Protein AF-A0A318F7C9-F1 (afdb_monomer_lite)

Organism: Klebsiella oxytoca (NCBI:txid571)

Radius of gyration: 24.04 Å; chains: 1; bounding box: 52×82×76 Å

Foldseek 3Di:
DVVLVVVVQVVCCVQPCVPVVKDFDDPPDDPDCLVVVLLVVLQVCLCVLVHDQEEETEIADLFLWWAALLVRNYIYGYQNVLQLQLLLLLLLLVLVCCVVPVPDDADQPCAVPVLCSSVDTHDDPVPPSSVQCVPPVNVVSSSLLSNLLSLLVSLLNSLLNQLVVLVLVVVVCVVPVPDPPDSDTMGRLDDDDDDDDDDDDDDDDDDDDDDDDDDDDDPVVVVVVVVVVVVVLVVLLLSLALSSLSSNLRSLLVSLVVVCCVPPPCVVQPPPDQLLSSLQSLLVSLLSLLSSLVSSCSVPPDDLQASSDSHHRSLLSSLSNLVSLQVLVSRVVDNVSSVSSSVNNVVSNCSSVCSSHVHCVSVVSNVSCVRVNSVVSSVSSVVCSVVRGDPCPPRDPPNVVVVVVVVVVVVVPDPDD

Sequence (417 aa):
MQNHKSSVEEYIQQNIFSRTGENFFDFSFEEDYLYQQLDFIGKNLCLKYVGIYSCFYLIDSFQAQAGAIHKHQCVLVYKGMLELIFRTSAMMLGAERRQNEPNEMFYEPWRDNVHLWVNGGEFEWANDQYWWIHDQTHRKAFDMLVEAMFVFLVLHEIGHIHNLHGDRRNDDAKENPSFIDHIIFIHKAVGDTEAVEAVEAVEAVEAVEAVEAVEAVDEADEADEADEADEADEAKKLDAHAREIIADSYAFQFMLLELQECFFPDSEYEGVDAGTLSSINLGICIYVVASFFWALSFKRPMMNDSQNANYPSHAFRLASIESACLEHKICMRDNTLTRSGLEMGMKSYIKKLTCASNNNEFIEWRLTMNIPANQEHYEKICAITGDWSNLMFGVRDEDLVEKLKLKVHDFGLNKNS

pLDDT: mean 78.67, std 21.95, range [23.66, 98.62]

Structure (mmCIF, N/CA/C/O backbone):
data_AF-A0A318F7C9-F1
#
_entry.id   AF-A0A318F7C9-F1
#
loop_
_atom_site.group_PDB
_atom_site.id
_atom_site.type_symbol
_atom_site.label_atom_id
_atom_site.label_alt_id
_atom_site.label_comp_id
_atom_site.label_asym_id
_atom_site.label_entity_id
_atom_site.label_seq_id
_atom_site.pdbx_PDB_ins_code
_atom_site.Cartn_x
_atom_site.Cartn_y
_atom_site.Cartn_z
_atom_site.occupancy
_atom_site.B_iso_or_equiv
_atom_site.auth_seq_id
_atom_site.auth_comp_id
_atom_site.auth_asym_id
_atom_site.auth_atom_id
_atom_site.pdbx_PDB_model_num
ATOM 1 N N . MET A 1 1 ? -14.209 21.634 14.634 1.00 60.09 1 MET A N 1
ATOM 2 C CA . MET A 1 1 ? -12.978 20.904 14.256 1.00 60.09 1 MET A CA 1
ATOM 3 C C . MET A 1 1 ? -11.981 20.831 15.402 1.00 60.09 1 MET A C 1
ATOM 5 O O . MET A 1 1 ? -11.687 19.715 15.795 1.00 60.09 1 MET A O 1
ATOM 9 N N . GLN A 1 2 ? -11.531 21.953 15.987 1.00 65.56 2 GLN A N 1
ATOM 10 C CA . GLN A 1 2 ? -10.546 21.929 17.086 1.00 65.56 2 GLN A CA 1
ATOM 11 C C . GLN A 1 2 ? -10.961 21.014 18.250 1.00 65.56 2 GLN A C 1
ATOM 13 O O . GLN A 1 2 ? -10.203 20.136 18.633 1.00 65.56 2 GLN A O 1
ATOM 18 N N . ASN A 1 3 ? -12.210 21.126 18.713 1.00 73.88 3 ASN A N 1
ATOM 19 C CA . ASN A 1 3 ? -12.719 20.292 19.809 1.00 73.88 3 ASN A CA 1
ATOM 20 C C . ASN A 1 3 ? -12.749 18.788 19.476 1.00 73.88 3 ASN A C 1
ATOM 22 O O . ASN A 1 3 ? -12.609 17.973 20.377 1.00 73.88 3 ASN A O 1
ATOM 26 N N . HIS A 1 4 ? -12.926 18.415 18.200 1.00 80.62 4 HIS A N 1
ATOM 27 C CA . HIS A 1 4 ? -12.908 17.007 17.791 1.00 80.62 4 HIS A CA 1
ATOM 28 C C . HIS A 1 4 ? -11.475 16.472 17.759 1.00 80.62 4 HIS A C 1
ATOM 30 O O . HIS A 1 4 ? -11.201 15.460 18.391 1.00 80.62 4 HIS A O 1
ATOM 36 N N . LYS A 1 5 ? -10.546 17.195 17.120 1.00 83.81 5 LYS A N 1
ATOM 37 C CA . LYS A 1 5 ? -9.127 16.809 17.085 1.00 83.81 5 LYS A CA 1
ATOM 38 C C . LYS A 1 5 ? -8.543 16.651 18.487 1.00 83.81 5 LYS A C 1
ATOM 40 O O . LYS A 1 5 ? -7.984 15.606 18.784 1.00 83.81 5 LYS A O 1
ATOM 45 N N . SER A 1 6 ? -8.796 17.612 19.378 1.00 87.00 6 SER A N 1
ATOM 46 C CA . SER A 1 6 ? -8.358 17.510 20.774 1.00 87.00 6 SER A CA 1
ATOM 47 C C . SER A 1 6 ? -8.946 16.290 21.490 1.00 87.00 6 SER A C 1
ATOM 49 O O . SER A 1 6 ? -8.234 15.641 22.243 1.00 87.00 6 SER A O 1
ATOM 51 N N . SER A 1 7 ? -10.206 15.924 21.218 1.00 88.81 7 SER A N 1
ATOM 52 C CA . SER A 1 7 ? -10.798 14.705 21.792 1.00 88.81 7 SER A CA 1
ATOM 53 C C . SER A 1 7 ? -10.178 13.411 21.248 1.00 88.81 7 SER A C 1
ATOM 55 O O . SER A 1 7 ? -10.065 12.436 21.983 1.00 88.81 7 SER A O 1
ATOM 57 N N . VAL A 1 8 ? -9.762 13.393 19.975 1.00 90.31 8 VAL A N 1
ATOM 58 C CA . VAL A 1 8 ? -9.078 12.242 19.364 1.00 90.31 8 VAL A CA 1
ATOM 59 C C . VAL A 1 8 ? -7.659 12.113 19.916 1.00 90.31 8 VAL A C 1
ATOM 61 O O . VAL A 1 8 ? -7.236 11.015 20.257 1.00 90.31 8 VAL A O 1
ATOM 64 N N . GLU A 1 9 ? -6.939 13.226 20.056 1.00 93.56 9 GLU A N 1
ATOM 65 C CA . GLU A 1 9 ? -5.591 13.245 20.633 1.00 93.56 9 GLU A CA 1
ATOM 66 C C . GLU A 1 9 ? -5.594 12.793 22.091 1.00 93.56 9 GLU A C 1
ATOM 68 O O . GLU A 1 9 ? -4.790 11.944 22.470 1.00 93.56 9 GLU A O 1
ATOM 73 N N . GLU A 1 10 ? -6.538 13.295 22.889 1.00 92.38 10 GLU A N 1
ATOM 74 C CA . GLU A 1 10 ? -6.728 12.859 24.272 1.00 92.38 10 GLU A CA 1
ATOM 75 C C . GLU A 1 10 ? -7.051 11.360 24.340 1.00 92.38 10 GLU A C 1
ATOM 77 O O . GLU A 1 10 ? -6.472 10.636 25.151 1.00 92.38 10 GLU A O 1
ATOM 82 N N . TYR A 1 11 ? -7.915 10.870 23.445 1.00 89.88 11 TYR A N 1
ATOM 83 C CA . TYR A 1 11 ? -8.227 9.448 23.347 1.00 89.88 11 TYR A CA 1
ATOM 84 C C . TYR A 1 11 ? -6.976 8.604 23.048 1.00 89.88 11 TYR A C 1
ATOM 86 O O . TYR A 1 11 ? -6.728 7.622 23.752 1.00 89.88 11 TYR A O 1
ATOM 94 N N . ILE A 1 12 ? -6.175 8.993 22.050 1.00 90.56 12 ILE A N 1
ATOM 95 C CA . ILE A 1 12 ? -4.924 8.313 21.675 1.00 90.56 12 ILE A CA 1
ATOM 96 C C . ILE A 1 12 ? -3.947 8.312 22.854 1.00 90.56 12 ILE A C 1
ATOM 98 O O . ILE A 1 12 ? -3.412 7.264 23.213 1.00 90.56 12 ILE A O 1
ATOM 102 N N . GLN A 1 13 ? -3.762 9.457 23.510 1.00 92.31 13 GLN A N 1
ATOM 103 C CA . GLN A 1 13 ? -2.866 9.576 24.658 1.00 92.31 13 GLN A CA 1
ATOM 104 C C . GLN A 1 13 ? -3.284 8.658 25.811 1.00 92.31 13 GLN A C 1
ATOM 106 O O . GLN A 1 13 ? -2.458 7.946 26.379 1.00 92.31 13 GLN A O 1
ATOM 111 N N . GLN A 1 14 ? -4.574 8.648 26.148 1.00 88.44 14 GLN A N 1
ATOM 112 C CA . GLN A 1 14 ? -5.092 7.899 27.291 1.00 88.44 14 GLN A CA 1
ATOM 113 C C . GLN A 1 14 ? -5.167 6.392 27.042 1.00 88.44 14 GLN A C 1
ATOM 115 O O . GLN A 1 14 ? -4.979 5.628 27.987 1.00 88.44 14 GLN A O 1
ATOM 120 N N . ASN A 1 15 ? -5.441 5.957 25.809 1.00 85.06 15 ASN A N 1
ATOM 121 C CA . ASN A 1 15 ? -5.745 4.551 25.520 1.00 85.06 15 ASN A CA 1
ATOM 122 C C . ASN A 1 15 ? -4.639 3.818 24.749 1.00 85.06 15 ASN A C 1
ATOM 124 O O . ASN A 1 15 ? -4.573 2.594 24.837 1.00 85.06 15 ASN A O 1
ATOM 128 N N . ILE A 1 16 ? -3.774 4.538 24.027 1.00 86.56 16 ILE A N 1
ATOM 129 C CA . ILE A 1 16 ? -2.643 3.962 23.283 1.00 86.56 16 ILE A CA 1
ATOM 130 C C . ILE A 1 16 ? -1.333 4.330 23.984 1.00 86.56 16 ILE A C 1
ATOM 132 O O . ILE A 1 16 ? -0.670 3.460 24.547 1.00 86.56 16 ILE A O 1
ATOM 136 N N . PHE A 1 17 ? -0.986 5.619 24.024 1.00 90.44 17 PHE A N 1
ATOM 137 C CA . PHE A 1 17 ? 0.344 6.060 24.470 1.00 90.44 17 PHE A CA 1
ATOM 138 C C . PHE A 1 17 ? 0.609 5.795 25.952 1.00 90.44 17 PHE A C 1
ATOM 140 O O . PHE A 1 17 ? 1.741 5.513 26.331 1.00 90.44 17 PHE A O 1
ATOM 147 N N . SER A 1 18 ? -0.425 5.809 26.796 1.00 85.75 18 SER A N 1
ATOM 148 C CA . SER A 1 18 ? -0.302 5.432 28.211 1.00 85.75 18 SER A CA 1
ATOM 149 C C . SER A 1 18 ? 0.194 3.994 28.414 1.00 85.75 18 SER A C 1
ATOM 151 O O . SER A 1 18 ? 0.803 3.702 29.442 1.00 85.75 18 SER A O 1
ATOM 153 N N . ARG A 1 19 ? -0.057 3.106 27.440 1.00 86.62 19 ARG A N 1
ATOM 154 C CA . ARG A 1 19 ? 0.338 1.692 27.458 1.00 86.62 19 ARG A CA 1
ATOM 155 C C . ARG A 1 19 ? 1.648 1.457 26.711 1.00 86.62 19 ARG A C 1
ATOM 157 O O . ARG A 1 19 ? 2.457 0.651 27.156 1.00 86.62 19 ARG A O 1
ATOM 164 N N . THR A 1 20 ? 1.849 2.136 25.580 1.00 85.69 20 THR A N 1
ATOM 165 C CA . THR A 1 20 ? 2.994 1.894 24.687 1.00 85.69 20 THR A CA 1
ATOM 166 C C . THR A 1 20 ? 4.196 2.798 24.963 1.00 85.69 20 THR A C 1
ATOM 168 O O . THR A 1 20 ? 5.311 2.454 24.583 1.00 85.69 20 THR A O 1
ATOM 171 N N . GLY A 1 21 ? 3.996 3.943 25.625 1.00 88.75 21 GLY A N 1
ATOM 172 C CA . GLY A 1 21 ? 5.025 4.972 25.809 1.00 88.75 21 GLY A CA 1
ATOM 173 C C . GLY A 1 21 ? 5.356 5.763 24.535 1.00 88.75 21 GLY A C 1
ATOM 174 O O . GLY A 1 21 ? 6.329 6.515 24.523 1.00 88.75 21 GLY A O 1
ATOM 175 N N . GLU A 1 22 ? 4.575 5.581 23.470 1.00 93.19 22 GLU A N 1
ATOM 176 C CA . GLU A 1 22 ? 4.743 6.263 22.182 1.00 93.19 22 GLU A CA 1
ATOM 177 C C . GLU A 1 22 ? 4.254 7.713 22.241 1.00 93.19 22 GLU A C 1
ATOM 179 O O . GLU A 1 22 ? 3.582 8.125 23.187 1.00 93.19 22 GLU A O 1
ATOM 184 N N . ASN A 1 23 ? 4.588 8.499 21.218 1.00 95.75 23 ASN A N 1
ATOM 185 C CA . ASN A 1 23 ? 4.173 9.895 21.113 1.00 95.75 23 ASN A CA 1
ATOM 186 C C . ASN A 1 23 ? 3.724 10.231 19.691 1.00 95.75 23 ASN A C 1
ATOM 188 O O . ASN A 1 23 ? 3.984 9.495 18.740 1.00 95.75 23 ASN A O 1
ATOM 192 N N . PHE A 1 24 ? 3.061 11.376 19.532 1.00 96.50 24 PHE A N 1
ATOM 193 C CA . PHE A 1 24 ? 2.881 11.951 18.203 1.00 96.50 24 PHE A CA 1
ATOM 194 C C . PHE A 1 24 ? 4.244 12.310 17.614 1.00 96.50 24 PHE A C 1
ATOM 196 O O . PHE A 1 24 ? 5.133 12.757 18.338 1.00 96.50 24 PHE A O 1
ATOM 203 N N . PHE A 1 25 ? 4.386 12.119 16.308 1.00 95.31 25 PHE A N 1
ATOM 204 C CA . PHE A 1 25 ? 5.620 12.416 15.598 1.00 95.31 25 PHE A CA 1
ATOM 205 C C . PHE A 1 25 ? 5.986 13.905 15.694 1.00 95.31 25 PHE A C 1
ATOM 207 O O . PHE A 1 25 ? 5.146 14.772 15.434 1.00 95.31 25 PHE A O 1
ATOM 214 N N . ASP A 1 26 ? 7.235 14.196 16.066 1.00 93.88 26 ASP A N 1
ATOM 215 C CA . ASP A 1 26 ? 7.771 15.557 16.126 1.00 93.88 26 ASP A CA 1
ATOM 216 C C . ASP A 1 26 ? 8.588 15.869 14.871 1.00 93.88 26 ASP A C 1
ATOM 218 O O . ASP A 1 26 ? 9.701 15.376 14.683 1.00 93.88 26 ASP A O 1
ATOM 222 N N . PHE A 1 27 ? 8.038 16.753 14.045 1.00 92.94 27 PHE A N 1
ATOM 223 C CA . PHE A 1 27 ? 8.641 17.175 12.785 1.00 92.94 27 PHE A CA 1
ATOM 224 C C . PHE A 1 27 ? 9.877 18.081 12.969 1.00 92.94 27 PHE A C 1
ATOM 226 O O . PHE A 1 27 ? 10.605 18.391 12.034 1.00 92.94 27 PHE A O 1
ATOM 233 N N . SER A 1 28 ? 10.165 18.541 14.187 1.00 90.44 28 SER A N 1
ATOM 234 C CA . SER A 1 28 ? 11.253 19.500 14.430 1.00 90.44 28 SER A CA 1
ATOM 235 C C . SER A 1 28 ? 12.658 18.913 14.232 1.00 90.44 28 SER A C 1
ATOM 237 O O . SER A 1 28 ? 13.626 19.672 14.147 1.00 90.44 28 SER A O 1
ATOM 239 N N . PHE A 1 29 ? 12.781 17.584 14.194 1.00 83.12 29 PHE A N 1
ATOM 240 C CA . PHE A 1 29 ? 14.058 16.860 14.222 1.00 83.12 29 PHE A CA 1
ATOM 241 C C . PHE A 1 29 ? 14.297 15.968 12.999 1.00 83.12 29 PHE A C 1
ATOM 243 O O . PHE A 1 29 ? 15.233 15.173 12.996 1.00 83.12 29 PHE A O 1
ATOM 250 N N . GLU A 1 30 ? 13.462 16.072 11.970 1.00 83.88 30 GLU A N 1
ATOM 251 C CA . GLU A 1 30 ? 13.585 15.243 10.772 1.00 83.88 30 GLU A CA 1
ATOM 252 C C . GLU A 1 30 ? 14.662 15.734 9.798 1.00 83.88 30 GLU A C 1
ATOM 254 O O . GLU A 1 30 ? 14.884 16.932 9.617 1.00 83.88 30 GLU A O 1
ATOM 259 N N . GLU A 1 31 ? 15.329 14.781 9.146 1.00 84.25 31 GLU A N 1
ATOM 260 C CA . GLU A 1 31 ? 16.416 15.064 8.203 1.00 84.25 31 GLU A CA 1
ATOM 261 C C . GLU A 1 31 ? 15.920 15.337 6.772 1.00 84.25 31 GLU A C 1
ATOM 263 O O . GLU A 1 31 ? 16.625 15.980 5.993 1.00 84.25 31 GLU A O 1
ATOM 268 N N . ASP A 1 32 ? 14.714 14.878 6.418 1.00 93.94 32 ASP A N 1
ATOM 269 C CA . ASP A 1 32 ? 14.190 14.903 5.048 1.00 93.94 32 ASP A CA 1
ATOM 270 C C . ASP A 1 32 ? 12.724 15.379 4.988 1.00 93.94 32 ASP A C 1
ATOM 272 O O . ASP A 1 32 ? 11.917 15.084 5.871 1.00 93.94 32 ASP A O 1
ATOM 276 N N . TYR A 1 33 ? 12.361 16.108 3.924 1.00 94.12 33 TYR A N 1
ATOM 277 C CA . TYR A 1 33 ? 11.021 16.687 3.744 1.00 94.12 33 TYR A CA 1
ATOM 278 C C . TYR A 1 33 ? 9.921 15.643 3.532 1.00 94.12 33 TYR A C 1
ATOM 280 O O . TYR A 1 33 ? 8.738 15.975 3.661 1.00 94.12 33 TYR A O 1
ATOM 288 N N . LEU A 1 34 ? 10.282 14.400 3.197 1.00 95.94 34 LEU A N 1
ATOM 289 C CA . LEU A 1 34 ? 9.310 13.345 2.937 1.00 95.94 34 LEU A CA 1
ATOM 290 C C . LEU A 1 34 ? 8.388 13.095 4.131 1.00 95.94 34 LEU A C 1
ATOM 292 O O . LEU A 1 34 ? 7.204 12.866 3.921 1.00 95.94 34 LEU A O 1
ATOM 296 N N . TYR A 1 35 ? 8.859 13.224 5.373 1.00 97.06 35 TYR A N 1
ATOM 297 C CA . TYR A 1 35 ? 7.989 13.077 6.547 1.00 97.06 35 TYR A CA 1
ATOM 298 C C . TYR A 1 35 ? 6.820 14.073 6.535 1.00 97.06 35 TYR A C 1
ATOM 300 O O . TYR A 1 35 ? 5.661 13.675 6.672 1.00 97.06 35 TYR A O 1
ATOM 308 N N . GLN A 1 36 ? 7.103 15.355 6.284 1.00 96.69 36 GLN A N 1
ATOM 309 C CA . GLN A 1 36 ? 6.077 16.401 6.178 1.00 96.69 36 GLN A CA 1
ATOM 310 C C . GLN A 1 36 ? 5.168 16.191 4.965 1.00 96.69 36 GLN A C 1
ATOM 312 O O . GLN A 1 36 ? 3.957 16.408 5.045 1.00 96.69 36 GLN A O 1
ATOM 317 N N . GLN A 1 37 ? 5.737 15.764 3.835 1.00 96.50 37 GLN A N 1
ATOM 318 C CA . GLN A 1 37 ? 4.962 15.489 2.627 1.00 96.50 37 GLN A CA 1
ATOM 319 C C . GLN A 1 37 ? 3.978 14.334 2.846 1.00 96.50 37 GLN A C 1
ATOM 321 O O . GLN A 1 37 ? 2.807 14.455 2.487 1.00 96.50 37 GLN A O 1
ATOM 326 N N . LEU A 1 38 ? 4.421 13.239 3.463 1.00 98.00 38 LEU A N 1
ATOM 327 C CA . LEU A 1 38 ? 3.575 12.080 3.744 1.00 98.00 38 LEU A CA 1
ATOM 328 C C . LEU A 1 38 ? 2.497 12.407 4.782 1.00 98.00 38 LEU A C 1
ATOM 330 O O . LEU A 1 38 ? 1.347 12.009 4.608 1.00 98.00 38 LEU A O 1
ATOM 334 N N . ASP A 1 39 ? 2.806 13.212 5.800 1.00 98.19 39 ASP A N 1
ATOM 335 C CA . ASP A 1 39 ? 1.792 13.737 6.721 1.00 98.19 39 ASP A CA 1
ATOM 336 C C . ASP A 1 39 ? 0.711 14.558 5.994 1.00 98.19 39 ASP A C 1
ATOM 338 O O . ASP A 1 39 ? -0.490 14.357 6.212 1.00 98.19 39 ASP A O 1
ATOM 342 N N . PHE A 1 40 ? 1.115 15.435 5.071 1.00 97.56 40 PHE A N 1
ATOM 343 C CA . PHE A 1 40 ? 0.184 16.203 4.247 1.00 97.56 40 PHE A CA 1
ATOM 344 C C . PHE A 1 40 ? -0.681 15.302 3.352 1.00 97.56 40 PHE A C 1
ATOM 346 O O . PHE A 1 40 ? -1.902 15.476 3.302 1.00 97.56 40 PHE A O 1
ATOM 353 N N . ILE A 1 41 ? -0.077 14.317 2.680 1.00 97.25 41 ILE A N 1
ATOM 354 C CA . ILE A 1 41 ? -0.790 13.352 1.832 1.00 97.25 41 ILE A CA 1
ATOM 355 C C . ILE A 1 41 ? -1.795 12.551 2.662 1.00 97.25 41 ILE A C 1
ATOM 357 O O . ILE A 1 41 ? -2.966 12.479 2.289 1.00 97.25 41 ILE A O 1
ATOM 361 N N . GLY A 1 42 ? -1.387 12.017 3.816 1.00 97.94 42 GLY A N 1
ATOM 362 C CA . GLY A 1 42 ? -2.255 11.229 4.693 1.00 97.94 42 GLY A CA 1
ATOM 363 C C . GLY A 1 42 ? -3.475 12.026 5.158 1.00 97.94 42 GLY A C 1
ATOM 364 O O . GLY A 1 42 ? -4.612 11.559 5.053 1.00 97.94 42 GLY A O 1
ATOM 365 N N . LYS A 1 43 ? -3.266 13.284 5.568 1.00 97.38 43 LYS A N 1
ATOM 366 C CA . LYS A 1 43 ? -4.350 14.215 5.928 1.00 97.38 43 LYS A CA 1
ATOM 367 C C . LYS A 1 43 ? -5.309 14.470 4.766 1.00 97.38 43 LYS A C 1
ATOM 369 O O . LYS A 1 43 ? -6.522 14.485 4.979 1.00 97.38 43 LYS A O 1
ATOM 374 N N . ASN A 1 44 ? -4.791 14.655 3.554 1.00 96.19 44 ASN A N 1
ATOM 375 C CA . ASN A 1 44 ? -5.619 14.890 2.372 1.00 96.19 44 ASN A CA 1
ATOM 376 C C . ASN A 1 44 ? -6.430 13.657 1.976 1.00 96.19 44 ASN A C 1
ATOM 378 O O . ASN A 1 44 ? -7.612 13.797 1.666 1.00 96.19 44 ASN A O 1
ATOM 382 N N . LEU A 1 45 ? -5.836 12.462 2.021 1.00 95.44 45 LEU A N 1
ATOM 383 C CA . LEU A 1 45 ? -6.540 11.211 1.737 1.00 95.44 45 LEU A CA 1
ATOM 384 C C . LEU A 1 45 ? -7.681 10.988 2.735 1.00 95.44 45 LEU A C 1
ATOM 386 O O . LEU A 1 45 ? -8.816 10.767 2.315 1.00 95.44 45 LEU A O 1
ATOM 390 N N . CYS A 1 46 ? -7.424 11.137 4.039 1.00 93.75 46 CYS A N 1
ATOM 391 C CA . CYS A 1 46 ? -8.469 11.049 5.063 1.00 93.75 46 CYS A CA 1
ATOM 392 C C . CYS A 1 46 ? -9.585 12.079 4.823 1.00 93.75 46 CYS A C 1
ATOM 394 O O . CYS A 1 46 ? -10.767 11.726 4.792 1.00 93.75 46 CYS A O 1
ATOM 396 N N . LEU A 1 47 ? -9.233 13.343 4.564 1.00 91.69 47 LEU A N 1
ATOM 397 C CA . LEU A 1 47 ? -10.216 14.392 4.284 1.00 91.69 47 LEU A CA 1
ATOM 398 C C . LEU A 1 47 ? -11.073 14.071 3.050 1.00 91.69 47 LEU A C 1
ATOM 400 O O . LEU A 1 47 ? -12.286 14.276 3.080 1.00 91.69 47 LEU A O 1
ATOM 404 N N . LYS A 1 48 ? -10.447 13.571 1.981 1.00 90.12 48 LYS A N 1
ATOM 405 C CA . LYS A 1 48 ? -11.082 13.273 0.691 1.00 90.12 48 LYS A CA 1
ATOM 406 C C . LYS A 1 48 ? -11.993 12.049 0.752 1.00 90.12 48 LYS A C 1
ATOM 408 O O . LYS A 1 48 ? -13.072 12.073 0.165 1.00 90.12 48 LYS A O 1
ATOM 413 N N . TYR A 1 49 ? -11.569 10.994 1.445 1.00 87.75 49 TYR A N 1
ATOM 414 C CA . TYR A 1 49 ? -12.234 9.689 1.405 1.00 87.75 49 TYR A CA 1
ATOM 415 C C . TYR A 1 49 ? -13.077 9.363 2.640 1.00 87.75 49 TYR A C 1
ATOM 417 O O . TYR A 1 49 ? -14.016 8.577 2.535 1.00 87.75 49 TYR A O 1
ATOM 425 N N . VAL A 1 50 ? -12.790 9.985 3.785 1.00 86.62 50 VAL A N 1
ATOM 426 C CA . VAL A 1 50 ? -13.538 9.788 5.038 1.00 86.62 50 VAL A CA 1
ATOM 427 C C . VAL A 1 50 ? -14.363 11.029 5.387 1.00 86.62 50 VAL A C 1
ATOM 429 O O . VAL A 1 50 ? -15.525 10.912 5.770 1.00 86.62 50 VAL A O 1
ATOM 432 N N . GLY A 1 51 ? -13.800 12.227 5.201 1.00 83.00 51 GLY A N 1
ATOM 433 C CA . GLY A 1 51 ? -14.518 13.500 5.321 1.00 83.00 51 GLY A CA 1
ATOM 434 C C . GLY A 1 51 ? -13.940 14.460 6.362 1.00 83.00 51 GLY A C 1
ATOM 435 O O . GLY A 1 51 ? -12.876 14.243 6.938 1.00 83.00 51 GLY A O 1
ATOM 436 N N . ILE A 1 52 ? -14.663 15.556 6.622 1.00 82.75 52 ILE A N 1
ATOM 437 C CA . ILE A 1 52 ? -14.178 16.724 7.391 1.00 82.75 52 ILE A CA 1
ATOM 438 C C . ILE A 1 52 ? -13.875 16.465 8.875 1.00 82.75 52 ILE A C 1
ATOM 440 O O . ILE A 1 52 ? -13.237 17.297 9.524 1.00 82.75 52 ILE A O 1
ATOM 444 N N . TYR A 1 53 ? -14.370 15.356 9.423 1.00 85.38 53 TYR A N 1
ATOM 445 C CA . TYR A 1 53 ? -14.131 14.954 10.810 1.00 85.38 53 TYR A CA 1
ATOM 446 C C . TYR A 1 53 ? -13.012 13.923 10.943 1.00 85.38 53 TYR A C 1
ATOM 448 O O . TYR A 1 53 ? -12.662 13.572 12.060 1.00 85.38 53 TYR A O 1
ATOM 456 N N . SER A 1 54 ? -12.426 13.477 9.833 1.00 90.88 54 SER A N 1
ATOM 457 C CA . SER A 1 54 ? -11.334 12.516 9.873 1.00 90.88 54 SER A CA 1
ATOM 458 C C . SER A 1 54 ? -10.046 13.113 10.435 1.00 90.88 54 SER A C 1
ATOM 460 O O . SER A 1 54 ? -9.794 14.325 10.375 1.00 90.88 54 SER A O 1
ATOM 462 N N . CYS A 1 55 ? -9.214 12.223 10.962 1.00 94.50 55 CYS A N 1
ATOM 463 C CA . CYS A 1 55 ? -7.896 12.549 11.472 1.00 94.50 55 CYS A CA 1
ATOM 464 C C . CYS A 1 55 ? -6.837 11.646 10.835 1.00 94.50 55 CYS A C 1
ATOM 466 O O . CYS A 1 55 ? -7.101 10.507 10.454 1.00 94.50 55 CYS A O 1
ATOM 468 N N . PHE A 1 56 ? -5.625 12.177 10.733 1.00 97.31 56 PHE A N 1
ATOM 469 C CA . PHE A 1 56 ? -4.438 11.436 10.339 1.00 97.31 56 PHE A CA 1
ATOM 470 C C . PHE A 1 56 ? -3.298 11.862 11.259 1.00 97.31 56 PHE A C 1
ATOM 472 O O . PHE A 1 56 ? -3.102 13.069 11.448 1.00 97.31 56 PHE A O 1
ATOM 479 N N . TYR A 1 57 ? -2.570 10.893 11.811 1.00 97.62 57 TYR A N 1
ATOM 480 C CA . TYR A 1 57 ? -1.413 11.149 12.661 1.00 97.62 57 TYR A CA 1
ATOM 481 C C . TYR A 1 57 ? -0.248 10.228 12.315 1.00 97.62 57 TYR A C 1
ATOM 483 O O . TYR A 1 57 ? -0.413 9.013 12.193 1.00 97.62 57 TYR A O 1
ATOM 491 N N . LEU A 1 58 ? 0.944 10.820 12.243 1.00 97.69 58 LEU A N 1
ATOM 492 C CA . LEU A 1 58 ? 2.188 10.076 12.360 1.00 97.69 58 LEU A CA 1
ATOM 493 C C . LEU A 1 58 ? 2.520 9.846 13.837 1.00 97.69 58 LEU A C 1
ATOM 495 O O . LEU A 1 58 ? 2.360 10.746 14.669 1.00 97.69 58 LEU A O 1
ATOM 499 N N . ILE A 1 59 ? 2.985 8.640 14.150 1.00 96.31 59 ILE A N 1
ATOM 500 C CA . ILE A 1 59 ? 3.335 8.201 15.504 1.00 96.31 59 ILE A CA 1
ATOM 501 C C . ILE A 1 59 ? 4.838 7.947 15.572 1.00 96.31 59 ILE A C 1
ATOM 503 O O . ILE A 1 59 ? 5.386 7.219 14.741 1.00 96.31 59 ILE A O 1
ATOM 507 N N . ASP A 1 60 ? 5.502 8.539 16.562 1.00 95.06 60 ASP A N 1
ATOM 508 C CA . ASP A 1 60 ? 6.916 8.297 16.834 1.00 95.06 60 ASP A CA 1
ATOM 509 C C . ASP A 1 60 ? 7.088 6.936 17.511 1.00 95.06 60 ASP A C 1
ATOM 511 O O . ASP A 1 60 ? 6.853 6.766 18.711 1.00 95.06 60 ASP A O 1
ATOM 515 N N . SER A 1 61 ? 7.407 5.935 16.695 1.00 92.00 61 SER A N 1
ATOM 516 C CA . SER A 1 61 ? 7.560 4.548 17.116 1.00 92.00 61 SER A CA 1
ATOM 517 C C . SER A 1 61 ? 8.355 3.757 16.084 1.00 92.00 61 SER A C 1
ATOM 519 O O . SER A 1 61 ? 8.144 3.891 14.878 1.00 92.00 61 SER A O 1
ATOM 521 N N . PHE A 1 62 ? 9.227 2.866 16.555 1.00 89.81 62 PHE A N 1
ATOM 522 C CA . PHE A 1 62 ? 9.999 1.955 15.703 1.00 89.81 62 PHE A CA 1
ATOM 523 C C . PHE A 1 62 ? 9.155 0.820 15.100 1.00 89.81 62 PHE A C 1
ATOM 525 O O . PHE A 1 62 ? 9.650 0.061 14.265 1.00 89.81 62 PHE A O 1
ATOM 532 N N . GLN A 1 63 ? 7.892 0.670 15.512 1.00 89.81 63 GLN A N 1
ATOM 533 C CA . GLN A 1 63 ? 7.029 -0.394 15.006 1.00 89.81 63 GLN A CA 1
ATOM 534 C C . GLN A 1 63 ? 6.656 -0.147 13.537 1.00 89.81 63 GLN A C 1
ATOM 536 O O . GLN A 1 63 ? 6.211 0.936 13.160 1.00 89.81 63 GLN A O 1
ATOM 541 N N . ALA A 1 64 ? 6.797 -1.176 12.698 1.00 91.06 64 ALA A N 1
ATOM 542 C CA . ALA A 1 64 ? 6.265 -1.164 11.338 1.00 91.06 64 ALA A CA 1
ATOM 543 C C . ALA A 1 64 ? 4.757 -1.435 11.399 1.00 91.06 64 ALA A C 1
ATOM 545 O O . ALA A 1 64 ? 4.326 -2.583 11.514 1.00 91.06 64 ALA A O 1
ATOM 546 N N . GLN A 1 65 ? 3.960 -0.368 11.427 1.00 89.56 65 GLN A N 1
ATOM 547 C CA . GLN A 1 65 ? 2.542 -0.428 11.770 1.00 89.56 65 GLN A CA 1
ATOM 548 C C . GLN A 1 65 ? 1.740 0.735 11.182 1.00 89.56 65 GLN A C 1
ATOM 550 O O . GLN A 1 65 ? 2.239 1.856 11.062 1.00 89.56 65 GLN A O 1
ATOM 555 N N . ALA A 1 66 ? 0.483 0.460 10.857 1.00 93.31 66 ALA A N 1
ATOM 556 C CA . ALA A 1 66 ? -0.540 1.463 10.605 1.00 93.31 66 ALA A CA 1
ATOM 557 C C . ALA A 1 66 ? -1.835 1.026 11.302 1.00 93.31 66 ALA A C 1
ATOM 559 O O . ALA A 1 66 ? -1.895 -0.057 11.876 1.00 93.31 66 ALA A O 1
ATOM 560 N N . GLY A 1 67 ? -2.848 1.874 11.366 1.00 90.12 67 GLY A N 1
ATOM 561 C CA . GLY A 1 67 ? -4.100 1.491 12.003 1.00 90.12 67 GLY A CA 1
ATOM 562 C C . GLY A 1 67 ? -5.210 2.499 11.808 1.00 90.12 67 GLY A C 1
ATOM 563 O O . GLY A 1 67 ? -4.963 3.661 11.482 1.00 90.12 67 GLY A O 1
ATOM 564 N N . ALA A 1 68 ? -6.431 2.065 12.100 1.00 88.19 68 ALA A N 1
ATOM 565 C CA . ALA A 1 68 ? -7.630 2.873 12.003 1.00 88.19 68 ALA A CA 1
ATOM 566 C C . ALA A 1 68 ? -8.419 2.854 13.319 1.00 88.19 68 ALA A C 1
ATOM 568 O O . ALA A 1 68 ? -8.921 1.827 13.757 1.00 88.19 68 ALA A O 1
ATOM 569 N N . ILE A 1 69 ? -8.636 4.015 13.933 1.00 87.25 69 ILE A N 1
ATOM 570 C CA . ILE A 1 69 ? -9.549 4.154 15.071 1.00 87.25 69 ILE A CA 1
ATOM 571 C C . ILE A 1 69 ? -10.944 4.471 14.527 1.00 87.25 69 ILE A C 1
ATOM 573 O O . ILE A 1 69 ? -11.294 5.637 14.333 1.00 87.25 69 ILE A O 1
ATOM 577 N N . HIS A 1 70 ? -11.753 3.438 14.284 1.00 80.75 70 HIS A N 1
ATOM 578 C CA . HIS A 1 70 ? -13.043 3.558 13.585 1.00 80.75 70 HIS A CA 1
ATOM 579 C C . HIS A 1 70 ? -13.997 4.584 14.197 1.00 80.75 70 HIS A C 1
ATOM 581 O O . HIS A 1 70 ? -14.445 5.496 13.503 1.00 80.75 70 HIS A O 1
ATOM 587 N N . LYS A 1 71 ? -14.215 4.515 15.517 1.00 80.12 71 LYS A N 1
ATOM 588 C CA . LYS A 1 71 ? -15.074 5.455 16.259 1.00 80.12 71 LYS A CA 1
ATOM 589 C C . LYS A 1 71 ? -14.667 6.923 16.070 1.00 80.12 71 LYS A C 1
ATOM 591 O O . LYS A 1 71 ? -15.495 7.822 16.198 1.00 80.12 71 LYS A O 1
ATOM 596 N N . HIS A 1 72 ? -13.389 7.158 15.797 1.00 85.12 72 HIS A N 1
ATOM 597 C CA . HIS A 1 72 ? -12.794 8.480 15.661 1.00 85.12 72 HIS A CA 1
ATOM 598 C C . HIS A 1 72 ? -12.409 8.821 14.219 1.00 85.12 72 HIS A C 1
ATOM 600 O O . HIS A 1 72 ? -11.820 9.877 14.007 1.00 85.12 72 HIS A O 1
ATOM 606 N N . GLN A 1 73 ? -12.726 7.956 13.244 1.00 88.12 73 GLN A N 1
ATOM 607 C CA . GLN A 1 73 ? -12.395 8.153 11.828 1.00 88.12 73 GLN A CA 1
ATOM 608 C C . GLN A 1 73 ? -10.933 8.586 11.625 1.00 88.12 73 GLN A C 1
ATOM 610 O O . GLN A 1 73 ? -10.625 9.504 10.862 1.00 88.12 73 GLN A O 1
ATOM 615 N N . CYS A 1 74 ? -10.037 7.959 12.382 1.00 93.00 74 CYS A N 1
ATOM 616 C CA . CYS A 1 74 ? -8.654 8.385 12.509 1.00 93.00 74 CYS A CA 1
ATOM 617 C C . CYS A 1 74 ? -7.725 7.307 11.967 1.00 93.00 74 CYS A C 1
ATOM 619 O O . CYS A 1 74 ? -7.859 6.155 12.366 1.00 93.00 74 CYS A O 1
ATOM 621 N N . VAL A 1 75 ? -6.785 7.684 11.105 1.00 95.94 75 VAL A N 1
ATOM 622 C CA . VAL A 1 75 ? -5.713 6.803 10.629 1.00 95.94 75 VAL A CA 1
ATOM 623 C C . VAL A 1 75 ? -4.410 7.161 11.336 1.00 95.94 75 VAL A C 1
ATOM 625 O O . VAL A 1 75 ? -4.059 8.336 11.458 1.00 95.94 75 VAL A O 1
ATOM 628 N N . LEU A 1 76 ? -3.693 6.142 11.793 1.00 96.94 76 LEU A N 1
ATOM 629 C CA . LEU A 1 76 ? -2.379 6.249 12.411 1.00 96.94 76 LEU A CA 1
ATOM 630 C C . LEU A 1 76 ? -1.351 5.556 11.519 1.00 96.94 76 LEU A C 1
ATOM 632 O O . LEU A 1 76 ? -1.584 4.433 11.078 1.00 96.94 76 LEU A O 1
ATOM 636 N N . VAL A 1 77 ? -0.199 6.183 11.294 1.00 97.81 77 VAL A N 1
ATOM 637 C CA . VAL A 1 77 ? 0.949 5.538 10.639 1.00 97.81 77 VAL A CA 1
ATOM 638 C C . VAL A 1 77 ? 2.187 5.738 11.498 1.00 97.81 77 VAL A C 1
ATOM 640 O O . VAL A 1 77 ? 2.499 6.847 11.920 1.00 97.81 77 VAL A O 1
ATOM 643 N N . TYR A 1 78 ? 2.888 4.650 11.787 1.00 96.19 78 TYR A N 1
ATOM 644 C CA . TYR A 1 78 ? 4.019 4.656 12.704 1.00 96.19 78 TYR A CA 1
ATOM 645 C C . TYR A 1 78 ? 5.309 4.928 11.929 1.00 96.19 78 TYR A C 1
ATOM 647 O O . TYR A 1 78 ? 5.456 4.460 10.797 1.00 96.19 78 TYR A O 1
ATOM 655 N N . LYS A 1 79 ? 6.263 5.650 12.532 1.00 95.69 79 LYS A N 1
ATOM 656 C CA . LYS A 1 79 ? 7.556 5.977 11.904 1.00 95.69 79 LYS A CA 1
ATOM 657 C C . LYS A 1 79 ? 8.222 4.729 11.324 1.00 95.69 79 LYS A C 1
ATOM 659 O O . LYS A 1 79 ? 8.598 4.743 10.160 1.00 95.69 79 LYS A O 1
ATOM 664 N N . GLY A 1 80 ? 8.255 3.616 12.059 1.00 94.62 80 GLY A N 1
ATOM 665 C CA . GLY A 1 80 ? 8.829 2.351 11.590 1.00 94.62 80 GLY A CA 1
ATOM 666 C C . GLY A 1 80 ? 8.209 1.795 10.299 1.00 94.62 80 GLY A C 1
ATOM 667 O O . GLY A 1 80 ? 8.884 1.071 9.565 1.00 94.62 80 GLY A O 1
ATOM 668 N N . MET A 1 81 ? 6.957 2.144 9.978 1.00 96.56 81 MET A N 1
ATOM 669 C CA . MET A 1 81 ? 6.343 1.821 8.685 1.00 96.56 81 MET A CA 1
ATOM 670 C C . MET A 1 81 ? 6.879 2.716 7.565 1.00 96.56 81 MET A C 1
ATOM 672 O O . MET A 1 81 ? 7.149 2.229 6.470 1.00 96.56 81 MET A O 1
ATOM 676 N N . LEU A 1 82 ? 7.091 4.005 7.838 1.00 97.50 82 LEU A N 1
ATOM 677 C CA . LEU A 1 82 ? 7.736 4.912 6.886 1.00 97.50 82 LEU A CA 1
ATOM 678 C C . LEU A 1 82 ? 9.170 4.460 6.593 1.00 97.50 82 LEU A C 1
ATOM 680 O O . LEU A 1 82 ? 9.562 4.384 5.434 1.00 97.50 82 LEU A O 1
ATOM 684 N N . GLU A 1 83 ? 9.909 4.044 7.623 1.00 96.62 83 GLU A N 1
ATOM 685 C CA . GLU A 1 83 ? 11.264 3.503 7.472 1.00 96.62 83 GLU A CA 1
ATOM 686 C C . GLU A 1 83 ? 11.301 2.263 6.564 1.00 96.62 83 GLU A C 1
ATOM 688 O O . GLU A 1 83 ? 12.191 2.110 5.722 1.00 96.62 83 GLU A O 1
ATOM 693 N N . LEU A 1 84 ? 10.303 1.380 6.693 1.00 96.88 84 LEU A N 1
ATOM 694 C CA . LEU A 1 84 ? 10.128 0.237 5.798 1.00 96.88 84 LEU A CA 1
ATOM 695 C C . LEU A 1 84 ? 9.866 0.689 4.355 1.00 96.88 84 LEU A C 1
ATOM 697 O O . LEU A 1 84 ? 10.480 0.152 3.428 1.00 96.88 84 LEU A O 1
ATOM 701 N N . ILE A 1 85 ? 8.985 1.674 4.160 1.00 98.06 85 ILE A N 1
ATOM 702 C CA . ILE A 1 85 ? 8.674 2.238 2.841 1.00 98.06 85 ILE A CA 1
ATOM 703 C C . ILE A 1 85 ? 9.935 2.837 2.209 1.00 98.06 85 ILE A C 1
ATOM 705 O O . ILE A 1 85 ? 10.265 2.475 1.082 1.00 98.06 85 ILE A O 1
ATOM 709 N N . PHE A 1 86 ? 10.701 3.665 2.926 1.00 97.75 86 PHE A N 1
ATOM 710 C CA . PHE A 1 86 ? 11.924 4.280 2.395 1.00 97.75 86 PHE A CA 1
ATOM 711 C C . PHE A 1 86 ? 12.944 3.233 1.949 1.00 97.75 86 PHE A C 1
ATOM 713 O O . PHE A 1 86 ? 13.470 3.300 0.837 1.00 97.75 86 PHE A O 1
ATOM 720 N N . ARG A 1 87 ? 13.181 2.203 2.767 1.00 96.56 87 ARG A N 1
ATOM 721 C CA . ARG A 1 87 ? 14.099 1.113 2.408 1.00 96.56 87 ARG A CA 1
ATOM 722 C C . ARG A 1 87 ? 13.627 0.299 1.214 1.00 96.56 87 ARG A C 1
ATOM 724 O O . ARG A 1 87 ? 14.450 -0.09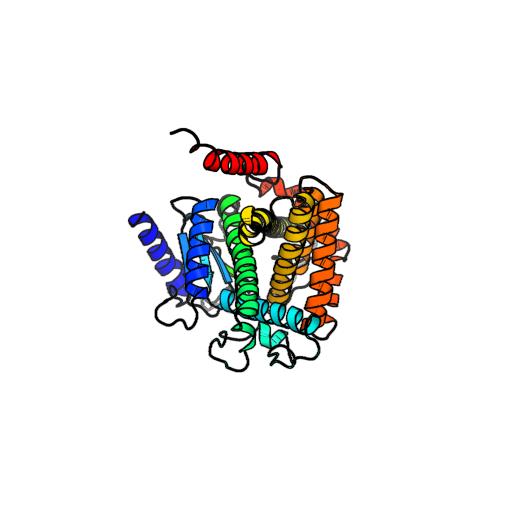3 0.381 1.00 96.56 87 ARG A O 1
ATOM 731 N N . THR A 1 88 ? 12.325 0.052 1.116 1.00 96.56 88 THR A N 1
ATOM 732 C CA . THR A 1 88 ? 11.745 -0.696 -0.005 1.00 96.56 88 THR A CA 1
ATOM 733 C C . THR A 1 88 ? 11.833 0.120 -1.294 1.00 96.56 88 THR A C 1
ATOM 735 O O . THR A 1 88 ? 12.310 -0.392 -2.306 1.00 96.56 88 THR A O 1
ATOM 738 N N . SER A 1 89 ? 11.485 1.407 -1.250 1.00 96.88 89 SER A N 1
ATOM 739 C CA . SER A 1 89 ? 11.597 2.328 -2.386 1.00 96.88 89 SER A CA 1
ATOM 740 C C . SER A 1 89 ? 13.042 2.519 -2.847 1.00 96.88 89 SER A C 1
ATOM 742 O O . SER A 1 89 ? 13.304 2.522 -4.049 1.00 96.88 89 SER A O 1
ATOM 744 N N . ALA A 1 90 ? 14.001 2.599 -1.919 1.00 95.81 90 ALA A N 1
ATOM 745 C CA . ALA A 1 90 ? 15.425 2.657 -2.246 1.00 95.81 90 ALA A CA 1
ATOM 746 C C . ALA A 1 90 ? 15.867 1.392 -2.998 1.00 95.81 90 ALA A C 1
ATOM 748 O O . ALA A 1 90 ? 16.494 1.479 -4.054 1.00 95.81 90 ALA A O 1
ATOM 749 N N . MET A 1 91 ? 15.480 0.213 -2.503 1.00 94.56 91 MET A N 1
ATOM 750 C CA . MET A 1 91 ? 15.777 -1.062 -3.159 1.00 94.56 91 MET A CA 1
ATOM 751 C C . MET A 1 91 ? 15.156 -1.143 -4.563 1.00 94.56 91 MET A C 1
ATOM 753 O O . MET A 1 91 ? 15.824 -1.564 -5.508 1.00 94.56 91 MET A O 1
ATOM 757 N N . MET A 1 92 ? 13.901 -0.714 -4.722 1.00 94.56 92 MET A N 1
ATOM 758 C CA . MET A 1 92 ? 13.231 -0.665 -6.025 1.00 94.56 92 MET A CA 1
ATOM 759 C C . MET A 1 92 ? 13.955 0.265 -7.001 1.00 94.56 92 MET A C 1
ATOM 761 O O . MET A 1 92 ? 14.233 -0.142 -8.128 1.00 94.56 92 MET A O 1
ATOM 765 N N . LEU A 1 93 ? 14.308 1.480 -6.573 1.00 93.81 93 LEU A N 1
ATOM 766 C CA . LEU A 1 93 ? 15.046 2.438 -7.395 1.00 93.81 93 LEU A CA 1
ATOM 767 C C . LEU A 1 93 ? 16.426 1.896 -7.797 1.00 93.81 93 LEU A C 1
ATOM 769 O O . LEU A 1 93 ? 16.818 1.994 -8.960 1.00 93.81 93 LEU A O 1
ATOM 773 N N . GLY A 1 94 ? 17.150 1.275 -6.864 1.00 92.31 94 GLY A N 1
ATOM 774 C CA . GLY A 1 94 ? 18.424 0.628 -7.166 1.00 92.31 94 GLY A CA 1
ATOM 775 C C . GLY A 1 94 ? 18.283 -0.509 -8.180 1.00 92.31 94 GLY A C 1
ATOM 776 O O . GLY A 1 94 ? 19.115 -0.650 -9.076 1.00 92.31 94 GLY A O 1
ATOM 777 N N . ALA A 1 95 ? 17.200 -1.288 -8.106 1.00 90.50 95 ALA A N 1
ATOM 778 C CA . ALA A 1 95 ? 16.913 -2.329 -9.088 1.00 90.50 95 ALA A CA 1
ATOM 779 C C . ALA A 1 95 ? 16.651 -1.763 -10.495 1.00 90.50 95 ALA A C 1
ATOM 781 O O . ALA A 1 95 ? 17.141 -2.334 -11.471 1.00 90.50 95 ALA A O 1
ATOM 782 N N . GLU A 1 96 ? 15.932 -0.639 -10.613 1.00 89.75 96 GLU A N 1
ATOM 783 C CA . GLU A 1 96 ? 15.769 0.079 -11.891 1.00 89.75 96 GLU A CA 1
ATOM 784 C C . GLU A 1 96 ? 17.122 0.520 -12.446 1.00 89.75 96 GLU A C 1
ATOM 786 O O . GLU A 1 96 ? 17.456 0.254 -13.604 1.00 89.75 96 GLU A O 1
ATOM 791 N N . ARG A 1 97 ? 17.924 1.160 -11.594 1.00 89.50 97 ARG A N 1
ATOM 792 C CA . ARG A 1 97 ? 19.235 1.697 -11.944 1.00 89.50 97 ARG A CA 1
ATOM 793 C C . ARG A 1 97 ? 20.170 0.605 -12.446 1.00 89.50 97 ARG A C 1
ATOM 795 O O . ARG A 1 97 ? 20.727 0.731 -13.529 1.00 89.50 97 ARG A O 1
ATOM 802 N N . ARG A 1 98 ? 20.258 -0.524 -11.737 1.00 86.94 98 ARG A N 1
ATOM 803 C CA . ARG A 1 98 ? 21.071 -1.679 -12.150 1.00 86.94 98 ARG A CA 1
ATOM 804 C C . ARG A 1 98 ? 20.677 -2.206 -13.537 1.00 86.94 98 ARG A C 1
ATOM 806 O O . ARG A 1 98 ? 21.533 -2.677 -14.282 1.00 86.94 98 ARG A O 1
ATOM 813 N N . GLN A 1 99 ? 19.393 -2.149 -13.894 1.00 85.19 99 GLN A N 1
ATOM 814 C CA . GLN A 1 99 ? 18.918 -2.620 -15.197 1.00 85.19 99 GLN A CA 1
ATOM 815 C C . GLN A 1 99 ? 19.175 -1.624 -16.329 1.00 85.19 99 GLN A C 1
ATOM 817 O O . GLN A 1 99 ? 19.488 -2.050 -17.441 1.00 85.19 99 GLN A O 1
ATOM 822 N N . ASN A 1 100 ? 19.027 -0.329 -16.057 1.00 86.12 100 ASN A N 1
ATOM 823 C CA . ASN A 1 100 ? 19.163 0.721 -17.066 1.00 86.12 100 ASN A CA 1
ATOM 824 C C . ASN A 1 100 ? 20.625 1.155 -17.262 1.00 86.12 100 ASN A C 1
ATOM 826 O O . ASN A 1 100 ? 21.025 1.496 -18.374 1.00 86.12 100 ASN A O 1
ATOM 830 N N . GLU A 1 101 ? 21.435 1.077 -16.206 1.00 86.44 101 GLU A N 1
ATOM 831 C CA . GLU A 1 101 ? 22.822 1.547 -16.139 1.00 86.44 101 GLU A CA 1
ATOM 832 C C . GLU A 1 101 ? 23.753 0.444 -15.581 1.00 86.44 101 GLU A C 1
ATOM 834 O O . GLU A 1 101 ? 24.427 0.633 -14.570 1.00 86.44 101 GLU A O 1
ATOM 839 N N . PRO A 1 102 ? 23.857 -0.734 -16.233 1.00 81.31 102 PRO A N 1
ATOM 840 C CA . PRO A 1 102 ? 24.541 -1.909 -15.670 1.00 81.31 102 PRO A CA 1
ATOM 841 C C . PRO A 1 102 ? 26.053 -1.733 -15.451 1.00 81.31 102 PRO A C 1
ATOM 843 O O . PRO A 1 102 ? 26.679 -2.549 -14.778 1.00 81.31 102 PRO A O 1
ATOM 846 N N . ASN A 1 103 ? 26.654 -0.697 -16.042 1.00 85.69 103 ASN A N 1
ATOM 847 C CA . ASN A 1 103 ? 28.078 -0.393 -15.902 1.00 85.69 103 ASN A CA 1
ATOM 848 C C . ASN A 1 103 ? 28.362 0.622 -14.785 1.00 85.69 103 ASN A C 1
ATOM 850 O O . ASN A 1 103 ? 29.529 0.861 -14.472 1.00 85.69 103 ASN A O 1
ATOM 854 N N . GLU A 1 104 ? 27.330 1.246 -14.217 1.00 83.94 104 GLU A N 1
ATOM 855 C CA . GLU A 1 104 ? 27.491 2.261 -13.188 1.00 83.94 104 GLU A CA 1
ATOM 856 C C . GLU A 1 104 ? 27.483 1.618 -11.803 1.00 83.94 104 GLU A C 1
ATOM 858 O O . GLU A 1 104 ? 26.531 0.956 -11.395 1.00 83.94 104 GLU A O 1
ATOM 863 N N . MET A 1 105 ? 28.583 1.790 -11.072 1.00 84.69 105 MET A N 1
ATOM 864 C CA . MET A 1 105 ? 28.703 1.265 -9.717 1.00 84.69 105 MET A CA 1
ATOM 865 C C . MET A 1 105 ? 28.106 2.255 -8.722 1.00 84.69 105 MET A C 1
ATOM 867 O O . MET A 1 105 ? 28.483 3.425 -8.691 1.00 84.69 105 MET A O 1
ATOM 871 N N . PHE A 1 106 ? 27.219 1.764 -7.865 1.00 91.12 106 PHE A N 1
ATOM 872 C CA . PHE A 1 106 ? 26.689 2.497 -6.723 1.00 91.12 106 PHE A CA 1
ATOM 873 C C . PHE A 1 106 ? 26.620 1.567 -5.508 1.00 91.12 106 PHE A C 1
ATOM 875 O O . PHE A 1 106 ? 26.758 0.348 -5.639 1.00 91.12 106 PHE A O 1
ATOM 882 N N . TYR A 1 107 ? 26.497 2.144 -4.315 1.00 91.25 107 TYR A N 1
ATOM 883 C CA . TYR A 1 107 ? 26.406 1.356 -3.092 1.00 91.25 107 TYR A CA 1
ATOM 884 C C . TYR A 1 107 ? 24.986 0.820 -2.908 1.00 91.25 107 TYR A C 1
ATOM 886 O O . TYR A 1 107 ? 24.015 1.573 -2.965 1.00 91.25 107 TYR A O 1
ATOM 894 N N . GLU A 1 108 ? 24.891 -0.487 -2.682 1.00 91.31 108 GLU A N 1
ATOM 895 C CA . GLU A 1 108 ? 23.644 -1.244 -2.619 1.00 91.31 108 GLU A CA 1
ATOM 896 C C . GLU A 1 108 ? 23.534 -1.896 -1.236 1.00 91.31 108 GLU A C 1
ATOM 898 O O . GLU A 1 108 ? 24.011 -3.018 -1.050 1.00 91.31 108 GLU A O 1
ATOM 903 N N . PRO A 1 109 ? 22.941 -1.216 -0.244 1.00 89.81 109 PRO A N 1
ATOM 904 C CA . PRO A 1 109 ? 22.967 -1.677 1.144 1.00 89.81 109 PRO A CA 1
ATOM 905 C C . PRO A 1 109 ? 22.210 -2.998 1.365 1.00 89.81 109 PRO A C 1
ATOM 907 O O . PRO A 1 109 ? 22.480 -3.712 2.326 1.00 89.81 109 PRO A O 1
ATOM 910 N N . TRP A 1 110 ? 21.301 -3.369 0.459 1.00 91.06 110 TRP A N 1
ATOM 911 C CA . TRP A 1 110 ? 20.580 -4.648 0.490 1.00 91.06 110 TRP A CA 1
ATOM 912 C C . TRP A 1 110 ? 21.332 -5.814 -0.159 1.00 91.06 110 TRP A C 1
ATOM 914 O O . TRP A 1 110 ? 20.879 -6.951 -0.047 1.00 91.06 110 TRP A O 1
ATOM 924 N N . ARG A 1 111 ? 22.449 -5.564 -0.860 1.00 84.12 111 ARG A N 1
ATOM 925 C CA . ARG A 1 111 ? 23.078 -6.542 -1.765 1.00 84.12 111 ARG A CA 1
ATOM 926 C C . ARG A 1 111 ? 23.495 -7.838 -1.078 1.00 84.12 111 ARG A C 1
ATOM 928 O O . ARG A 1 111 ? 23.379 -8.900 -1.683 1.00 84.12 111 ARG A O 1
ATOM 935 N N . ASP A 1 112 ? 23.981 -7.735 0.153 1.00 81.88 112 ASP A N 1
ATOM 936 C CA . ASP A 1 112 ? 24.468 -8.891 0.904 1.00 81.88 112 ASP A CA 1
ATOM 937 C C . ASP A 1 112 ? 23.351 -9.573 1.700 1.00 81.88 112 ASP A C 1
ATOM 939 O O . ASP A 1 112 ? 23.425 -10.773 1.965 1.00 81.88 112 ASP A O 1
ATOM 943 N N . ASN A 1 113 ? 22.319 -8.821 2.102 1.00 88.50 113 ASN A N 1
ATOM 944 C CA . ASN A 1 113 ? 21.223 -9.345 2.907 1.00 88.50 113 ASN A CA 1
ATOM 945 C C . ASN A 1 113 ? 19.974 -8.447 2.826 1.00 88.50 113 ASN A C 1
ATOM 947 O O . ASN A 1 113 ? 19.836 -7.476 3.575 1.00 88.50 113 ASN A O 1
ATOM 951 N N . VAL A 1 114 ? 19.037 -8.809 1.944 1.00 90.12 114 VAL A N 1
ATOM 952 C CA . VAL A 1 114 ? 17.751 -8.105 1.791 1.00 90.12 114 VAL A CA 1
ATOM 953 C C . VAL A 1 114 ? 16.950 -8.134 3.088 1.00 90.12 114 VAL A C 1
ATOM 955 O O . VAL A 1 114 ? 16.410 -7.106 3.488 1.00 90.12 114 VAL A O 1
ATOM 958 N N . HIS A 1 115 ? 16.913 -9.276 3.779 1.00 90.12 115 HIS A N 1
ATOM 959 C CA . HIS A 1 115 ? 16.198 -9.402 5.046 1.00 90.12 115 HIS A CA 1
ATOM 960 C C . HIS A 1 115 ? 16.736 -8.413 6.089 1.00 90.12 115 HIS A C 1
ATOM 962 O O . HIS A 1 115 ? 15.949 -7.736 6.742 1.00 90.12 115 HIS A O 1
ATOM 968 N N . LEU A 1 116 ? 18.061 -8.294 6.240 1.00 91.50 116 LEU A N 1
ATOM 969 C CA . LEU A 1 116 ? 18.684 -7.342 7.166 1.00 91.50 116 LEU A CA 1
ATOM 970 C C . LEU A 1 116 ? 18.382 -5.895 6.773 1.00 91.50 116 LEU A C 1
ATOM 972 O O . LEU A 1 116 ? 18.068 -5.095 7.648 1.00 91.50 116 LEU A O 1
ATOM 976 N N . TRP A 1 117 ? 18.450 -5.572 5.479 1.00 92.94 117 TRP A N 1
ATOM 977 C CA . TRP A 1 117 ? 18.101 -4.244 4.983 1.00 92.94 117 TRP A CA 1
ATOM 978 C C . TRP A 1 117 ? 16.654 -3.901 5.320 1.00 92.94 117 TRP A C 1
ATOM 980 O O . TRP A 1 117 ? 16.406 -2.963 6.067 1.00 92.94 117 TRP A O 1
ATOM 990 N N . VAL A 1 118 ? 15.692 -4.699 4.856 1.00 90.94 118 VAL A N 1
ATOM 991 C CA . VAL A 1 118 ? 14.257 -4.470 5.086 1.00 90.94 118 VAL A CA 1
ATOM 992 C C . VAL A 1 118 ? 13.941 -4.391 6.586 1.00 90.94 118 VAL A C 1
ATOM 994 O O . VAL A 1 118 ? 13.186 -3.512 7.020 1.00 90.94 118 VAL A O 1
ATOM 997 N N . ASN A 1 119 ? 14.583 -5.241 7.397 1.00 88.69 119 ASN A N 1
ATOM 998 C CA . ASN A 1 119 ? 14.439 -5.249 8.851 1.00 88.69 119 ASN A CA 1
ATOM 999 C C . ASN A 1 119 ? 15.281 -4.216 9.613 1.00 88.69 119 ASN A C 1
ATOM 1001 O O . ASN A 1 119 ? 15.199 -4.189 10.840 1.00 88.69 119 ASN A O 1
ATOM 1005 N N . GLY A 1 120 ? 16.012 -3.348 8.912 1.00 87.00 120 GLY A N 1
ATOM 1006 C CA . GLY A 1 120 ? 16.841 -2.296 9.493 1.00 87.00 120 GLY A CA 1
ATOM 1007 C C . GLY A 1 120 ? 16.079 -1.273 10.347 1.00 87.00 120 GLY A C 1
ATOM 1008 O O . GLY A 1 120 ? 14.847 -1.282 10.418 1.00 87.00 120 GLY A O 1
ATOM 1009 N N . GLY A 1 121 ? 16.852 -0.407 11.010 1.00 84.81 121 GLY A N 1
ATOM 1010 C CA . GLY A 1 121 ? 16.384 0.628 11.939 1.00 84.81 121 GLY A CA 1
ATOM 1011 C C . GLY A 1 121 ? 15.860 1.884 11.241 1.00 84.81 121 GLY A C 1
ATOM 1012 O O . GLY A 1 121 ? 14.920 1.807 10.459 1.00 84.81 121 GLY A O 1
ATOM 1013 N N . GLU A 1 122 ? 16.431 3.046 11.534 1.00 91.25 122 GLU A N 1
ATOM 1014 C CA . GLU A 1 122 ? 16.086 4.302 10.851 1.00 91.25 122 GLU A CA 1
ATOM 1015 C C . GLU A 1 122 ? 16.783 4.393 9.485 1.00 91.25 122 GLU A C 1
ATOM 1017 O O . GLU A 1 122 ? 17.859 3.824 9.284 1.00 91.25 122 GLU A O 1
ATOM 1022 N N . PHE A 1 123 ? 16.157 5.064 8.522 1.00 93.12 123 PHE A N 1
ATOM 1023 C CA . PHE A 1 123 ? 16.737 5.320 7.212 1.00 93.12 123 PHE A CA 1
ATOM 1024 C C . PHE A 1 123 ? 17.785 6.435 7.308 1.00 93.12 123 PHE A C 1
ATOM 1026 O O . PHE A 1 123 ? 17.492 7.553 7.724 1.00 93.12 123 PHE A O 1
ATOM 1033 N N . GLU A 1 124 ? 19.019 6.131 6.911 1.00 90.81 124 GLU A N 1
ATOM 1034 C CA . GLU A 1 124 ? 20.153 7.054 7.022 1.00 90.81 124 GLU A CA 1
ATOM 1035 C C . GLU A 1 124 ? 20.171 8.065 5.859 1.00 90.81 124 GLU A C 1
ATOM 1037 O O . GLU A 1 124 ? 20.871 7.868 4.863 1.00 90.81 124 GLU A O 1
ATOM 1042 N N . TRP A 1 125 ? 19.413 9.160 5.970 1.00 92.06 125 TRP A N 1
ATOM 1043 C CA . TRP A 1 125 ? 19.315 10.186 4.919 1.00 92.06 125 TRP A CA 1
ATOM 1044 C C . TRP A 1 125 ? 20.637 10.897 4.633 1.00 92.06 125 TRP A C 1
ATOM 1046 O O . TRP A 1 125 ? 20.937 11.20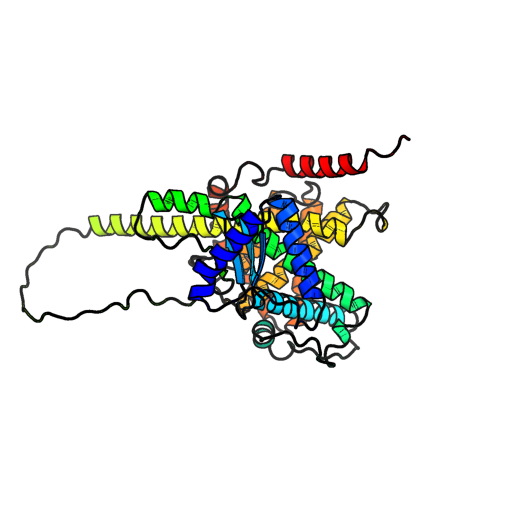5 3.483 1.00 92.06 125 TRP A O 1
ATOM 1056 N N . ALA A 1 126 ? 21.444 11.140 5.666 1.00 89.31 126 ALA A N 1
ATOM 1057 C CA . ALA A 1 126 ? 22.740 11.804 5.539 1.00 89.31 126 ALA A CA 1
ATOM 1058 C C . ALA A 1 126 ? 23.884 10.880 5.065 1.00 89.31 126 ALA A C 1
ATOM 1060 O O . ALA A 1 126 ? 25.049 11.284 5.085 1.00 89.31 126 ALA A O 1
ATOM 1061 N N . ASN A 1 127 ? 23.601 9.632 4.674 1.00 90.06 127 ASN A N 1
ATOM 1062 C CA . ASN A 1 127 ? 24.638 8.710 4.222 1.00 90.06 127 ASN A CA 1
ATOM 1063 C C . ASN A 1 127 ? 25.070 9.028 2.777 1.00 90.06 127 ASN A C 1
ATOM 1065 O O . ASN A 1 127 ? 24.384 8.691 1.813 1.00 90.06 127 ASN A O 1
ATOM 1069 N N . ASP A 1 128 ? 26.267 9.604 2.623 1.00 89.44 128 ASP A N 1
ATOM 1070 C CA . ASP A 1 128 ? 26.859 9.968 1.324 1.00 89.44 128 ASP A CA 1
ATOM 1071 C C . ASP A 1 128 ? 26.966 8.792 0.328 1.00 89.44 128 ASP A C 1
ATOM 1073 O O . ASP A 1 128 ? 27.042 8.995 -0.887 1.00 89.44 128 ASP A O 1
ATOM 1077 N N . GLN A 1 129 ? 26.959 7.539 0.800 1.00 90.81 129 GLN A N 1
ATOM 1078 C CA . GLN A 1 129 ? 26.960 6.366 -0.079 1.00 90.81 129 GLN A CA 1
ATOM 1079 C C . GLN A 1 129 ? 25.626 6.195 -0.830 1.00 90.81 129 GLN A C 1
ATOM 1081 O O . GLN A 1 129 ? 25.596 5.532 -1.871 1.00 90.81 129 GLN A O 1
ATOM 1086 N N . TYR A 1 130 ? 24.547 6.825 -0.356 1.00 90.94 130 TYR A N 1
ATOM 1087 C CA . TYR A 1 130 ? 23.226 6.860 -0.990 1.00 90.94 130 TYR A CA 1
ATOM 1088 C C . TYR A 1 130 ? 23.028 8.056 -1.926 1.00 90.94 130 TYR A C 1
ATOM 1090 O O . TYR A 1 130 ? 21.897 8.364 -2.294 1.00 90.94 130 TYR A O 1
ATOM 1098 N N . TRP A 1 131 ? 24.110 8.698 -2.386 1.00 89.56 131 TRP A N 1
ATOM 1099 C CA . TRP A 1 131 ? 24.074 9.830 -3.328 1.00 89.56 131 TRP A CA 1
ATOM 1100 C C . TRP A 1 131 ? 23.111 9.636 -4.513 1.00 89.56 131 TRP A C 1
ATOM 1102 O O . TRP A 1 131 ? 22.506 10.595 -4.988 1.00 89.56 131 TRP A O 1
ATOM 1112 N N . TRP A 1 132 ? 22.947 8.396 -4.980 1.00 89.19 132 TRP A N 1
ATOM 1113 C CA . TRP A 1 132 ? 22.104 8.027 -6.115 1.00 89.19 132 TRP A CA 1
ATOM 1114 C C . TRP A 1 132 ? 20.607 8.201 -5.838 1.00 89.19 132 TRP A C 1
ATOM 1116 O O . TRP A 1 132 ? 19.851 8.353 -6.785 1.00 89.19 132 TRP A O 1
ATOM 1126 N N . ILE A 1 133 ? 20.169 8.232 -4.577 1.00 91.25 133 ILE A N 1
ATOM 1127 C CA . ILE A 1 133 ? 18.788 8.583 -4.199 1.00 91.25 133 ILE A CA 1
ATOM 1128 C C . ILE A 1 133 ? 18.578 10.101 -4.260 1.00 91.25 133 ILE A C 1
ATOM 1130 O O . ILE A 1 133 ? 17.457 10.562 -4.449 1.00 91.25 133 ILE A O 1
ATOM 1134 N N . HIS A 1 134 ? 19.647 10.890 -4.124 1.00 88.00 134 HIS A N 1
ATOM 1135 C CA . HIS A 1 134 ? 19.586 12.351 -4.054 1.00 88.00 134 HIS A CA 1
ATOM 1136 C C . HIS A 1 134 ? 19.836 13.049 -5.400 1.00 88.00 134 HIS A C 1
ATOM 1138 O O . HIS A 1 134 ? 19.592 14.252 -5.509 1.00 88.00 134 HIS A O 1
ATOM 1144 N N . ASP A 1 135 ? 20.293 12.331 -6.434 1.00 87.75 135 ASP A N 1
ATOM 1145 C CA . ASP A 1 135 ? 20.326 12.866 -7.801 1.00 87.75 135 ASP A CA 1
ATOM 1146 C C . ASP A 1 135 ? 18.916 13.277 -8.252 1.00 87.75 135 ASP A C 1
ATOM 1148 O O . ASP A 1 135 ? 17.944 12.580 -7.989 1.00 87.75 135 ASP A O 1
ATOM 1152 N N . GLN A 1 136 ? 18.788 14.388 -8.976 1.00 85.31 136 GLN A N 1
ATOM 1153 C CA . GLN A 1 136 ? 17.503 15.025 -9.263 1.00 85.31 136 GLN A CA 1
ATOM 1154 C C . GLN A 1 136 ? 16.486 14.094 -9.946 1.00 85.31 136 GLN A C 1
AT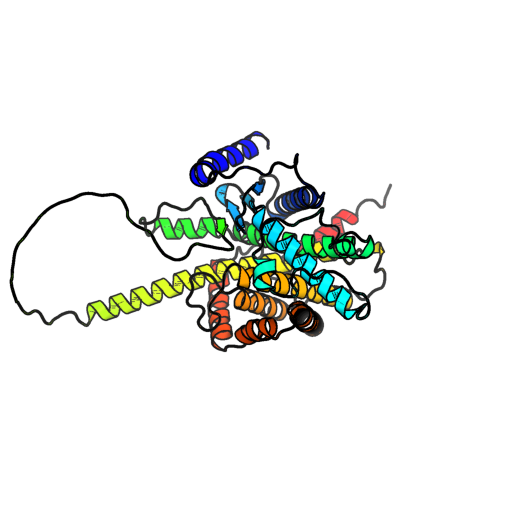OM 1156 O O . GLN A 1 136 ? 15.293 14.170 -9.645 1.00 85.31 136 GLN A O 1
ATOM 1161 N N . THR A 1 137 ? 16.923 13.241 -10.877 1.00 83.94 137 THR A N 1
ATOM 1162 C CA . THR A 1 137 ? 16.007 12.338 -11.600 1.00 83.94 137 THR A CA 1
ATOM 1163 C C . THR A 1 137 ? 15.625 11.148 -10.731 1.00 83.94 137 THR A C 1
ATOM 1165 O O . THR A 1 137 ? 14.446 10.814 -10.606 1.00 83.94 137 THR A O 1
ATOM 1168 N N . HIS A 1 138 ? 16.616 10.541 -10.085 1.00 90.00 138 HIS A N 1
ATOM 1169 C CA . HIS A 1 138 ? 16.414 9.404 -9.200 1.00 90.00 138 HIS A CA 1
ATOM 1170 C C . HIS A 1 138 ? 15.609 9.776 -7.955 1.00 90.00 138 HIS A C 1
ATOM 1172 O O . HIS A 1 138 ? 14.748 9.006 -7.543 1.00 90.00 138 HIS A O 1
ATOM 1178 N N . ARG A 1 139 ? 15.802 10.982 -7.415 1.00 93.06 139 ARG A N 1
ATOM 1179 C CA . ARG A 1 139 ? 15.060 11.483 -6.262 1.00 93.06 139 ARG A CA 1
ATOM 1180 C C . ARG A 1 139 ? 13.572 11.575 -6.544 1.00 93.06 139 ARG A C 1
ATOM 1182 O O . ARG A 1 139 ? 12.776 11.104 -5.746 1.00 93.06 139 ARG A O 1
ATOM 1189 N N . LYS A 1 140 ? 13.191 12.095 -7.714 1.00 91.56 140 LYS A N 1
ATOM 1190 C CA . LYS A 1 140 ? 11.781 12.115 -8.132 1.00 91.56 140 LYS A CA 1
ATOM 1191 C C . LYS A 1 140 ? 11.200 10.707 -8.215 1.00 91.56 140 LYS A C 1
ATOM 1193 O O . LYS A 1 140 ? 10.108 10.475 -7.716 1.00 91.56 140 LYS A O 1
ATOM 1198 N N . ALA A 1 141 ? 11.930 9.767 -8.816 1.00 91.88 141 ALA A N 1
ATOM 1199 C CA . ALA A 1 141 ? 11.481 8.379 -8.895 1.00 91.88 141 ALA A CA 1
ATOM 1200 C C . ALA A 1 141 ? 11.359 7.734 -7.501 1.00 91.88 141 ALA A C 1
ATOM 1202 O O . ALA A 1 141 ? 10.390 7.029 -7.240 1.00 91.88 141 ALA A O 1
ATOM 1203 N N . PHE A 1 142 ? 12.302 8.004 -6.597 1.00 95.81 142 PHE A N 1
ATOM 1204 C CA . PHE A 1 142 ? 12.242 7.560 -5.207 1.00 95.81 142 PHE A CA 1
ATOM 1205 C C . PHE A 1 142 ? 11.009 8.114 -4.488 1.00 95.81 142 PHE A C 1
ATOM 1207 O O . PHE A 1 142 ? 10.236 7.331 -3.941 1.00 95.81 142 PHE A O 1
ATOM 1214 N N . ASP A 1 143 ? 10.784 9.428 -4.552 1.00 95.50 143 ASP A N 1
ATOM 1215 C CA . ASP A 1 143 ? 9.621 10.083 -3.950 1.00 95.50 143 ASP A CA 1
ATOM 1216 C C . ASP A 1 143 ? 8.312 9.488 -4.479 1.00 95.50 143 ASP A C 1
ATOM 1218 O O . ASP A 1 143 ? 7.419 9.180 -3.698 1.00 95.50 143 ASP A O 1
ATOM 1222 N N . MET A 1 144 ? 8.215 9.257 -5.794 1.00 94.06 144 MET A N 1
ATOM 1223 C CA . MET A 1 144 ? 7.041 8.635 -6.415 1.00 94.06 144 MET A CA 1
ATOM 1224 C C . MET A 1 144 ? 6.778 7.225 -5.873 1.00 94.06 144 MET A C 1
ATOM 1226 O O . MET A 1 144 ? 5.627 6.865 -5.637 1.00 94.06 144 MET A O 1
ATOM 1230 N N . LEU A 1 145 ? 7.823 6.416 -5.670 1.00 96.19 145 LEU A N 1
ATOM 1231 C CA . LEU A 1 145 ? 7.689 5.067 -5.109 1.00 96.19 145 LEU A CA 1
ATOM 1232 C C . LEU A 1 145 ? 7.264 5.106 -3.636 1.00 96.19 145 LEU A C 1
ATOM 1234 O O . LEU A 1 145 ? 6.388 4.343 -3.231 1.00 96.19 145 LEU A O 1
ATOM 1238 N N . VAL A 1 146 ? 7.859 6.012 -2.854 1.00 97.88 146 VAL A N 1
ATOM 1239 C CA . VAL A 1 146 ? 7.504 6.257 -1.449 1.00 97.88 146 VAL A CA 1
ATOM 1240 C C . VAL A 1 146 ? 6.043 6.691 -1.331 1.00 97.88 146 VAL A C 1
ATOM 1242 O O . VAL A 1 146 ? 5.282 6.085 -0.576 1.00 97.88 146 VAL A O 1
ATOM 1245 N N . GLU A 1 147 ? 5.637 7.694 -2.109 1.00 97.25 147 GLU A N 1
ATOM 1246 C CA . GLU A 1 147 ? 4.267 8.198 -2.149 1.00 97.25 147 GLU A CA 1
ATOM 1247 C C . GLU A 1 147 ? 3.288 7.096 -2.554 1.00 97.25 147 GLU A C 1
ATOM 1249 O O . GLU A 1 147 ? 2.296 6.887 -1.864 1.00 97.25 147 GLU A O 1
ATOM 1254 N N . ALA A 1 148 ? 3.584 6.326 -3.603 1.00 97.44 148 ALA A N 1
ATOM 1255 C CA . ALA A 1 148 ? 2.702 5.262 -4.071 1.00 97.44 148 ALA A CA 1
ATOM 1256 C C . ALA A 1 148 ? 2.459 4.170 -3.011 1.00 97.44 148 ALA A C 1
ATOM 1258 O O . ALA A 1 148 ? 1.314 3.756 -2.812 1.00 97.44 148 ALA A O 1
ATOM 1259 N N . MET A 1 149 ? 3.501 3.722 -2.298 1.00 98.44 149 MET A N 1
ATOM 1260 C CA . MET A 1 149 ? 3.336 2.757 -1.198 1.00 98.44 149 MET A CA 1
ATOM 1261 C C . MET A 1 149 ? 2.532 3.343 -0.043 1.00 98.44 149 MET A C 1
ATOM 1263 O O . MET A 1 149 ? 1.653 2.680 0.505 1.00 98.44 149 MET A O 1
ATOM 1267 N N . PHE A 1 150 ? 2.828 4.588 0.324 1.00 98.62 150 PHE A N 1
ATOM 1268 C CA . PHE A 1 150 ? 2.144 5.263 1.415 1.00 98.62 150 PHE A CA 1
ATOM 1269 C C . PHE A 1 150 ? 0.664 5.515 1.097 1.00 98.62 150 PHE A C 1
ATOM 1271 O O . PHE A 1 150 ? -0.192 5.294 1.951 1.00 98.62 150 PHE A O 1
ATOM 1278 N N . VAL A 1 151 ? 0.341 5.903 -0.139 1.00 98.31 151 VAL A N 1
ATOM 1279 C CA . VAL A 1 151 ? -1.037 6.059 -0.624 1.00 98.31 151 VAL A CA 1
ATOM 1280 C C . VAL A 1 151 ? -1.797 4.740 -0.505 1.00 98.31 151 VAL A C 1
ATOM 1282 O O . VAL A 1 151 ? -2.898 4.735 0.043 1.00 98.31 151 VAL A O 1
ATOM 1285 N N . PHE A 1 152 ? -1.211 3.621 -0.946 1.00 98.50 152 PHE A N 1
ATOM 1286 C CA . PHE A 1 152 ? -1.825 2.300 -0.780 1.00 98.50 152 PHE A CA 1
ATOM 1287 C C . PHE A 1 152 ? -2.080 1.971 0.698 1.00 98.50 152 PHE A C 1
ATOM 1289 O O . PHE A 1 152 ? -3.198 1.609 1.059 1.00 98.50 152 PHE A O 1
ATOM 1296 N N . LEU A 1 153 ? -1.077 2.162 1.561 1.00 98.50 153 LEU A N 1
ATOM 1297 C CA . LEU A 1 153 ? -1.182 1.916 3.000 1.00 98.50 153 LEU A CA 1
ATOM 1298 C C . LEU A 1 153 ? -2.310 2.732 3.648 1.00 98.50 153 LEU A C 1
ATOM 1300 O O . LEU A 1 153 ? -3.154 2.182 4.347 1.00 98.50 153 LEU A O 1
ATOM 1304 N N . VAL A 1 154 ? -2.351 4.045 3.415 1.00 98.31 154 VAL A N 1
ATOM 1305 C CA . VAL A 1 154 ? -3.369 4.914 4.023 1.00 98.31 154 VAL A CA 1
ATOM 1306 C C . VAL A 1 154 ? -4.759 4.589 3.482 1.00 98.31 154 VAL A C 1
ATOM 1308 O O . VAL A 1 154 ? -5.723 4.558 4.246 1.00 98.31 154 VAL A O 1
ATOM 1311 N N . LEU A 1 155 ? -4.885 4.315 2.180 1.00 97.06 155 LEU A N 1
ATOM 1312 C CA . LEU A 1 155 ? -6.165 3.924 1.597 1.00 97.06 155 LEU A CA 1
ATOM 1313 C C . LEU A 1 155 ? -6.647 2.558 2.103 1.00 97.06 155 LEU A C 1
ATOM 1315 O O . LEU A 1 155 ? -7.856 2.367 2.200 1.00 97.06 155 LEU A O 1
ATOM 1319 N N . HIS A 1 156 ? -5.743 1.646 2.464 1.00 96.88 156 HIS A N 1
ATOM 1320 C CA . HIS A 1 156 ? -6.087 0.378 3.113 1.00 96.88 156 HIS A CA 1
ATOM 1321 C C . HIS A 1 156 ? -6.736 0.623 4.481 1.00 96.88 156 HIS A C 1
ATOM 1323 O O . HIS A 1 156 ? -7.857 0.171 4.718 1.00 96.88 156 HIS A O 1
ATOM 1329 N N . GLU A 1 157 ? -6.126 1.452 5.331 1.00 96.00 157 GLU A N 1
ATOM 1330 C CA . GLU A 1 157 ? -6.706 1.830 6.632 1.00 96.00 157 GLU A CA 1
ATOM 1331 C C . GLU A 1 157 ? -8.057 2.553 6.481 1.00 96.00 157 GLU A C 1
ATOM 1333 O O . GLU A 1 157 ? -9.028 2.281 7.195 1.00 96.00 157 GLU A O 1
ATOM 1338 N N . ILE A 1 158 ? -8.161 3.443 5.489 1.00 93.31 158 ILE A N 1
ATOM 1339 C CA . ILE A 1 158 ? -9.427 4.087 5.119 1.00 93.31 158 ILE A CA 1
ATOM 1340 C C . ILE A 1 158 ? -10.452 3.046 4.657 1.00 93.31 158 ILE A C 1
ATOM 1342 O O . ILE A 1 158 ? -11.628 3.177 4.992 1.00 93.31 158 ILE A O 1
ATOM 1346 N N . GLY A 1 159 ? -10.031 2.008 3.935 1.00 90.25 159 GLY A N 1
ATOM 1347 C CA . GLY A 1 159 ? -10.871 0.890 3.516 1.00 90.25 159 GLY A CA 1
ATOM 1348 C C . GLY A 1 159 ? -11.524 0.181 4.702 1.00 90.25 159 GLY A C 1
ATOM 1349 O O . GLY A 1 159 ? -12.722 -0.113 4.647 1.00 90.25 159 GLY A O 1
ATOM 1350 N N . HIS A 1 160 ? -10.799 -0.002 5.810 1.00 89.06 160 HIS A N 1
ATOM 1351 C CA . HIS A 1 160 ? -11.375 -0.546 7.043 1.00 89.06 160 HIS A CA 1
ATOM 1352 C C . HIS A 1 160 ? -12.410 0.390 7.684 1.00 89.06 160 HIS A C 1
ATOM 1354 O O . HIS A 1 160 ? -13.472 -0.069 8.112 1.00 89.06 160 HIS A O 1
ATOM 1360 N N . ILE A 1 161 ? -12.146 1.703 7.721 1.00 85.75 161 ILE A N 1
ATOM 1361 C CA . ILE A 1 161 ? -13.115 2.702 8.214 1.00 85.75 161 ILE A CA 1
ATOM 1362 C C . ILE A 1 161 ? -14.365 2.716 7.332 1.00 85.75 161 ILE A C 1
ATOM 1364 O O . ILE A 1 161 ? -15.483 2.675 7.837 1.00 85.75 161 ILE A O 1
ATOM 1368 N N . HIS A 1 162 ? -14.180 2.761 6.016 1.00 85.38 162 HIS A N 1
ATOM 1369 C CA . HIS A 1 162 ? -15.254 2.882 5.038 1.00 85.38 162 HIS A CA 1
ATOM 1370 C C . HIS A 1 162 ? -16.240 1.713 5.109 1.00 85.38 162 HIS A C 1
ATOM 1372 O O . HIS A 1 162 ? -17.461 1.899 5.082 1.00 85.38 162 HIS A O 1
ATOM 1378 N N . ASN A 1 163 ? -15.700 0.502 5.227 1.00 79.50 163 ASN A N 1
ATOM 1379 C CA . ASN A 1 163 ? -16.495 -0.715 5.292 1.00 79.50 163 ASN A CA 1
ATOM 1380 C C . ASN A 1 163 ? -17.033 -1.014 6.700 1.00 79.50 163 ASN A C 1
ATOM 1382 O O . ASN A 1 163 ? -17.757 -1.989 6.884 1.00 79.50 163 ASN A O 1
ATOM 1386 N N . LEU A 1 164 ? -16.777 -0.131 7.675 1.00 79.56 164 LEU A N 1
ATOM 1387 C CA . LEU A 1 164 ? -17.260 -0.246 9.055 1.00 79.56 164 LEU A CA 1
ATOM 1388 C C . LEU A 1 164 ? -16.801 -1.548 9.725 1.00 79.56 164 LEU A C 1
ATOM 1390 O O . LEU A 1 164 ? -17.513 -2.125 10.546 1.00 79.56 164 LEU A O 1
ATOM 1394 N N . HIS A 1 165 ? -15.603 -2.014 9.368 1.00 80.94 165 HIS A N 1
ATOM 1395 C CA . HIS A 1 165 ? -15.077 -3.301 9.812 1.00 80.94 165 HIS A CA 1
ATOM 1396 C C . HIS A 1 165 ? -15.011 -3.419 11.344 1.00 80.94 165 HIS A C 1
ATOM 1398 O O . HIS A 1 165 ? -15.305 -4.484 11.883 1.00 80.94 165 HIS A O 1
ATOM 1404 N N . GLY A 1 166 ? -14.704 -2.333 12.062 1.00 65.81 166 GLY A N 1
ATOM 1405 C CA . GLY A 1 166 ? -14.735 -2.349 13.527 1.00 65.81 166 GLY A CA 1
ATOM 1406 C C . GLY A 1 166 ? -16.114 -2.260 14.167 1.00 65.81 166 GLY A C 1
ATOM 1407 O O . GLY A 1 166 ? -16.290 -2.784 15.262 1.00 65.81 166 GLY A O 1
ATOM 1408 N N . ASP A 1 167 ? -17.086 -1.614 13.520 1.00 64.38 167 ASP A N 1
ATOM 1409 C CA . ASP A 1 167 ? -18.439 -1.504 14.078 1.00 64.38 167 ASP A CA 1
ATOM 1410 C C . ASP A 1 167 ? -19.181 -2.838 13.951 1.00 64.38 167 ASP A C 1
ATOM 1412 O O . ASP A 1 167 ? -19.785 -3.286 14.921 1.00 64.38 167 ASP A O 1
ATOM 1416 N N . ARG A 1 168 ? -19.048 -3.522 12.805 1.00 60.28 168 ARG A N 1
ATOM 1417 C CA . ARG A 1 168 ? -19.662 -4.843 12.573 1.00 60.28 168 ARG A CA 1
ATOM 1418 C C . ARG A 1 168 ? -19.149 -5.892 13.564 1.00 60.28 168 ARG A C 1
ATOM 1420 O O . ARG A 1 168 ? -19.937 -6.615 14.156 1.00 60.28 168 ARG A O 1
ATOM 1427 N N . ARG A 1 169 ? -17.848 -5.865 13.872 1.00 56.62 169 ARG A N 1
ATOM 1428 C CA . ARG A 1 169 ? -17.239 -6.749 14.880 1.00 56.62 169 ARG A CA 1
ATOM 1429 C C . ARG A 1 169 ? -17.752 -6.497 16.304 1.00 56.62 169 ARG A C 1
ATOM 1431 O O . ARG A 1 169 ? -17.803 -7.415 17.115 1.00 56.62 169 ARG A O 1
ATOM 1438 N N . ASN A 1 170 ? -18.098 -5.251 16.631 1.00 53.81 170 ASN A N 1
ATOM 1439 C CA . ASN A 1 170 ? -18.650 -4.908 17.943 1.00 53.81 170 ASN A CA 1
ATOM 1440 C C . ASN A 1 170 ? -20.090 -5.396 18.118 1.00 53.81 170 ASN A C 1
ATOM 1442 O O . ASN A 1 170 ? -20.519 -5.585 19.255 1.00 53.81 170 ASN A O 1
ATOM 1446 N N . ASP A 1 171 ? -20.839 -5.571 17.031 1.00 52.22 171 ASP A N 1
ATOM 1447 C CA . ASP A 1 171 ? -22.170 -6.167 17.096 1.00 52.22 171 ASP A CA 1
ATOM 1448 C C . ASP A 1 171 ? -22.074 -7.689 17.303 1.00 52.22 171 ASP A C 1
ATOM 1450 O O . ASP A 1 171 ? -22.761 -8.195 18.189 1.00 52.22 171 ASP A O 1
ATOM 1454 N N . ASP A 1 172 ? -21.104 -8.370 16.678 1.00 48.84 172 ASP A N 1
ATOM 1455 C CA . ASP A 1 172 ? -20.794 -9.783 16.974 1.00 48.84 172 ASP A CA 1
ATOM 1456 C C . ASP A 1 172 ? -20.305 -9.981 18.427 1.00 48.84 172 ASP A C 1
ATOM 1458 O O . ASP A 1 172 ? -20.695 -10.920 19.122 1.00 48.84 172 ASP A O 1
ATOM 1462 N N . ALA A 1 173 ? -19.485 -9.056 18.946 1.00 45.09 173 ALA A N 1
ATOM 1463 C CA . ALA A 1 173 ? -18.981 -9.105 20.324 1.00 45.09 173 ALA A CA 1
ATOM 1464 C C . ALA A 1 173 ? -20.058 -8.822 21.394 1.00 45.09 173 ALA A C 1
ATOM 1466 O O . ALA A 1 173 ? -19.901 -9.214 22.551 1.00 45.09 173 ALA A O 1
ATOM 1467 N N . LYS A 1 174 ? -21.168 -8.153 21.048 1.00 43.78 174 LYS A N 1
ATOM 1468 C CA . LYS A 1 174 ? -22.307 -7.972 21.973 1.00 43.78 174 LYS A CA 1
ATOM 1469 C C . LYS A 1 174 ? -23.106 -9.258 22.169 1.00 43.78 174 LYS A C 1
ATOM 1471 O O . LYS A 1 174 ? -23.756 -9.390 23.205 1.00 43.78 174 LYS A O 1
ATOM 1476 N N . GLU A 1 175 ? -23.055 -10.182 21.214 1.00 43.94 175 GLU A N 1
ATOM 1477 C CA . GLU A 1 175 ? -23.693 -11.496 21.327 1.00 43.94 175 GLU A CA 1
ATOM 1478 C C . GLU A 1 175 ? -22.830 -12.497 22.119 1.00 43.94 175 GLU A C 1
ATOM 1480 O O . GLU A 1 175 ? -23.367 -13.467 22.650 1.00 43.94 175 GLU A O 1
ATOM 1485 N N . ASN A 1 176 ? -21.528 -12.220 22.310 1.00 38.84 176 ASN A N 1
ATOM 1486 C CA . ASN A 1 176 ? -20.605 -13.051 23.094 1.00 38.84 176 ASN A CA 1
ATOM 1487 C C . ASN A 1 176 ? -19.637 -12.202 23.966 1.00 38.84 176 ASN A C 1
ATOM 1489 O O . ASN A 1 176 ? -18.586 -11.762 23.498 1.00 38.84 176 ASN A O 1
ATOM 1493 N N . PRO A 1 177 ? -19.955 -11.952 25.253 1.00 35.22 177 PRO A N 1
ATOM 1494 C CA . PRO A 1 177 ? -19.366 -10.859 26.041 1.00 35.22 177 PRO A CA 1
ATOM 1495 C C . PRO A 1 177 ? -17.968 -11.118 26.646 1.00 35.22 177 PRO A C 1
ATOM 1497 O O . PRO A 1 177 ? -17.574 -10.400 27.566 1.00 35.22 177 PRO A O 1
ATOM 1500 N N . SER A 1 178 ? -17.198 -12.111 26.184 1.00 34.56 178 SER A N 1
ATOM 1501 C CA . SER A 1 178 ? -15.926 -12.485 26.835 1.00 34.56 178 SER A CA 1
ATOM 1502 C C . SER A 1 178 ? -14.689 -11.672 26.424 1.00 34.56 178 SER A C 1
ATOM 1504 O O . SER A 1 178 ? -13.646 -11.855 27.040 1.00 34.56 178 SER A O 1
ATOM 1506 N N . PHE A 1 179 ? -14.770 -10.726 25.481 1.00 35.03 179 PHE A N 1
ATOM 1507 C CA . PHE A 1 179 ? -13.618 -9.896 25.085 1.00 35.03 179 PHE A CA 1
ATOM 1508 C C . PHE A 1 179 ? -13.978 -8.408 24.974 1.00 35.03 179 PHE A C 1
ATOM 1510 O O . PHE A 1 179 ? -14.297 -7.888 23.906 1.00 35.03 179 PHE A O 1
ATOM 1517 N N . ILE A 1 180 ? -13.895 -7.683 26.093 1.00 35.16 180 ILE A N 1
ATOM 1518 C CA . ILE A 1 180 ? -13.927 -6.213 26.102 1.00 35.16 180 ILE A CA 1
ATOM 1519 C C . ILE A 1 180 ? -12.486 -5.710 25.990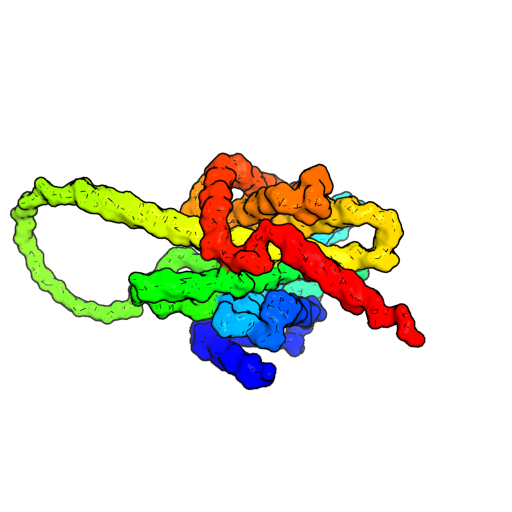 1.00 35.16 180 ILE A C 1
ATOM 1521 O O . ILE A 1 180 ? -11.895 -5.278 26.975 1.00 35.16 180 ILE A O 1
ATOM 1525 N N . ASP A 1 181 ? -11.912 -5.776 24.789 1.00 37.09 181 ASP A N 1
ATOM 1526 C CA . ASP A 1 181 ? -10.600 -5.171 24.519 1.00 37.09 181 ASP A CA 1
ATOM 1527 C C . ASP A 1 181 ? -10.507 -4.586 23.096 1.00 37.09 181 ASP A C 1
ATOM 1529 O O . ASP A 1 181 ? -9.501 -4.709 22.408 1.00 37.09 181 ASP A O 1
ATOM 1533 N N . HIS A 1 182 ? -11.575 -3.953 22.591 1.00 41.09 182 HIS A N 1
ATOM 1534 C CA . HIS A 1 182 ? -11.623 -3.482 21.197 1.00 41.09 182 HIS A CA 1
ATOM 1535 C C . HIS A 1 182 ? -12.182 -2.063 21.045 1.00 41.09 182 HIS A C 1
ATOM 1537 O O . HIS A 1 182 ? -13.377 -1.839 20.887 1.00 41.09 182 HIS A O 1
ATOM 1543 N N . ILE A 1 183 ? -11.274 -1.085 21.039 1.00 40.97 183 ILE A N 1
ATOM 1544 C CA . ILE A 1 183 ? -11.502 0.257 20.454 1.00 40.97 183 ILE A CA 1
ATOM 1545 C C . ILE A 1 183 ? -10.241 0.703 19.662 1.00 40.97 183 ILE A C 1
ATOM 1547 O O . ILE A 1 183 ? -10.334 1.415 18.664 1.00 40.97 183 ILE A O 1
ATOM 1551 N N . ILE A 1 184 ? -9.082 0.182 20.084 1.00 37.72 184 ILE A N 1
ATOM 1552 C CA . ILE A 1 184 ? -7.767 0.000 19.438 1.00 37.72 184 ILE A CA 1
ATOM 1553 C C . ILE A 1 184 ? -7.671 -0.923 18.205 1.00 37.72 184 ILE A C 1
ATOM 1555 O O . ILE A 1 184 ? -7.197 -2.037 18.400 1.00 37.72 184 ILE A O 1
ATOM 1559 N N . PHE A 1 185 ? -8.027 -0.542 16.970 1.00 44.53 185 PHE A N 1
ATOM 1560 C CA . PHE A 1 185 ? -7.532 -1.299 15.801 1.00 44.53 185 PHE A CA 1
ATOM 1561 C C . PHE A 1 185 ? -6.209 -0.716 15.329 1.00 44.53 185 PHE A C 1
ATOM 1563 O O . PHE A 1 185 ? -6.161 0.282 14.610 1.00 44.53 185 PHE A O 1
ATOM 1570 N N . ILE A 1 186 ? -5.123 -1.347 15.765 1.00 41.75 186 ILE A N 1
ATOM 1571 C CA . ILE A 1 186 ? -3.825 -1.129 15.154 1.00 41.75 186 ILE A CA 1
ATOM 1572 C C . ILE A 1 186 ? -3.535 -2.332 14.266 1.00 41.75 186 ILE A C 1
ATOM 1574 O O . ILE A 1 186 ? -3.378 -3.448 14.767 1.00 41.75 186 ILE A O 1
ATOM 1578 N N . HIS A 1 187 ? -3.489 -2.113 12.951 1.00 40.28 187 HIS A N 1
ATOM 1579 C CA . HIS A 1 187 ? -2.941 -3.073 12.002 1.00 40.28 187 HIS A CA 1
ATOM 1580 C C . HIS A 1 187 ? -1.437 -3.130 12.250 1.00 40.28 187 HIS A C 1
ATOM 1582 O O . HIS A 1 187 ? -0.615 -2.524 11.552 1.00 40.28 187 HIS A O 1
ATOM 1588 N N . LYS A 1 188 ? -1.044 -3.861 13.299 1.00 38.25 188 LYS A N 1
ATOM 1589 C CA . LYS A 1 188 ? 0.349 -4.227 13.451 1.00 38.25 188 LYS A CA 1
ATOM 1590 C C . LYS A 1 188 ? 0.719 -5.015 12.197 1.00 38.25 188 LYS A C 1
ATOM 1592 O O . LYS A 1 188 ? 0.333 -6.173 12.052 1.00 38.25 188 LYS A O 1
ATOM 1597 N N . ALA A 1 189 ? 1.511 -4.418 11.306 1.00 34.94 189 ALA A N 1
ATOM 1598 C CA . ALA A 1 189 ? 2.136 -5.172 10.224 1.00 34.94 189 ALA A CA 1
ATOM 1599 C C . ALA A 1 189 ? 3.027 -6.297 10.801 1.00 34.94 189 ALA A C 1
ATOM 1601 O O . ALA A 1 189 ? 3.361 -7.254 10.110 1.00 34.94 189 ALA A O 1
ATOM 1602 N N . VAL A 1 190 ? 3.329 -6.212 12.105 1.00 32.62 190 VAL A N 1
ATOM 1603 C CA . VAL A 1 190 ? 3.953 -7.227 12.952 1.00 32.62 190 VAL A CA 1
ATOM 1604 C C . VAL A 1 190 ? 3.163 -7.369 14.265 1.00 32.62 190 VAL A C 1
ATOM 1606 O O . VAL A 1 190 ? 3.372 -6.608 15.206 1.00 32.62 190 VAL A O 1
ATOM 1609 N N . GLY A 1 191 ? 2.220 -8.312 14.324 1.00 27.59 191 GLY A N 1
ATOM 1610 C CA . GLY A 1 191 ? 1.567 -8.738 15.569 1.00 27.59 191 GLY A CA 1
ATOM 1611 C C . GLY A 1 191 ? 2.364 -9.850 16.243 1.00 27.59 191 GLY A C 1
ATOM 1612 O O . GLY A 1 191 ? 2.789 -10.775 15.555 1.00 27.59 191 GLY A O 1
ATOM 1613 N N . ASP A 1 192 ? 2.576 -9.711 17.551 1.00 29.58 192 ASP A N 1
ATOM 1614 C CA . ASP A 1 192 ? 3.378 -10.575 18.415 1.00 29.58 192 ASP A CA 1
ATOM 1615 C C . ASP A 1 192 ? 3.104 -12.074 18.206 1.00 29.58 192 ASP A C 1
ATOM 1617 O O . ASP A 1 192 ? 1.965 -12.510 18.030 1.00 29.58 192 ASP A O 1
ATOM 1621 N N . THR A 1 193 ? 4.185 -12.857 18.236 1.00 27.36 193 THR A N 1
ATOM 1622 C CA . THR A 1 193 ? 4.142 -14.292 18.525 1.00 27.36 193 THR A CA 1
ATOM 1623 C C . THR A 1 193 ? 3.240 -14.544 19.727 1.00 27.36 193 THR A C 1
ATOM 1625 O O . THR A 1 193 ? 3.301 -13.799 20.701 1.00 27.36 193 THR A O 1
ATOM 1628 N N . GLU A 1 194 ? 2.439 -15.599 19.645 1.00 30.11 194 GLU A N 1
ATOM 1629 C CA . GLU A 1 194 ? 1.613 -16.134 20.726 1.00 30.11 194 GLU A CA 1
ATOM 1630 C C . GLU A 1 194 ? 2.274 -16.049 22.121 1.00 30.11 194 GLU A C 1
ATOM 1632 O O . GLU A 1 194 ? 3.483 -16.257 22.255 1.00 30.11 194 GLU A O 1
ATOM 1637 N N . ALA A 1 195 ? 1.424 -15.846 23.140 1.00 24.05 195 ALA A N 1
ATOM 1638 C CA . ALA A 1 195 ? 1.669 -15.739 24.591 1.00 24.05 195 ALA A CA 1
ATOM 1639 C C . ALA A 1 195 ? 1.793 -14.283 25.101 1.00 24.05 195 ALA A C 1
ATOM 1641 O O . ALA A 1 195 ? 2.610 -13.505 24.631 1.00 24.05 195 ALA A O 1
ATOM 1642 N N . VAL A 1 196 ? 1.024 -13.815 26.089 1.00 23.66 196 VAL A N 1
ATOM 1643 C CA . VAL A 1 196 ? 0.608 -14.472 27.336 1.00 23.66 196 VAL A CA 1
ATOM 1644 C C . VAL A 1 196 ? -0.733 -13.879 27.795 1.00 23.66 196 VAL A C 1
ATOM 1646 O O . VAL A 1 196 ? -0.792 -12.710 28.176 1.00 23.66 196 VAL A O 1
ATOM 1649 N N . GLU A 1 197 ? -1.790 -14.692 27.827 1.00 27.05 197 GLU A N 1
ATOM 1650 C CA . GLU A 1 197 ? -2.823 -14.525 28.850 1.00 27.05 197 GLU A CA 1
ATOM 1651 C C . GLU A 1 197 ? -2.279 -15.018 30.199 1.00 27.05 197 GLU A C 1
ATOM 1653 O O . GLU A 1 197 ? -1.521 -15.985 30.266 1.00 27.05 197 GLU A O 1
ATOM 1658 N N . ALA A 1 198 ? -2.736 -14.359 31.263 1.00 26.84 198 ALA A N 1
ATOM 1659 C CA . ALA A 1 198 ? -2.656 -14.764 32.665 1.00 26.84 198 ALA A CA 1
ATOM 1660 C C . ALA A 1 198 ? -1.297 -14.622 33.380 1.00 26.84 198 ALA A C 1
ATOM 1662 O O . ALA A 1 198 ? -0.543 -15.576 33.557 1.00 26.84 198 ALA A O 1
ATOM 1663 N N . VAL A 1 199 ? -1.085 -13.445 33.982 1.00 25.33 199 VAL A N 1
ATOM 1664 C CA . VAL A 1 199 ? -0.464 -13.362 35.315 1.00 25.33 199 VAL A CA 1
ATOM 1665 C C . VAL A 1 199 ? -1.257 -12.376 36.175 1.00 25.33 199 VAL A C 1
ATOM 1667 O O . VAL A 1 199 ? -0.912 -11.205 36.271 1.00 25.33 199 VAL A O 1
ATOM 1670 N N . GLU A 1 200 ? -2.292 -12.870 36.853 1.00 30.72 200 GLU A N 1
ATOM 1671 C CA . GLU A 1 200 ? -2.585 -12.433 38.219 1.00 30.72 200 GLU A CA 1
ATOM 1672 C C . GLU A 1 200 ? -2.741 -13.666 39.113 1.00 30.72 200 GLU A C 1
ATOM 1674 O O . GLU A 1 200 ? -3.337 -14.677 38.751 1.00 30.72 200 GLU A O 1
ATOM 1679 N N . ALA A 1 201 ? -2.078 -13.586 40.259 1.00 25.05 201 ALA A N 1
ATOM 1680 C CA . ALA A 1 201 ? -1.859 -14.646 41.222 1.00 25.05 201 ALA A CA 1
ATOM 1681 C C . ALA A 1 201 ? -3.112 -14.964 42.062 1.00 25.05 201 ALA A C 1
ATOM 1683 O O . ALA A 1 201 ? -3.932 -14.085 42.306 1.00 25.05 201 ALA A O 1
ATOM 1684 N N . VAL A 1 202 ? -3.198 -16.175 42.625 1.00 24.47 202 VAL A N 1
ATOM 1685 C CA . VAL A 1 202 ? -2.952 -16.452 44.060 1.00 24.47 202 VAL A CA 1
ATOM 1686 C C . VAL A 1 202 ? -3.268 -17.923 44.400 1.00 24.47 202 VAL A C 1
ATOM 1688 O O . VAL A 1 202 ? -4.153 -18.563 43.849 1.00 24.47 202 VAL A O 1
ATOM 1691 N N . GLU A 1 203 ? -2.439 -18.393 45.325 1.00 29.98 203 GLU A N 1
ATOM 1692 C CA . GLU A 1 203 ? -2.260 -19.649 46.051 1.00 29.98 203 GLU A CA 1
ATOM 1693 C C . GLU A 1 203 ? -3.474 -20.471 46.552 1.00 29.98 203 GLU A C 1
ATOM 1695 O O . GLU A 1 203 ? -4.530 -19.943 46.892 1.00 29.98 203 GLU A O 1
ATOM 1700 N N . ALA A 1 204 ? -3.136 -21.749 46.810 1.00 27.39 204 ALA A N 1
ATOM 1701 C CA . ALA A 1 204 ? -3.705 -22.721 47.763 1.00 27.39 204 ALA A CA 1
ATOM 1702 C C . ALA A 1 204 ? -4.957 -23.485 47.271 1.00 27.39 204 ALA A C 1
ATOM 1704 O O . ALA A 1 204 ? -5.937 -22.895 46.845 1.00 27.39 204 ALA A O 1
ATOM 1705 N N . VAL A 1 205 ? -5.005 -24.825 47.294 1.00 26.59 205 VAL A N 1
ATOM 1706 C CA . VAL A 1 205 ? -4.936 -25.709 48.475 1.00 26.59 205 VAL A CA 1
ATOM 1707 C C . VAL A 1 205 ? -4.615 -27.155 48.047 1.00 26.59 205 VAL A C 1
ATOM 1709 O O . VAL A 1 205 ? -4.998 -27.607 46.971 1.00 26.59 205 VAL A O 1
ATOM 1712 N N . GLU A 1 206 ? -3.909 -27.864 48.928 1.00 32.19 206 GLU A N 1
ATOM 1713 C CA . GLU A 1 206 ? -3.486 -29.263 48.837 1.00 32.19 206 GLU A CA 1
ATOM 1714 C C . GLU A 1 206 ? -4.629 -30.300 48.823 1.00 32.19 206 GLU A C 1
ATOM 1716 O O . GLU A 1 206 ? -5.647 -30.126 49.487 1.00 32.19 206 GLU A O 1
ATOM 1721 N N . ALA A 1 207 ? -4.308 -31.447 48.206 1.00 29.84 207 ALA A N 1
ATOM 1722 C CA . ALA A 1 207 ? -4.741 -32.817 48.521 1.00 29.84 207 ALA A CA 1
ATOM 1723 C C . ALA A 1 207 ? -6.222 -33.209 48.324 1.00 29.84 207 ALA A C 1
ATOM 1725 O O . ALA A 1 207 ? -7.116 -32.658 48.948 1.00 29.84 207 ALA A O 1
ATOM 1726 N N . VAL A 1 208 ? -6.454 -34.293 47.566 1.00 27.42 208 VAL A N 1
ATOM 1727 C CA . VAL A 1 208 ? -6.897 -35.615 48.072 1.00 27.42 208 VAL A CA 1
ATOM 1728 C C . VAL A 1 208 ? -6.837 -36.644 46.928 1.00 27.42 208 VAL A C 1
ATOM 1730 O O . VAL A 1 208 ? -7.152 -36.351 45.779 1.00 27.42 208 VAL A O 1
ATOM 1733 N N . GLU A 1 209 ? -6.370 -37.843 47.274 1.00 33.34 209 GLU A N 1
ATOM 1734 C CA . GLU A 1 209 ? -6.232 -39.033 46.433 1.00 33.34 209 GLU A CA 1
ATOM 1735 C C . GLU A 1 209 ? -7.563 -39.622 45.924 1.00 33.34 209 GLU A C 1
ATOM 1737 O O . GLU A 1 209 ? -8.581 -39.568 46.607 1.00 33.34 209 GLU A O 1
ATOM 1742 N N . ALA A 1 210 ? -7.447 -40.317 44.784 1.00 34.38 210 ALA A N 1
ATOM 1743 C CA . ALA A 1 210 ? -8.128 -41.558 44.395 1.00 34.38 210 ALA A CA 1
ATOM 1744 C C . ALA A 1 210 ? -9.666 -41.621 44.400 1.00 34.38 210 ALA A C 1
ATOM 1746 O O . ALA A 1 210 ? -10.261 -41.729 45.462 1.00 34.38 210 ALA A O 1
ATOM 1747 N N . VAL A 1 211 ? -10.257 -41.818 43.210 1.00 28.78 211 VAL A N 1
ATOM 1748 C CA . VAL A 1 211 ? -11.252 -42.878 42.923 1.00 28.78 211 VAL A CA 1
ATOM 1749 C C . VAL A 1 211 ? -11.184 -43.223 41.424 1.00 28.78 211 VAL A C 1
ATOM 1751 O O . VAL A 1 211 ? -11.431 -42.368 40.581 1.00 28.78 211 VAL A O 1
ATOM 1754 N N . GLU A 1 212 ? -10.866 -44.480 41.092 1.00 41.50 212 GLU A N 1
ATOM 1755 C CA . GLU A 1 212 ? -11.259 -45.098 39.818 1.00 41.50 212 GLU A CA 1
ATOM 1756 C C . GLU A 1 212 ? -12.780 -45.299 39.820 1.00 41.50 212 GLU A C 1
ATOM 1758 O O . GLU A 1 212 ? -13.302 -45.987 40.701 1.00 41.50 212 GLU A O 1
ATOM 1763 N N . ALA A 1 213 ? -13.492 -44.763 38.829 1.00 30.84 213 ALA A N 1
ATOM 1764 C CA . ALA A 1 213 ? -14.814 -45.254 38.459 1.00 30.84 213 ALA A CA 1
ATOM 1765 C C . ALA A 1 213 ? -15.125 -44.919 36.995 1.00 30.84 213 ALA A C 1
ATOM 1767 O O . ALA A 1 213 ? -15.023 -43.783 36.553 1.00 30.84 213 ALA A O 1
ATOM 1768 N N . VAL A 1 214 ? -15.484 -45.980 36.285 1.00 38.06 214 VAL A N 1
ATOM 1769 C CA . VAL A 1 214 ? -16.006 -46.076 34.924 1.00 38.06 214 VAL A CA 1
ATOM 1770 C C . VAL A 1 214 ? -17.196 -45.140 34.703 1.00 38.06 214 VAL A C 1
ATOM 1772 O O . VAL A 1 214 ? -18.182 -45.312 35.409 1.00 38.06 214 VAL A O 1
ATOM 1775 N N . GLU A 1 215 ? -17.165 -44.310 33.657 1.00 36.00 215 GLU A N 1
ATOM 1776 C CA . GLU A 1 215 ? -18.308 -44.111 32.752 1.00 36.00 215 GLU A CA 1
ATOM 1777 C C . GLU A 1 215 ? -17.789 -44.007 31.313 1.00 36.00 215 GLU A C 1
ATOM 1779 O O . GLU A 1 215 ? -16.979 -43.155 30.971 1.00 36.00 215 GLU A O 1
ATOM 1784 N N . ALA A 1 216 ? -18.205 -44.972 30.496 1.00 43.53 216 ALA A N 1
ATOM 1785 C CA . ALA A 1 216 ? -18.077 -44.953 29.051 1.00 43.53 216 ALA A CA 1
ATOM 1786 C C . ALA A 1 216 ? -19.458 -44.594 28.504 1.00 43.53 216 ALA A C 1
ATOM 1788 O O . ALA A 1 216 ? -20.253 -45.497 28.248 1.00 43.53 216 ALA A O 1
ATOM 1789 N N . VAL A 1 217 ? -19.750 -43.299 28.419 1.00 41.41 217 VAL A N 1
ATOM 1790 C CA . VAL A 1 217 ? -20.823 -42.667 27.635 1.00 41.41 217 VAL A CA 1
ATOM 1791 C C . VAL A 1 217 ? -20.350 -41.220 27.395 1.00 41.41 217 VAL A C 1
ATOM 1793 O O . VAL A 1 217 ? -19.808 -40.645 28.329 1.00 41.41 217 VAL A O 1
ATOM 1796 N N . ASP A 1 218 ? -20.511 -40.699 26.172 1.00 39.81 218 ASP A N 1
ATOM 1797 C CA . ASP A 1 218 ? -20.254 -39.308 25.703 1.00 39.81 218 ASP A CA 1
ATOM 1798 C C . ASP A 1 218 ? -19.113 -39.070 24.685 1.00 39.81 218 ASP A C 1
ATOM 1800 O O . ASP A 1 218 ? -18.785 -37.932 24.381 1.00 39.81 218 ASP A O 1
ATOM 1804 N N . GLU A 1 219 ? -18.608 -40.098 23.988 1.00 42.66 219 GLU A N 1
ATOM 1805 C CA . GLU A 1 219 ? -17.764 -39.872 22.783 1.00 42.66 219 GLU A CA 1
ATOM 1806 C C . GLU A 1 219 ? -18.548 -39.323 21.562 1.00 42.66 219 GLU A C 1
ATOM 1808 O O . GLU A 1 219 ? -17.958 -39.071 20.515 1.00 42.66 219 GLU A O 1
ATOM 1813 N N . ALA A 1 220 ? -19.876 -39.173 21.659 1.00 42.72 220 ALA A N 1
ATOM 1814 C CA . ALA A 1 220 ? -20.717 -38.673 20.566 1.00 42.72 220 ALA A CA 1
ATOM 1815 C C . ALA A 1 220 ? -21.066 -37.178 20.690 1.00 42.72 220 ALA A C 1
ATOM 1817 O O . ALA A 1 220 ? -21.175 -36.528 19.659 1.00 42.72 220 ALA A O 1
ATOM 1818 N N . ASP A 1 221 ? -21.181 -36.633 21.908 1.00 41.34 221 ASP A N 1
ATOM 1819 C CA . ASP A 1 221 ? -21.469 -35.202 22.118 1.00 41.34 221 ASP A CA 1
ATOM 1820 C C . ASP A 1 221 ? -20.183 -34.349 22.060 1.00 41.34 221 ASP A C 1
ATOM 1822 O O . ASP A 1 221 ? -20.223 -33.221 21.581 1.00 41.34 221 ASP A O 1
ATOM 1826 N N . GLU A 1 222 ? -19.013 -34.891 22.433 1.00 43.38 222 GLU A N 1
ATOM 1827 C CA . GLU A 1 222 ? -17.730 -34.176 22.273 1.00 43.38 222 GLU A CA 1
ATOM 1828 C C . GLU A 1 222 ? -17.295 -34.035 20.803 1.00 43.38 222 GLU A C 1
ATOM 1830 O O . GLU A 1 222 ? -16.572 -33.101 20.464 1.00 43.38 222 GLU A O 1
ATOM 1835 N N . ALA A 1 223 ? -17.715 -34.951 19.923 1.00 47.88 223 ALA A N 1
ATOM 1836 C CA . ALA A 1 223 ? -17.391 -34.888 18.497 1.00 47.88 223 ALA A CA 1
ATOM 1837 C C . ALA A 1 223 ? -18.212 -33.811 17.770 1.00 47.88 223 ALA A C 1
ATOM 1839 O O . ALA A 1 223 ? -17.648 -33.063 16.977 1.00 47.88 223 ALA A O 1
ATOM 1840 N N . ASP A 1 224 ? -19.507 -33.691 18.088 1.00 46.06 224 ASP A N 1
ATOM 1841 C CA . ASP A 1 224 ? -20.372 -32.640 17.538 1.00 46.06 224 ASP A CA 1
ATOM 1842 C C . ASP A 1 224 ? -19.963 -31.248 18.078 1.00 46.06 224 ASP A C 1
ATOM 1844 O O . ASP A 1 224 ? -19.919 -30.287 17.314 1.00 46.06 224 ASP A O 1
ATOM 1848 N N . GLU A 1 225 ? -19.564 -31.128 19.355 1.00 48.41 225 GLU A N 1
ATOM 1849 C CA . GLU A 1 225 ? -19.025 -29.866 19.900 1.00 48.41 225 GLU A CA 1
ATOM 1850 C C . GLU A 1 225 ? -17.650 -29.490 19.311 1.00 48.41 225 GLU A C 1
ATOM 1852 O O . GLU A 1 225 ? -17.366 -28.305 19.116 1.00 48.41 225 GLU A O 1
ATOM 1857 N N . ALA A 1 226 ? -16.790 -30.473 19.014 1.00 52.78 226 ALA A N 1
ATOM 1858 C CA . ALA A 1 226 ? -15.494 -30.235 18.377 1.00 52.78 226 ALA A CA 1
ATOM 1859 C C . ALA A 1 226 ? -15.640 -29.795 16.910 1.00 52.78 226 ALA A C 1
ATOM 1861 O O . ALA A 1 226 ? -14.968 -28.851 16.493 1.00 52.78 226 ALA A O 1
ATOM 1862 N N . ASP A 1 227 ? -16.550 -30.420 16.156 1.00 56.50 227 ASP A N 1
ATOM 1863 C CA . ASP A 1 227 ? -16.844 -30.042 14.771 1.00 56.50 227 ASP A CA 1
ATOM 1864 C C . ASP A 1 227 ? -17.482 -28.634 14.702 1.00 56.50 227 ASP A C 1
ATOM 1866 O O . ASP A 1 227 ? -17.093 -27.818 13.863 1.00 56.50 227 ASP A O 1
ATOM 1870 N N . GLU A 1 228 ? -18.386 -28.283 15.629 1.00 56.50 228 GLU A N 1
ATOM 1871 C CA . GLU A 1 228 ? -18.951 -26.925 15.728 1.00 56.50 228 GLU A CA 1
ATOM 1872 C C . GLU A 1 228 ? -17.900 -25.864 16.120 1.00 56.50 228 GLU A C 1
ATOM 1874 O O . GLU A 1 228 ? -17.941 -24.726 15.634 1.00 56.50 228 GLU A O 1
ATOM 1879 N N . ALA A 1 229 ? -16.938 -26.213 16.983 1.00 60.09 229 ALA A N 1
ATOM 1880 C CA . ALA A 1 229 ? -15.855 -25.315 17.382 1.00 60.09 229 ALA A CA 1
ATOM 1881 C C . ALA A 1 229 ? -14.874 -25.031 16.229 1.00 60.09 229 ALA A C 1
ATOM 1883 O O . ALA A 1 229 ? -14.487 -23.873 16.033 1.00 60.09 229 ALA A O 1
ATOM 1884 N N . ASP A 1 230 ? -14.521 -26.055 15.447 1.00 68.38 230 ASP A N 1
ATOM 1885 C CA . ASP A 1 230 ? -13.651 -25.933 14.273 1.00 68.38 230 ASP A CA 1
ATOM 1886 C C . ASP A 1 230 ? -14.327 -25.118 13.150 1.00 68.38 230 ASP A C 1
ATOM 1888 O O . ASP A 1 230 ? -13.695 -24.255 12.529 1.00 68.38 230 ASP A O 1
ATOM 1892 N N . GLU A 1 231 ? -15.633 -25.306 12.925 1.00 67.56 231 GLU A N 1
ATOM 1893 C CA . GLU A 1 231 ? -16.409 -24.492 11.977 1.00 67.56 231 GLU A CA 1
ATOM 1894 C C . GLU A 1 231 ? -16.491 -23.014 12.402 1.00 67.56 231 GLU A C 1
ATOM 1896 O O . GLU A 1 231 ? -16.369 -22.108 11.566 1.00 67.56 231 GLU A O 1
ATOM 1901 N N . ALA A 1 232 ? -16.656 -22.745 13.700 1.00 67.81 232 ALA A N 1
ATOM 1902 C CA . ALA A 1 232 ? -16.705 -21.386 14.231 1.00 67.81 232 ALA A CA 1
ATOM 1903 C C . ALA A 1 232 ? -15.354 -20.654 14.132 1.00 67.81 232 ALA A C 1
ATOM 1905 O O . ALA A 1 232 ? -15.332 -19.434 13.920 1.00 67.81 232 ALA A O 1
ATOM 1906 N N . ASP A 1 233 ? -14.231 -21.361 14.285 1.00 79.19 233 ASP A N 1
ATOM 1907 C CA . ASP A 1 233 ? -12.895 -20.780 14.112 1.00 79.19 233 ASP A CA 1
ATOM 1908 C C . ASP A 1 233 ? -12.605 -20.475 12.633 1.00 79.19 233 ASP A C 1
ATOM 1910 O O . ASP A 1 233 ? -12.145 -19.379 12.289 1.00 79.19 233 ASP A O 1
ATOM 1914 N N . GLU A 1 234 ? -13.006 -21.375 11.728 1.00 83.69 234 GLU A N 1
ATOM 1915 C CA . GLU A 1 234 ? -12.899 -21.157 10.283 1.00 83.69 234 GLU A CA 1
ATOM 1916 C C . GLU A 1 234 ? -13.714 -19.941 9.821 1.00 83.69 234 GLU A C 1
ATOM 1918 O O . GLU A 1 234 ? -13.216 -19.121 9.044 1.00 83.69 234 GLU A O 1
ATOM 1923 N N . ALA A 1 235 ? -14.941 -19.772 10.324 1.00 85.62 235 ALA A N 1
ATOM 1924 C CA . ALA A 1 235 ? -15.781 -18.618 10.005 1.00 85.62 235 ALA A CA 1
ATOM 1925 C C . ALA A 1 235 ? -15.129 -17.294 10.444 1.00 85.62 235 ALA A C 1
ATOM 1927 O O . ALA A 1 235 ? -14.999 -16.364 9.643 1.00 85.62 235 ALA A O 1
ATOM 1928 N N . LYS A 1 236 ? -14.616 -17.222 11.681 1.00 85.00 236 LYS A N 1
ATOM 1929 C CA . LYS A 1 236 ? -13.909 -16.030 12.192 1.00 85.00 236 LYS A CA 1
ATOM 1930 C C . LYS A 1 236 ? -12.669 -15.695 11.367 1.00 85.00 236 LYS A C 1
ATOM 1932 O O . LYS A 1 236 ? -12.373 -14.515 11.137 1.00 85.00 236 LYS A O 1
ATOM 1937 N N . LYS A 1 237 ? -11.937 -16.720 10.928 1.00 88.12 237 LYS A N 1
ATOM 1938 C CA . LYS A 1 237 ? -10.767 -16.579 10.059 1.00 88.12 237 LYS A CA 1
ATOM 1939 C C . LYS A 1 237 ? -11.161 -16.051 8.682 1.00 88.12 237 LYS A C 1
ATOM 1941 O O . LYS A 1 237 ? -10.549 -15.097 8.195 1.00 88.12 237 LYS A O 1
ATOM 1946 N N . LEU A 1 238 ? -12.199 -16.622 8.072 1.00 89.56 238 LEU A N 1
ATOM 1947 C CA . LEU A 1 238 ? -12.739 -16.159 6.794 1.00 89.56 238 LEU A CA 1
ATOM 1948 C C . LEU A 1 238 ? -13.175 -14.696 6.874 1.00 89.56 238 LEU A C 1
ATOM 1950 O O . LEU A 1 238 ? -12.785 -13.907 6.013 1.00 89.56 238 LEU A O 1
ATOM 1954 N N . ASP A 1 239 ? -13.863 -14.303 7.942 1.00 88.31 239 ASP A N 1
ATOM 1955 C CA . ASP A 1 239 ? -14.258 -12.916 8.184 1.00 88.31 239 ASP A CA 1
ATOM 1956 C C . ASP A 1 239 ? -13.050 -11.981 8.306 1.00 88.31 239 ASP A C 1
ATOM 1958 O O . ASP A 1 239 ? -13.023 -10.889 7.731 1.00 88.31 239 ASP A O 1
ATOM 1962 N N . ALA A 1 240 ? -12.013 -12.395 9.041 1.00 86.50 240 ALA A N 1
ATOM 1963 C CA . ALA A 1 240 ? -10.775 -11.628 9.152 1.00 86.50 240 ALA A CA 1
ATOM 1964 C C . ALA A 1 240 ? -10.092 -11.442 7.800 1.00 86.50 240 ALA A C 1
ATOM 1966 O O . ALA A 1 240 ? -9.704 -10.322 7.462 1.00 86.50 240 ALA A O 1
ATOM 1967 N N . HIS A 1 241 ? -10.004 -12.503 7.003 1.00 91.19 241 HIS A N 1
ATOM 1968 C CA . HIS A 1 241 ? -9.389 -12.429 5.687 1.00 91.19 241 HIS A CA 1
ATOM 1969 C C . HIS A 1 241 ? -10.233 -11.578 4.734 1.00 91.19 241 HIS A C 1
ATOM 1971 O O . HIS A 1 241 ? -9.678 -10.733 4.033 1.00 91.19 241 HIS A O 1
ATOM 1977 N N . ALA A 1 242 ? -11.560 -11.726 4.747 1.00 90.75 242 ALA A N 1
ATOM 1978 C CA . ALA A 1 242 ? -12.467 -10.943 3.916 1.00 90.75 242 ALA A CA 1
ATOM 1979 C C . ALA A 1 242 ? -12.305 -9.439 4.154 1.00 90.75 242 ALA A C 1
ATOM 1981 O O . ALA A 1 242 ? -12.191 -8.679 3.192 1.00 90.75 242 ALA A O 1
ATOM 1982 N N . ARG A 1 243 ? -12.199 -9.006 5.416 1.00 89.88 243 ARG A N 1
ATOM 1983 C CA . ARG A 1 243 ? -11.967 -7.594 5.755 1.00 89.88 243 ARG A CA 1
ATOM 1984 C C . ARG A 1 243 ? -10.676 -7.044 5.149 1.00 89.88 243 ARG A C 1
ATOM 1986 O O . ARG A 1 243 ? -10.691 -5.948 4.593 1.00 89.88 243 ARG A O 1
ATOM 1993 N N . GLU A 1 244 ? -9.578 -7.790 5.230 1.00 92.12 244 GLU A N 1
ATOM 1994 C CA . GLU A 1 244 ? -8.295 -7.371 4.650 1.00 92.12 244 GLU A CA 1
ATOM 1995 C C . GLU A 1 244 ? -8.358 -7.327 3.120 1.00 92.12 244 GLU A C 1
ATOM 1997 O O . GLU A 1 244 ? -7.926 -6.346 2.521 1.00 92.12 244 GLU A O 1
ATOM 2002 N N . ILE A 1 245 ? -8.947 -8.343 2.477 1.00 92.25 245 ILE A N 1
ATOM 2003 C CA . ILE A 1 245 ? -9.069 -8.388 1.012 1.00 92.25 245 ILE A CA 1
ATOM 2004 C C . ILE A 1 245 ? -9.971 -7.261 0.489 1.00 92.25 245 ILE A C 1
ATOM 2006 O O . ILE A 1 245 ? -9.677 -6.663 -0.550 1.00 92.25 245 ILE A O 1
ATOM 2010 N N . ILE A 1 246 ? -11.042 -6.925 1.210 1.00 89.88 246 ILE A N 1
ATOM 2011 C CA . ILE A 1 246 ? -11.913 -5.789 0.882 1.00 89.88 246 ILE A CA 1
ATOM 2012 C C . ILE A 1 246 ? -11.157 -4.467 1.034 1.00 89.88 246 ILE A C 1
ATOM 2014 O O . ILE A 1 246 ? -11.242 -3.614 0.147 1.00 89.88 246 ILE A O 1
ATOM 2018 N N . ALA A 1 247 ? -10.404 -4.292 2.122 1.00 90.94 247 ALA A N 1
ATOM 2019 C CA . ALA A 1 247 ? -9.601 -3.093 2.343 1.00 90.94 247 ALA A CA 1
ATOM 2020 C C . ALA A 1 247 ? -8.491 -2.939 1.290 1.00 90.94 247 ALA A C 1
ATOM 2022 O O . ALA A 1 247 ? -8.299 -1.846 0.764 1.00 90.94 247 ALA A O 1
ATOM 2023 N N . ASP A 1 248 ? -7.829 -4.031 0.906 1.00 95.50 248 ASP A N 1
ATOM 2024 C CA . ASP A 1 248 ? -6.828 -4.062 -0.166 1.00 95.50 248 ASP A CA 1
ATOM 2025 C C . ASP A 1 248 ? -7.410 -3.724 -1.529 1.00 95.50 248 ASP A C 1
ATOM 2027 O O . ASP A 1 248 ? -6.842 -2.922 -2.271 1.00 95.50 248 ASP A O 1
ATOM 2031 N N . SER A 1 249 ? -8.558 -4.316 -1.857 1.00 92.19 249 SER A N 1
ATOM 2032 C CA . SER A 1 249 ? -9.246 -4.060 -3.121 1.00 92.19 249 SER A CA 1
ATOM 2033 C C . SER A 1 249 ? -9.692 -2.602 -3.206 1.00 92.19 249 SER A C 1
ATOM 2035 O O . SER A 1 249 ? -9.482 -1.955 -4.232 1.00 92.19 249 SER A O 1
ATOM 2037 N N . TYR A 1 250 ? -10.236 -2.057 -2.112 1.00 91.00 250 TYR A N 1
ATOM 2038 C CA . TYR A 1 250 ? -10.544 -0.633 -1.989 1.00 91.00 250 TYR A CA 1
ATOM 2039 C C . TYR A 1 250 ? -9.281 0.213 -2.202 1.00 91.00 250 TYR A C 1
ATOM 2041 O O . TYR A 1 250 ? -9.251 1.085 -3.073 1.00 91.00 250 TYR A O 1
ATOM 2049 N N . ALA A 1 251 ? -8.214 -0.079 -1.457 1.00 95.50 251 ALA A N 1
ATOM 2050 C CA . ALA A 1 251 ? -6.977 0.682 -1.504 1.00 95.50 251 ALA A CA 1
ATOM 2051 C C . ALA A 1 251 ? -6.370 0.719 -2.900 1.00 95.50 251 ALA A C 1
ATOM 2053 O O . ALA A 1 251 ? -6.010 1.785 -3.395 1.00 95.50 251 ALA A O 1
ATOM 2054 N N . PHE A 1 252 ? -6.315 -0.435 -3.559 1.00 95.94 252 PHE A N 1
ATOM 2055 C CA . PHE A 1 252 ? -5.733 -0.570 -4.880 1.00 95.94 252 PHE A CA 1
ATOM 2056 C C . PHE A 1 252 ? -6.512 0.218 -5.941 1.00 95.94 252 PHE A C 1
ATOM 2058 O O . PHE A 1 252 ? -5.922 0.923 -6.758 1.00 95.94 252 PHE A O 1
ATOM 2065 N N . GLN A 1 253 ? -7.846 0.158 -5.913 1.00 91.31 253 GLN A N 1
ATOM 2066 C CA . GLN A 1 253 ? -8.687 0.886 -6.869 1.00 91.31 253 GLN A CA 1
ATOM 2067 C C . GLN A 1 253 ? -8.547 2.403 -6.726 1.00 91.31 253 GLN A C 1
ATOM 2069 O O . GLN A 1 253 ? -8.427 3.111 -7.727 1.00 91.31 253 GLN A O 1
ATOM 2074 N N . PHE A 1 254 ? -8.532 2.911 -5.493 1.00 91.81 254 PHE A N 1
ATOM 2075 C CA . PHE A 1 254 ? -8.360 4.343 -5.258 1.00 91.81 254 PHE A CA 1
ATOM 2076 C C . PHE A 1 254 ? -6.913 4.799 -5.476 1.00 91.81 254 PHE A C 1
ATOM 2078 O O . PHE A 1 254 ? -6.708 5.900 -5.979 1.00 91.81 254 PHE A O 1
ATOM 2085 N N . MET A 1 255 ? -5.919 3.944 -5.224 1.00 94.69 255 MET A N 1
ATOM 2086 C CA . MET A 1 255 ? -4.523 4.197 -5.586 1.00 94.69 255 MET A CA 1
ATOM 2087 C C . MET A 1 255 ? -4.374 4.422 -7.096 1.00 94.69 255 MET A C 1
ATOM 2089 O O . MET A 1 255 ? -3.697 5.367 -7.493 1.00 94.69 255 MET A O 1
ATOM 2093 N N . LEU A 1 256 ? -5.045 3.625 -7.940 1.00 92.12 256 LEU A N 1
ATOM 2094 C CA . LEU A 1 256 ? -5.035 3.845 -9.393 1.00 92.12 256 LEU A CA 1
ATOM 2095 C C . LEU A 1 256 ? -5.527 5.252 -9.749 1.00 92.12 256 LEU A C 1
ATOM 2097 O O . LEU A 1 256 ? -4.930 5.901 -10.603 1.00 92.12 256 LEU A O 1
ATOM 2101 N N . LEU A 1 257 ? -6.583 5.736 -9.090 1.00 88.00 257 LEU A N 1
ATOM 2102 C CA . LEU A 1 257 ? -7.123 7.074 -9.332 1.00 88.00 257 LEU A CA 1
ATOM 2103 C C . LEU A 1 257 ? -6.179 8.183 -8.861 1.00 88.00 257 LEU A C 1
ATOM 2105 O O . LEU A 1 257 ? -5.978 9.146 -9.597 1.00 88.00 257 LEU A O 1
ATOM 2109 N N . GLU A 1 258 ? -5.614 8.061 -7.657 1.00 90.25 258 GLU A N 1
ATOM 2110 C CA . GLU A 1 258 ? -4.697 9.074 -7.121 1.00 90.25 258 GLU A CA 1
ATOM 2111 C C . GLU A 1 258 ? -3.417 9.157 -7.957 1.00 90.25 258 GLU A C 1
ATOM 2113 O O . GLU A 1 258 ? -2.991 10.242 -8.345 1.00 90.25 258 GLU A O 1
ATOM 2118 N N . LEU A 1 259 ? -2.828 8.010 -8.301 1.00 88.25 259 LEU A N 1
ATOM 2119 C CA . LEU A 1 259 ? -1.562 7.989 -9.028 1.00 88.25 259 LEU A CA 1
ATOM 2120 C C . LEU A 1 259 ? -1.725 8.261 -10.521 1.00 88.25 259 LEU A C 1
ATOM 2122 O O . LEU A 1 259 ? -0.766 8.698 -11.151 1.00 88.25 259 LEU A O 1
ATOM 2126 N N . GLN A 1 260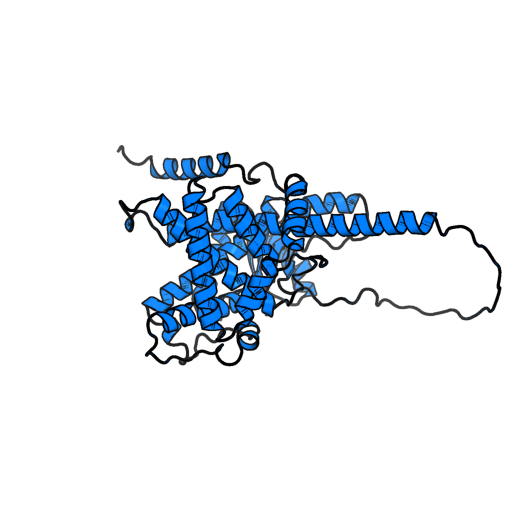 ? -2.919 8.082 -11.094 1.00 85.00 260 GLN A N 1
ATOM 2127 C CA . GLN A 1 260 ? -3.171 8.527 -12.464 1.00 85.00 260 GLN A CA 1
ATOM 2128 C C . GLN A 1 260 ? -2.965 10.041 -12.594 1.00 85.00 260 GLN A C 1
ATOM 2130 O O . GLN A 1 260 ? -2.297 10.479 -13.526 1.00 85.00 260 GLN A O 1
ATOM 2135 N N . GLU A 1 261 ? -3.490 10.826 -11.650 1.00 73.62 261 GLU A N 1
ATOM 2136 C CA . GLU A 1 261 ? -3.350 12.288 -11.659 1.00 73.62 261 GLU A CA 1
ATOM 2137 C C . GLU A 1 261 ? -1.892 12.722 -11.448 1.00 73.62 261 GLU A C 1
ATOM 2139 O O . GLU A 1 261 ? -1.441 13.680 -12.076 1.00 73.62 261 GLU A O 1
ATOM 2144 N N . CYS A 1 262 ? -1.143 11.996 -10.612 1.00 73.88 262 CYS A N 1
ATOM 2145 C CA . CYS A 1 262 ? 0.254 12.312 -10.317 1.00 73.88 262 CYS A CA 1
ATOM 2146 C C . CYS A 1 262 ? 1.227 11.874 -11.426 1.00 73.88 262 CYS A C 1
ATOM 2148 O O . CYS A 1 262 ? 2.156 12.610 -11.753 1.00 73.88 262 CYS A O 1
ATOM 2150 N N . PHE A 1 263 ? 1.063 10.670 -11.984 1.00 76.12 263 PHE A N 1
ATOM 2151 C CA . PHE A 1 263 ? 2.039 10.065 -12.905 1.00 76.12 263 PHE A CA 1
ATOM 2152 C C . PHE A 1 263 ? 1.700 10.294 -14.377 1.00 76.12 263 PHE A C 1
ATOM 2154 O O . PHE A 1 263 ? 2.595 10.281 -15.225 1.00 76.12 263 PHE A O 1
ATOM 2161 N N . PHE A 1 264 ? 0.420 10.513 -14.683 1.00 79.50 264 PHE A N 1
ATOM 2162 C CA . PHE A 1 264 ? -0.078 10.713 -16.041 1.00 79.50 264 PHE A CA 1
ATOM 2163 C C . PHE A 1 264 ? -0.966 11.961 -16.130 1.00 79.50 264 PHE A C 1
ATOM 2165 O O . PHE A 1 264 ? -2.126 11.849 -16.533 1.00 79.50 264 PHE A O 1
ATOM 2172 N N . PRO A 1 265 ? -0.461 13.157 -15.765 1.00 76.62 265 PRO A N 1
ATOM 2173 C CA . PRO A 1 265 ? -1.262 14.371 -15.838 1.00 76.62 265 PRO A CA 1
ATOM 2174 C C . PRO A 1 265 ? -1.684 14.649 -17.286 1.00 76.62 265 PRO A C 1
ATOM 2176 O O . PRO A 1 265 ? -0.859 14.607 -18.203 1.00 76.62 265 PRO A O 1
ATOM 2179 N N . ASP A 1 266 ? -2.959 14.993 -17.487 1.00 74.75 266 ASP A N 1
ATOM 2180 C CA . ASP A 1 266 ? -3.550 15.226 -18.816 1.00 74.75 266 ASP A CA 1
ATOM 2181 C C . ASP A 1 266 ? -2.743 16.224 -19.664 1.00 74.75 266 ASP A C 1
ATOM 2183 O O . ASP A 1 266 ? -2.677 16.104 -20.886 1.00 74.75 266 ASP A O 1
ATOM 2187 N N . SER A 1 267 ? -2.084 17.192 -19.018 1.00 76.19 267 SER A N 1
ATOM 2188 C CA . SER A 1 267 ? -1.241 18.192 -19.679 1.00 76.19 267 SER A CA 1
ATOM 2189 C C . SER A 1 267 ? -0.007 17.619 -20.379 1.00 76.19 267 SER A C 1
ATOM 2191 O O . SER A 1 267 ? 0.499 18.246 -21.306 1.00 76.19 267 SER A O 1
ATOM 2193 N N . GLU A 1 268 ? 0.512 16.475 -19.927 1.00 79.62 268 GLU A N 1
ATOM 2194 C CA . GLU A 1 268 ? 1.729 15.857 -20.475 1.00 79.62 268 GLU A CA 1
ATOM 2195 C C . GLU A 1 268 ? 1.431 14.728 -21.467 1.00 79.62 268 GLU A C 1
ATOM 2197 O O . GLU A 1 268 ? 2.265 14.420 -22.318 1.00 79.62 268 GLU A O 1
ATOM 2202 N N . TYR A 1 269 ? 0.235 14.139 -21.395 1.00 81.44 269 TYR A N 1
ATOM 2203 C CA . TYR A 1 269 ? -0.154 12.966 -22.182 1.00 81.44 269 TYR A CA 1
ATOM 2204 C C . TYR A 1 269 ? -1.335 13.235 -23.129 1.00 81.44 269 TYR A C 1
ATOM 2206 O O . TYR A 1 269 ? -2.057 12.314 -23.520 1.00 81.44 269 TYR A O 1
ATOM 2214 N N . GLU A 1 270 ? -1.524 14.492 -23.545 1.00 77.81 270 GLU A N 1
ATOM 2215 C CA . GLU A 1 270 ? -2.572 14.873 -24.495 1.00 77.81 270 GLU A CA 1
ATOM 2216 C C . GLU A 1 270 ? -2.452 14.065 -25.805 1.00 77.81 270 GLU A C 1
ATOM 2218 O O . GLU A 1 270 ? -1.424 14.065 -26.484 1.00 77.81 270 GLU A O 1
ATOM 2223 N N . GLY A 1 271 ? -3.523 13.352 -26.168 1.00 77.88 271 GLY A N 1
ATOM 2224 C CA . GLY A 1 271 ? -3.588 12.535 -27.386 1.00 77.88 271 GLY A CA 1
ATOM 2225 C C . GLY A 1 271 ? -3.027 11.113 -27.261 1.00 77.88 271 GLY A C 1
ATOM 2226 O O . GLY A 1 271 ? -3.083 10.365 -28.240 1.00 77.88 271 GLY A O 1
ATOM 2227 N N . VAL A 1 272 ? -2.528 10.711 -26.088 1.00 83.31 272 VAL A N 1
ATOM 2228 C CA . VAL A 1 272 ? -2.189 9.308 -25.808 1.00 83.31 272 VAL A CA 1
ATOM 2229 C C . VAL A 1 272 ? -3.468 8.507 -25.546 1.00 83.31 272 VAL A C 1
ATOM 2231 O O . VAL A 1 272 ? -4.436 9.006 -24.976 1.00 83.31 272 VAL A O 1
ATOM 2234 N N . ASP A 1 273 ? -3.485 7.249 -25.987 1.00 87.69 273 ASP A N 1
ATOM 2235 C CA . ASP A 1 273 ? -4.615 6.347 -25.775 1.00 87.69 273 ASP A CA 1
ATOM 2236 C C . ASP A 1 273 ? -4.868 6.103 -24.275 1.00 87.69 273 ASP A C 1
ATOM 2238 O O . ASP A 1 273 ? -4.013 5.577 -23.557 1.00 87.69 273 ASP A O 1
ATOM 2242 N N . ALA A 1 274 ? -6.068 6.461 -23.809 1.00 85.44 274 ALA A N 1
ATOM 2243 C CA . ALA A 1 274 ? -6.456 6.359 -22.402 1.00 85.44 274 ALA A CA 1
ATOM 2244 C C . ALA A 1 274 ? -6.410 4.912 -21.879 1.00 85.44 274 ALA A C 1
ATOM 2246 O O . ALA A 1 274 ? -6.068 4.684 -20.718 1.00 85.44 274 ALA A O 1
ATOM 2247 N N . GLY A 1 275 ? -6.696 3.926 -22.739 1.00 86.38 275 GLY A N 1
ATOM 2248 C CA . GLY A 1 275 ? -6.613 2.507 -22.381 1.00 86.38 275 GLY A CA 1
ATOM 2249 C C . GLY A 1 275 ? -5.182 2.057 -22.114 1.00 86.38 275 GLY A C 1
ATOM 2250 O O . GLY A 1 275 ? -4.911 1.342 -21.145 1.00 86.38 275 GLY A O 1
ATOM 2251 N N . THR A 1 276 ? -4.250 2.538 -22.931 1.00 88.06 276 THR A N 1
ATOM 2252 C CA . THR A 1 276 ? -2.815 2.318 -22.768 1.00 88.06 276 THR A CA 1
ATOM 2253 C C . THR A 1 276 ? -2.309 2.948 -21.471 1.00 88.06 276 THR A C 1
ATOM 2255 O O . THR A 1 276 ? -1.664 2.255 -20.687 1.00 88.06 276 THR A O 1
ATOM 2258 N N . LEU A 1 277 ? -2.653 4.211 -21.189 1.00 89.12 277 LEU A N 1
ATOM 2259 C CA . LEU A 1 277 ? -2.276 4.872 -19.930 1.00 89.12 277 LEU A CA 1
ATOM 2260 C C . LEU A 1 277 ? -2.844 4.146 -18.707 1.00 89.12 277 LEU A C 1
ATOM 2262 O O . LEU A 1 277 ? -2.114 3.890 -17.753 1.00 89.12 277 LEU A O 1
ATOM 2266 N N . SER A 1 278 ? -4.116 3.737 -18.759 1.00 89.19 278 SER A N 1
ATOM 2267 C CA . SER A 1 278 ? -4.750 2.960 -17.689 1.00 89.19 278 SER A CA 1
ATOM 2268 C C . SER A 1 278 ? -4.024 1.632 -17.440 1.00 89.19 278 SER A C 1
ATOM 2270 O O . SER A 1 278 ? -3.773 1.271 -16.291 1.00 89.19 278 SER A O 1
ATOM 2272 N N . SER A 1 279 ? -3.617 0.936 -18.507 1.00 92.19 279 SER A N 1
ATOM 2273 C CA . SER A 1 279 ? -2.872 -0.326 -18.407 1.00 92.19 279 SER A CA 1
ATOM 2274 C C . SER A 1 279 ? -1.467 -0.128 -17.825 1.00 92.19 279 SER A C 1
ATOM 2276 O O . SER A 1 279 ? -1.012 -0.947 -17.027 1.00 92.19 279 SER A O 1
ATOM 2278 N N . ILE A 1 280 ? -0.777 0.956 -18.199 1.00 92.44 280 ILE A N 1
ATOM 2279 C CA . ILE A 1 280 ? 0.547 1.295 -17.652 1.00 92.44 280 ILE A CA 1
ATOM 2280 C C . ILE A 1 280 ? 0.427 1.654 -16.168 1.00 92.44 280 ILE A C 1
ATOM 2282 O O . ILE A 1 280 ? 1.195 1.136 -15.359 1.00 92.44 280 ILE A O 1
ATOM 2286 N N . ASN A 1 281 ? -0.553 2.483 -15.799 1.00 93.50 281 ASN A N 1
ATOM 2287 C CA . ASN A 1 281 ? -0.807 2.853 -14.409 1.00 93.50 281 ASN A CA 1
ATOM 2288 C C . ASN A 1 281 ? -1.086 1.619 -13.538 1.00 93.50 281 ASN A C 1
ATOM 2290 O O . ASN A 1 281 ? -0.489 1.464 -12.473 1.00 93.50 281 ASN A O 1
ATOM 2294 N N . LEU A 1 282 ? -1.906 0.685 -14.040 1.00 94.94 282 LEU A N 1
ATOM 2295 C CA . LEU A 1 282 ? -2.126 -0.610 -13.397 1.00 94.94 282 LEU A CA 1
ATOM 2296 C C . LEU A 1 282 ? -0.816 -1.380 -13.200 1.00 94.94 282 LEU A C 1
ATOM 2298 O O . LEU A 1 282 ? -0.539 -1.849 -12.098 1.00 94.94 282 LEU A O 1
ATOM 2302 N N . GLY A 1 283 ? 0.016 -1.472 -14.240 1.00 96.00 283 GLY A N 1
ATOM 2303 C CA . GLY A 1 283 ? 1.310 -2.147 -14.159 1.00 96.00 283 GLY A CA 1
ATOM 2304 C C . GLY A 1 283 ? 2.248 -1.546 -13.103 1.00 96.00 283 GLY A C 1
ATOM 2305 O O . GLY A 1 283 ? 2.900 -2.291 -12.369 1.00 96.00 283 GLY A O 1
ATOM 2306 N N . ILE A 1 284 ? 2.290 -0.214 -12.986 1.00 94.81 284 ILE A N 1
ATOM 2307 C CA . ILE A 1 284 ? 3.086 0.490 -11.968 1.00 94.81 284 ILE A CA 1
ATOM 2308 C C . ILE A 1 284 ? 2.540 0.212 -10.565 1.00 9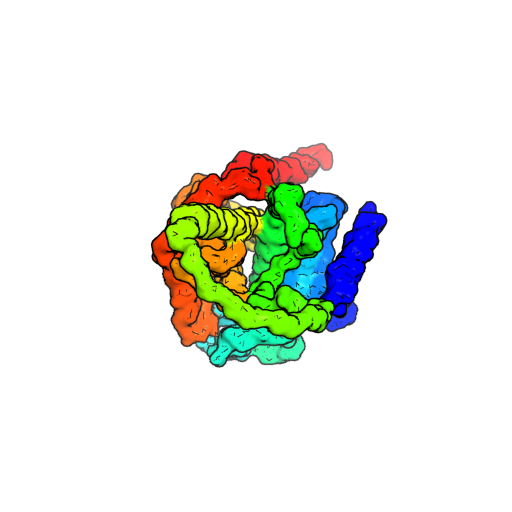4.81 284 ILE A C 1
ATOM 2310 O O . ILE A 1 284 ? 3.310 -0.172 -9.684 1.00 94.81 284 ILE A O 1
ATOM 2314 N N . CYS A 1 285 ? 1.228 0.344 -10.357 1.00 96.88 285 CYS A N 1
ATOM 2315 C CA . CYS A 1 285 ? 0.609 0.111 -9.050 1.00 96.88 285 CYS A CA 1
ATOM 2316 C C . CYS A 1 285 ? 0.815 -1.333 -8.573 1.00 96.88 285 CYS A C 1
ATOM 2318 O O . CYS A 1 285 ? 1.184 -1.553 -7.421 1.00 96.88 285 CYS A O 1
ATOM 2320 N N . ILE A 1 286 ? 0.676 -2.319 -9.469 1.00 97.50 286 ILE A N 1
ATOM 2321 C CA . ILE A 1 286 ? 0.967 -3.728 -9.163 1.00 97.50 286 ILE A CA 1
ATOM 2322 C C . ILE A 1 286 ? 2.429 -3.922 -8.758 1.00 97.50 286 ILE A C 1
ATOM 2324 O O . ILE A 1 286 ? 2.706 -4.640 -7.800 1.00 97.50 286 ILE A O 1
ATOM 2328 N N . TYR A 1 287 ? 3.378 -3.278 -9.445 1.00 96.62 287 TYR A N 1
ATOM 2329 C CA . TYR A 1 287 ? 4.789 -3.358 -9.065 1.00 96.62 287 TYR A CA 1
ATOM 2330 C C . TYR A 1 287 ? 5.041 -2.787 -7.663 1.00 96.62 287 TYR A C 1
ATOM 2332 O O . TYR A 1 287 ? 5.731 -3.420 -6.860 1.00 96.62 287 TYR A O 1
ATOM 2340 N N . VAL A 1 288 ? 4.456 -1.630 -7.350 1.00 97.44 288 VAL A N 1
ATOM 2341 C CA . VAL A 1 288 ? 4.572 -0.995 -6.030 1.00 97.44 288 VAL A CA 1
ATOM 2342 C C . VAL A 1 288 ? 4.013 -1.901 -4.933 1.00 97.44 288 VAL A C 1
ATOM 2344 O O . VAL A 1 288 ? 4.720 -2.204 -3.973 1.00 97.44 288 VAL A O 1
ATOM 2347 N N . VAL A 1 289 ? 2.784 -2.395 -5.097 1.00 98.06 289 VAL A N 1
ATOM 2348 C CA . VAL A 1 289 ? 2.114 -3.217 -4.079 1.00 98.06 289 VAL A CA 1
ATOM 2349 C C . VAL A 1 289 ? 2.789 -4.577 -3.908 1.00 98.06 289 VAL A C 1
ATOM 2351 O O . VAL A 1 289 ? 2.986 -5.020 -2.778 1.00 98.06 289 VAL A O 1
ATOM 2354 N N . ALA A 1 290 ? 3.242 -5.211 -4.994 1.00 97.75 290 ALA A N 1
ATOM 2355 C CA . ALA A 1 290 ? 4.021 -6.447 -4.908 1.00 97.75 290 ALA A CA 1
ATOM 2356 C C . ALA A 1 290 ? 5.328 -6.253 -4.124 1.00 97.75 290 ALA A C 1
ATOM 2358 O O . ALA A 1 290 ? 5.691 -7.096 -3.305 1.00 97.75 290 ALA A O 1
ATOM 2359 N N . SER A 1 291 ? 6.016 -5.129 -4.345 1.00 97.00 291 SER A N 1
ATOM 2360 C CA . SER A 1 291 ? 7.260 -4.800 -3.639 1.00 97.00 291 SER A CA 1
ATOM 2361 C C . SER A 1 291 ? 7.010 -4.538 -2.155 1.00 97.00 291 SER A C 1
ATOM 2363 O O . SER A 1 291 ? 7.762 -5.024 -1.312 1.00 97.00 291 SER A O 1
ATOM 2365 N N . PHE A 1 292 ? 5.925 -3.830 -1.834 1.00 97.69 292 PHE A N 1
ATOM 2366 C CA . PHE A 1 292 ? 5.514 -3.562 -0.460 1.00 97.69 292 PHE A CA 1
ATOM 2367 C C . PHE A 1 292 ? 5.138 -4.847 0.292 1.00 97.69 292 PHE A C 1
ATOM 2369 O O . PHE A 1 292 ? 5.657 -5.101 1.377 1.00 97.69 292 PHE A O 1
ATOM 2376 N N . PHE A 1 293 ? 4.310 -5.713 -0.300 1.00 97.25 293 PHE A N 1
ATOM 2377 C CA . PHE A 1 293 ? 3.935 -6.991 0.312 1.00 97.25 293 PHE A CA 1
ATOM 2378 C C . PHE A 1 293 ? 5.104 -7.960 0.461 1.00 97.25 293 PHE A C 1
ATOM 2380 O O . PHE A 1 293 ? 5.189 -8.674 1.463 1.00 97.25 293 PHE A O 1
ATOM 2387 N N . TRP A 1 294 ? 6.040 -7.962 -0.486 1.00 95.31 294 TRP A N 1
ATOM 2388 C CA . TRP A 1 294 ? 7.260 -8.740 -0.334 1.00 95.31 294 TRP A CA 1
ATOM 2389 C C . TRP A 1 294 ? 8.134 -8.203 0.807 1.00 95.31 294 TRP A C 1
ATOM 2391 O O . TRP A 1 294 ? 8.591 -8.987 1.636 1.00 95.31 294 TRP A O 1
ATOM 2401 N N . ALA A 1 295 ? 8.293 -6.882 0.936 1.00 94.75 295 ALA A N 1
ATOM 2402 C CA . ALA A 1 295 ? 9.000 -6.280 2.068 1.00 94.75 295 ALA A CA 1
ATOM 2403 C C . ALA A 1 295 ? 8.343 -6.631 3.417 1.00 94.75 295 ALA A C 1
ATOM 2405 O O . ALA A 1 295 ? 9.022 -7.032 4.364 1.00 94.75 295 ALA A O 1
ATOM 2406 N N . LEU A 1 296 ? 7.011 -6.571 3.486 1.00 93.56 296 LEU A N 1
ATOM 2407 C CA . LEU A 1 296 ? 6.248 -6.977 4.666 1.00 93.56 296 LEU A CA 1
ATOM 2408 C C . LEU A 1 296 ? 6.443 -8.457 5.022 1.00 93.56 296 LEU A C 1
ATOM 2410 O O . LEU A 1 296 ? 6.507 -8.787 6.203 1.00 93.56 296 LEU A O 1
ATOM 2414 N N . SER A 1 297 ? 6.643 -9.338 4.039 1.00 92.44 297 SER A N 1
ATOM 2415 C CA . SER A 1 297 ? 6.909 -10.761 4.297 1.00 92.44 297 SER A CA 1
ATOM 2416 C C . SER A 1 297 ? 8.213 -11.026 5.067 1.00 92.44 297 SER A C 1
ATOM 2418 O O . SER A 1 297 ? 8.318 -12.041 5.751 1.00 92.44 297 SER A O 1
ATOM 2420 N N . PHE A 1 298 ? 9.184 -10.104 5.029 1.00 89.62 298 PHE A N 1
ATOM 2421 C CA . PHE A 1 298 ? 10.385 -10.182 5.872 1.00 89.62 298 PHE A CA 1
ATOM 2422 C C . PHE A 1 298 ? 10.148 -9.663 7.292 1.00 89.62 298 PHE A C 1
ATOM 2424 O O . PHE A 1 298 ? 10.834 -10.089 8.220 1.00 89.62 298 PHE A O 1
ATOM 2431 N N . LYS A 1 299 ? 9.200 -8.734 7.465 1.00 85.94 299 LYS A N 1
ATOM 2432 C CA . LYS A 1 299 ? 8.788 -8.212 8.778 1.00 85.94 299 LYS A CA 1
ATOM 2433 C C . LYS A 1 299 ? 7.902 -9.212 9.516 1.00 85.94 299 LYS A C 1
ATOM 2435 O O . LYS A 1 299 ? 8.020 -9.357 10.729 1.00 85.94 299 LYS A O 1
ATOM 2440 N N . ARG A 1 300 ? 7.055 -9.920 8.771 1.00 83.69 300 ARG A N 1
ATOM 2441 C CA . ARG A 1 300 ? 6.174 -10.976 9.257 1.00 83.69 300 ARG A CA 1
ATOM 2442 C C . ARG A 1 300 ? 6.231 -12.163 8.292 1.00 83.69 300 ARG A C 1
ATOM 2444 O O . ARG A 1 300 ? 5.454 -12.209 7.338 1.00 83.69 300 ARG A O 1
ATOM 2451 N N . PRO A 1 301 ? 7.149 -13.118 8.509 1.00 84.12 301 PRO A N 1
ATOM 2452 C CA . PRO A 1 301 ? 7.152 -14.373 7.767 1.00 84.12 301 PRO A CA 1
ATOM 2453 C C . PRO A 1 301 ? 5.835 -15.126 7.981 1.00 84.12 301 PRO A C 1
ATOM 2455 O O . PRO A 1 301 ? 5.357 -15.239 9.109 1.00 84.12 301 PRO A O 1
ATOM 2458 N N . MET A 1 302 ? 5.234 -15.624 6.900 1.00 84.69 302 MET A N 1
ATOM 2459 C CA . MET A 1 302 ? 3.919 -16.273 6.929 1.00 84.69 302 MET A CA 1
ATOM 2460 C C . MET A 1 302 ? 3.905 -17.544 6.085 1.00 84.69 302 MET A C 1
ATOM 2462 O O . MET A 1 302 ? 4.550 -17.615 5.037 1.00 84.69 302 MET A O 1
ATOM 2466 N N . MET A 1 303 ? 3.120 -18.525 6.529 1.00 83.75 303 MET A N 1
ATOM 2467 C CA . MET A 1 303 ? 2.808 -19.726 5.755 1.00 83.75 303 MET A CA 1
ATOM 2468 C C . MET A 1 303 ? 1.789 -19.380 4.664 1.00 83.75 303 MET A C 1
ATOM 2470 O O . MET A 1 303 ? 0.758 -18.772 4.940 1.00 83.75 303 MET A O 1
ATOM 2474 N N . ASN A 1 304 ? 2.089 -19.746 3.418 1.00 82.25 304 ASN A N 1
ATOM 2475 C CA . ASN A 1 304 ? 1.287 -19.383 2.240 1.00 82.25 304 ASN A CA 1
ATOM 2476 C C . ASN A 1 304 ? 0.484 -20.559 1.657 1.00 82.25 304 ASN A C 1
ATOM 2478 O O . ASN A 1 304 ? -0.201 -20.389 0.651 1.00 82.25 304 ASN A O 1
ATOM 2482 N N . ASP A 1 305 ? 0.633 -21.753 2.228 1.00 75.56 305 ASP A N 1
ATOM 2483 C CA . ASP A 1 305 ? 0.129 -23.017 1.685 1.00 75.56 305 ASP A CA 1
ATOM 2484 C C . ASP A 1 305 ? -1.253 -23.418 2.203 1.00 75.56 305 ASP A C 1
ATOM 2486 O O . ASP A 1 305 ? -1.983 -24.120 1.508 1.00 75.56 305 ASP A O 1
ATOM 2490 N N . SER A 1 306 ? -1.600 -22.969 3.405 1.00 72.38 306 SER A N 1
ATOM 2491 C CA . SER A 1 306 ? -2.767 -23.438 4.152 1.00 72.38 306 SER A CA 1
ATOM 2492 C C . SER A 1 306 ? -3.768 -22.335 4.486 1.00 72.38 306 SER A C 1
ATOM 2494 O O . SER A 1 306 ? -4.930 -22.635 4.718 1.00 72.38 306 SER A O 1
ATOM 2496 N N . GLN A 1 307 ? -3.347 -21.063 4.503 1.00 81.75 307 GLN A N 1
ATOM 2497 C CA . GLN A 1 307 ? -4.173 -19.930 4.957 1.00 81.75 307 GLN A CA 1
ATOM 2498 C C . GLN A 1 307 ? -4.835 -20.175 6.330 1.00 81.75 307 GLN A C 1
ATOM 2500 O O . GLN A 1 307 ? -5.923 -19.677 6.598 1.00 81.75 307 GLN A O 1
ATOM 2505 N N . ASN A 1 308 ? -4.165 -20.933 7.207 1.00 78.88 308 ASN A N 1
ATOM 2506 C CA . ASN A 1 308 ? -4.658 -21.279 8.546 1.00 78.88 308 ASN A CA 1
ATOM 2507 C C . ASN A 1 308 ? -4.411 -20.184 9.592 1.00 78.88 308 ASN A C 1
ATOM 2509 O O . ASN A 1 308 ? -4.894 -20.283 10.711 1.00 78.88 308 ASN A O 1
ATOM 2513 N N . ALA A 1 309 ? -3.626 -19.158 9.264 1.00 82.56 309 ALA A N 1
ATOM 2514 C CA . ALA A 1 309 ? -3.407 -18.041 10.173 1.00 82.56 309 ALA A CA 1
ATOM 2515 C C . ALA A 1 309 ? -4.650 -17.144 10.235 1.00 82.56 309 ALA A C 1
ATOM 2517 O O . ALA A 1 309 ? -5.350 -17.012 9.244 1.00 82.56 309 ALA A O 1
ATOM 2518 N N . ASN A 1 310 ? -4.845 -16.433 11.349 1.00 83.81 310 ASN A N 1
ATOM 2519 C CA . ASN A 1 310 ? -5.906 -15.420 11.505 1.00 83.81 310 ASN A CA 1
ATOM 2520 C C . ASN A 1 310 ? -5.735 -14.179 10.613 1.00 83.81 310 ASN A C 1
ATOM 2522 O O . ASN A 1 310 ? -6.604 -13.309 10.562 1.00 83.81 310 ASN A O 1
ATOM 2526 N N . TYR A 1 311 ? -4.570 -14.047 9.983 1.00 85.81 311 TYR A N 1
ATOM 2527 C CA . TYR A 1 311 ? -4.240 -12.954 9.086 1.00 85.81 311 TYR A CA 1
ATOM 2528 C C . TYR A 1 311 ? -3.873 -13.535 7.720 1.00 85.81 311 TYR A C 1
ATOM 2530 O O . TYR A 1 311 ? -3.039 -14.448 7.679 1.00 85.81 311 TYR A O 1
ATOM 2538 N N . PRO A 1 312 ? -4.417 -13.004 6.611 1.00 90.38 312 PRO A N 1
ATOM 2539 C CA . PRO A 1 312 ? -4.101 -13.512 5.288 1.00 90.38 312 PRO A CA 1
ATOM 2540 C C . PRO A 1 312 ? -2.652 -13.204 4.938 1.00 90.38 312 PRO A C 1
ATOM 2542 O O . PRO A 1 312 ? -2.138 -12.113 5.209 1.00 90.38 312 PRO A O 1
ATOM 2545 N N . SER A 1 313 ? -1.984 -14.161 4.300 1.00 92.44 313 SER A N 1
ATOM 2546 C CA . SER A 1 313 ? -0.587 -13.969 3.942 1.00 92.44 313 SER A CA 1
ATOM 2547 C C . SER A 1 313 ? -0.407 -12.844 2.921 1.00 92.44 313 SER A C 1
ATOM 2549 O O . SER A 1 313 ? -1.244 -12.637 2.044 1.00 92.44 313 SER A O 1
ATOM 2551 N N . HIS A 1 314 ? 0.711 -12.117 2.981 1.00 94.06 314 HIS A N 1
ATOM 2552 C CA . HIS A 1 314 ? 0.979 -11.031 2.027 1.00 94.06 314 HIS A CA 1
ATOM 2553 C C . HIS A 1 314 ? 1.022 -11.514 0.566 1.00 94.06 314 HIS A C 1
ATOM 2555 O O . HIS A 1 314 ? 0.654 -10.772 -0.343 1.00 94.06 314 HIS A O 1
ATOM 2561 N N . ALA A 1 315 ? 1.421 -12.771 0.337 1.00 94.19 315 ALA A N 1
ATOM 2562 C CA . ALA A 1 315 ? 1.363 -13.381 -0.987 1.00 94.19 315 ALA A CA 1
ATOM 2563 C C . ALA A 1 315 ? -0.090 -13.588 -1.446 1.00 94.19 315 ALA A C 1
ATOM 2565 O O . ALA A 1 315 ? -0.447 -13.233 -2.568 1.00 94.19 315 ALA A O 1
ATOM 2566 N N . PHE A 1 316 ? -0.940 -14.114 -0.560 1.00 94.12 316 PHE A N 1
ATOM 2567 C CA . PHE A 1 316 ? -2.361 -14.315 -0.827 1.00 94.12 316 PHE A CA 1
ATOM 2568 C C . PHE A 1 316 ? -3.108 -12.993 -1.055 1.00 94.12 316 PHE A C 1
ATOM 2570 O O . PHE A 1 316 ? -3.917 -12.888 -1.977 1.00 94.12 316 PHE A O 1
ATOM 2577 N N . ARG A 1 317 ? -2.784 -11.953 -0.280 1.00 95.25 317 ARG A N 1
ATOM 2578 C CA . ARG A 1 317 ? -3.322 -10.596 -0.458 1.00 95.25 317 ARG A CA 1
ATOM 2579 C C . ARG A 1 317 ? -2.987 -10.021 -1.836 1.00 95.25 317 ARG A C 1
ATOM 2581 O O . ARG A 1 317 ? -3.881 -9.525 -2.518 1.00 95.25 317 ARG A O 1
ATOM 2588 N N . LEU A 1 318 ? -1.741 -10.168 -2.307 1.00 96.56 318 LEU A N 1
ATOM 2589 C CA . LEU A 1 318 ? -1.374 -9.763 -3.671 1.00 96.56 318 LEU A CA 1
ATOM 2590 C C . LEU A 1 318 ? -2.174 -10.535 -4.730 1.00 96.56 318 LEU A C 1
ATOM 2592 O O . LEU A 1 318 ? -2.723 -9.923 -5.643 1.00 96.56 318 LEU A O 1
ATOM 2596 N N . ALA A 1 319 ? -2.267 -11.862 -4.601 1.00 94.81 319 ALA A N 1
ATOM 2597 C CA . ALA A 1 319 ? -3.024 -12.699 -5.535 1.00 94.81 319 ALA A CA 1
ATOM 2598 C C . ALA A 1 319 ? -4.517 -12.326 -5.575 1.00 94.81 319 ALA A C 1
ATOM 2600 O O . ALA A 1 319 ? -5.143 -12.342 -6.637 1.00 94.81 319 ALA A O 1
ATOM 2601 N N . SER A 1 320 ? -5.072 -11.930 -4.430 1.00 94.06 320 SER A N 1
ATOM 2602 C CA . SER A 1 320 ? -6.448 -11.451 -4.311 1.00 94.06 320 SER A CA 1
ATOM 2603 C C . SER A 1 320 ? -6.654 -10.119 -5.040 1.00 94.06 320 SER A C 1
ATOM 2605 O O . SER A 1 320 ? -7.652 -9.964 -5.739 1.00 94.06 320 SER A O 1
ATOM 2607 N N . ILE A 1 321 ? -5.695 -9.184 -4.964 1.00 95.62 321 ILE A N 1
ATOM 2608 C CA . ILE A 1 321 ? -5.718 -7.939 -5.757 1.00 95.62 321 ILE A CA 1
ATOM 2609 C C . ILE A 1 321 ? -5.628 -8.244 -7.259 1.00 95.62 321 ILE A C 1
ATOM 2611 O O . ILE A 1 321 ? -6.392 -7.679 -8.045 1.00 95.62 321 ILE A O 1
ATOM 2615 N N . GLU A 1 322 ? -4.713 -9.132 -7.672 1.00 94.94 322 GLU A N 1
ATOM 2616 C CA . GLU A 1 322 ? -4.562 -9.547 -9.076 1.00 94.94 322 GLU A CA 1
ATOM 2617 C C . GLU A 1 322 ? -5.881 -10.142 -9.616 1.00 94.94 322 GLU A C 1
ATOM 2619 O O . GLU A 1 322 ? -6.313 -9.798 -10.721 1.00 94.94 322 GLU A O 1
ATOM 2624 N N . SER A 1 323 ? -6.554 -10.968 -8.808 1.00 92.06 323 SER A N 1
ATOM 2625 C CA . SER A 1 323 ? -7.847 -11.588 -9.133 1.00 92.06 323 SER A CA 1
ATOM 2626 C C . SER A 1 323 ? -8.973 -10.555 -9.212 1.00 92.06 323 SER A C 1
ATOM 2628 O O . SER A 1 323 ? -9.642 -10.459 -10.243 1.00 92.06 323 SER A O 1
ATOM 2630 N N . ALA A 1 324 ? -9.103 -9.689 -8.202 1.00 90.38 324 ALA A N 1
ATOM 2631 C CA . ALA A 1 324 ? -10.106 -8.626 -8.174 1.00 90.38 324 ALA A CA 1
ATOM 2632 C C . ALA A 1 324 ? -9.969 -7.674 -9.375 1.00 90.38 324 ALA A C 1
ATOM 2634 O O . ALA A 1 324 ? -10.962 -7.284 -9.992 1.00 90.38 324 ALA A O 1
ATOM 2635 N N . CYS A 1 325 ? -8.739 -7.330 -9.777 1.00 90.94 325 CYS A N 1
ATOM 2636 C CA . CYS A 1 325 ? -8.510 -6.510 -10.968 1.00 90.94 325 CYS A CA 1
ATOM 2637 C C . CYS A 1 325 ? -9.127 -7.141 -12.224 1.00 90.94 325 CYS A C 1
ATOM 2639 O O . CYS A 1 325 ? -9.787 -6.437 -12.993 1.00 90.94 325 CYS A O 1
ATOM 2641 N N . LEU A 1 326 ? -8.931 -8.451 -12.427 1.00 90.75 326 LEU A N 1
ATOM 2642 C CA . LEU A 1 326 ? -9.474 -9.196 -13.569 1.00 90.75 326 LEU A CA 1
ATOM 2643 C C . LEU A 1 326 ? -10.997 -9.311 -13.515 1.00 90.75 326 LEU A C 1
ATOM 2645 O O . LEU A 1 326 ? -11.652 -9.087 -14.534 1.00 90.75 326 LEU A O 1
ATOM 2649 N N . GLU A 1 327 ? -11.555 -9.638 -12.351 1.00 86.94 327 GLU A N 1
ATOM 2650 C CA . GLU A 1 327 ? -13.001 -9.776 -12.153 1.00 86.94 327 GLU A CA 1
ATOM 2651 C C . GLU A 1 327 ? -13.739 -8.472 -12.466 1.00 86.94 327 GLU A C 1
ATOM 2653 O O . GLU A 1 327 ? -14.744 -8.466 -13.184 1.00 86.94 327 GLU A O 1
ATOM 2658 N N . HIS A 1 328 ? -13.187 -7.354 -11.996 1.00 84.25 328 HIS A N 1
ATOM 2659 C CA . HIS A 1 328 ? -13.775 -6.027 -12.156 1.00 84.25 328 HIS A CA 1
ATOM 2660 C C . HIS A 1 328 ? -13.337 -5.303 -13.426 1.00 84.25 328 HIS A C 1
ATOM 2662 O O . HIS A 1 328 ? -13.842 -4.220 -13.716 1.00 84.25 328 HIS A O 1
ATOM 2668 N N . LYS A 1 329 ? -12.435 -5.899 -14.216 1.00 88.12 329 LYS A N 1
ATOM 2669 C CA . LYS A 1 329 ? -11.965 -5.341 -15.492 1.00 88.12 329 LYS A CA 1
ATOM 2670 C C . LYS A 1 329 ? -11.458 -3.906 -15.319 1.00 88.12 329 LYS A C 1
ATOM 2672 O O . LYS A 1 329 ? -11.861 -2.995 -16.046 1.00 88.12 329 LYS A O 1
ATOM 2677 N N . ILE A 1 330 ? -10.614 -3.706 -14.308 1.00 85.75 330 ILE A N 1
ATOM 2678 C CA . ILE A 1 330 ? -10.345 -2.385 -13.726 1.00 85.75 330 ILE A CA 1
ATOM 2679 C C . ILE A 1 330 ? -9.845 -1.339 -14.739 1.00 85.75 330 ILE A C 1
ATOM 2681 O O . ILE A 1 330 ? -10.110 -0.147 -14.589 1.00 85.75 330 ILE A O 1
ATOM 2685 N N . CYS A 1 331 ? -9.189 -1.768 -15.822 1.00 84.50 331 CYS A N 1
ATOM 2686 C CA . CYS A 1 331 ? -8.821 -0.886 -16.925 1.00 84.50 331 CYS A CA 1
ATOM 2687 C C . CYS A 1 331 ? -9.992 -0.708 -17.895 1.00 84.50 331 CYS A C 1
ATOM 2689 O O . CYS A 1 331 ? -10.205 -1.529 -18.788 1.00 84.50 331 CYS A O 1
ATOM 2691 N N . MET A 1 332 ? -10.728 0.397 -17.751 1.00 82.25 332 MET A N 1
ATOM 2692 C CA . MET A 1 332 ? -11.787 0.826 -18.680 1.00 82.25 332 MET A CA 1
ATOM 2693 C C . MET A 1 332 ? -12.881 -0.225 -18.946 1.00 82.25 332 MET A C 1
ATOM 2695 O O . MET A 1 332 ? -13.499 -0.225 -20.011 1.00 82.25 332 MET A O 1
ATOM 2699 N N . ARG A 1 333 ? -13.136 -1.121 -17.986 1.00 84.94 333 ARG A N 1
ATOM 2700 C CA . ARG A 1 333 ? -14.054 -2.263 -18.130 1.00 84.94 333 ARG A CA 1
ATOM 2701 C C . ARG A 1 333 ? -13.669 -3.235 -19.251 1.00 84.94 333 ARG A C 1
ATOM 2703 O O . ARG A 1 333 ? -14.512 -3.991 -19.744 1.00 84.94 333 ARG A O 1
ATOM 2710 N N . ASP A 1 334 ? -12.395 -3.243 -19.636 1.00 87.19 334 ASP A N 1
ATOM 2711 C CA . ASP A 1 334 ? -11.857 -4.062 -20.713 1.00 87.19 334 ASP A CA 1
ATOM 2712 C C . ASP A 1 334 ? -10.917 -5.149 -20.167 1.00 87.19 334 ASP A C 1
ATOM 2714 O O . ASP A 1 334 ? -9.894 -4.891 -19.523 1.00 87.19 334 ASP A O 1
ATOM 2718 N N . ASN A 1 335 ? -11.267 -6.403 -20.460 1.00 91.50 335 ASN A N 1
ATOM 2719 C CA . ASN A 1 335 ? -10.504 -7.579 -20.039 1.00 91.50 335 ASN A CA 1
ATOM 2720 C C . ASN A 1 335 ? -9.105 -7.643 -20.663 1.00 91.50 335 ASN A C 1
ATOM 2722 O O . ASN A 1 335 ? -8.176 -8.167 -20.051 1.00 91.50 335 ASN A O 1
ATOM 2726 N N . THR A 1 336 ? -8.958 -7.181 -21.901 1.00 94.81 336 THR A N 1
ATOM 2727 C CA . THR A 1 336 ? -7.695 -7.227 -22.642 1.00 94.81 336 THR A CA 1
ATOM 2728 C C . THR A 1 336 ? -6.725 -6.202 -22.079 1.00 94.81 336 THR A C 1
ATOM 2730 O O . THR A 1 336 ? -5.580 -6.552 -21.799 1.00 94.81 336 THR A O 1
ATOM 2733 N N . LEU A 1 337 ? -7.194 -4.972 -21.849 1.00 92.06 337 LEU A N 1
ATOM 2734 C CA . LEU A 1 337 ? -6.397 -3.910 -21.231 1.00 92.06 337 LEU A CA 1
ATOM 2735 C C . LEU A 1 337 ? -5.975 -4.294 -19.813 1.00 92.06 337 LEU A C 1
ATOM 2737 O O . LEU A 1 337 ? -4.791 -4.262 -19.488 1.00 92.06 337 LEU A O 1
ATOM 2741 N N . THR A 1 338 ? -6.922 -4.773 -19.004 1.00 92.12 338 THR A N 1
ATOM 2742 C CA . THR A 1 338 ? -6.648 -5.202 -17.626 1.00 92.12 338 THR A CA 1
ATOM 2743 C C . THR A 1 338 ? -5.605 -6.319 -17.579 1.00 92.12 338 THR A C 1
ATOM 2745 O O . THR A 1 338 ? -4.627 -6.228 -16.836 1.00 92.12 338 THR A O 1
ATOM 2748 N N . ARG A 1 339 ? -5.756 -7.352 -18.422 1.00 96.19 339 ARG A N 1
ATOM 2749 C CA . ARG A 1 339 ? -4.766 -8.433 -18.530 1.00 96.19 339 ARG A CA 1
ATOM 2750 C C . ARG A 1 339 ? -3.404 -7.901 -18.968 1.00 96.19 339 ARG A C 1
ATOM 2752 O O . ARG A 1 339 ? -2.395 -8.299 -18.399 1.00 96.19 339 ARG A O 1
ATOM 2759 N N . SER A 1 340 ? -3.370 -6.998 -19.946 1.00 95.50 340 SER A N 1
ATOM 2760 C CA . SER A 1 340 ? -2.124 -6.395 -20.425 1.00 95.50 340 SER A CA 1
ATOM 2761 C C . SER A 1 340 ? -1.409 -5.603 -19.327 1.00 95.50 340 SER A C 1
ATOM 2763 O O . SER A 1 340 ? -0.189 -5.710 -19.199 1.00 95.50 340 SER A O 1
ATOM 2765 N N . GLY A 1 341 ? -2.145 -4.825 -18.527 1.00 95.56 341 GLY A N 1
ATOM 2766 C CA . GLY A 1 341 ? -1.591 -4.073 -17.400 1.00 95.56 341 GLY A CA 1
ATOM 2767 C C . GLY A 1 341 ? -1.043 -4.983 -16.300 1.00 95.56 341 GLY A C 1
ATOM 2768 O O . GLY A 1 341 ? 0.097 -4.803 -15.870 1.00 95.56 341 GLY A O 1
ATOM 2769 N N . LEU A 1 342 ? -1.795 -6.022 -15.917 1.00 96.50 342 LEU A N 1
ATOM 2770 C CA . LEU A 1 342 ? -1.327 -7.039 -14.967 1.00 96.50 342 LEU A CA 1
ATOM 2771 C C . LEU A 1 342 ? -0.074 -7.750 -15.476 1.00 96.50 342 LEU A C 1
ATOM 2773 O O . LEU A 1 342 ? 0.931 -7.793 -14.776 1.00 96.50 342 LEU A O 1
ATOM 2777 N N . GLU A 1 343 ? -0.080 -8.239 -16.717 1.00 96.69 343 GLU A N 1
ATOM 2778 C CA . GLU A 1 343 ? 1.093 -8.885 -17.307 1.00 96.69 343 GLU A CA 1
ATOM 2779 C C . GLU A 1 343 ? 2.323 -7.971 -17.305 1.00 96.69 343 GLU A C 1
ATOM 2781 O O . GLU A 1 343 ? 3.437 -8.440 -17.062 1.00 96.69 343 GLU A O 1
ATOM 2786 N N . MET A 1 344 ? 2.141 -6.677 -17.586 1.00 95.44 344 MET A N 1
ATOM 2787 C CA . MET A 1 344 ? 3.216 -5.689 -17.532 1.00 95.44 344 MET A CA 1
ATOM 2788 C C . MET A 1 344 ? 3.757 -5.535 -16.107 1.00 95.44 344 MET A C 1
ATOM 2790 O O . MET A 1 344 ? 4.972 -5.625 -15.909 1.00 95.44 344 MET A O 1
ATOM 2794 N N . GLY A 1 345 ? 2.872 -5.356 -15.123 1.00 95.00 345 GLY A N 1
ATOM 2795 C CA . GLY A 1 345 ? 3.237 -5.232 -13.711 1.00 95.00 345 GLY A CA 1
ATOM 2796 C C . GLY A 1 345 ? 3.964 -6.469 -13.191 1.00 95.00 345 GLY A C 1
ATOM 2797 O O . GLY A 1 345 ? 5.048 -6.348 -12.621 1.00 95.00 345 GLY A O 1
ATOM 2798 N N . MET A 1 346 ? 3.443 -7.661 -13.489 1.00 94.88 346 MET A N 1
ATOM 2799 C CA . MET A 1 346 ? 4.041 -8.941 -13.105 1.00 94.88 346 MET A CA 1
ATOM 2800 C C . MET A 1 346 ? 5.422 -9.149 -13.717 1.00 94.88 346 MET A C 1
ATOM 2802 O O . MET A 1 346 ? 6.380 -9.459 -13.009 1.00 94.88 346 MET A O 1
ATOM 2806 N N . LYS A 1 347 ? 5.567 -8.922 -15.029 1.00 94.12 347 LYS A N 1
ATOM 2807 C CA . LYS A 1 347 ? 6.879 -8.991 -15.694 1.00 94.12 347 LYS A CA 1
ATOM 2808 C C . LYS A 1 347 ? 7.858 -7.991 -15.075 1.00 94.12 347 LYS A C 1
ATOM 2810 O O . LYS A 1 347 ? 9.025 -8.331 -14.888 1.00 94.12 347 LYS A O 1
ATOM 2815 N N . SER A 1 348 ? 7.388 -6.785 -14.744 1.00 91.88 348 SER A N 1
ATOM 2816 C CA . SER A 1 348 ? 8.194 -5.740 -14.110 1.00 91.88 348 SER A CA 1
ATOM 2817 C C . SER A 1 348 ? 8.675 -6.170 -12.724 1.00 91.88 348 SER A C 1
ATOM 2819 O O . SER A 1 348 ? 9.886 -6.212 -12.503 1.00 91.88 348 SER A O 1
ATOM 2821 N N . TYR A 1 349 ? 7.770 -6.547 -11.815 1.00 93.19 349 TYR A N 1
ATOM 2822 C CA . TYR A 1 349 ? 8.155 -6.886 -10.446 1.00 93.19 349 TYR A CA 1
ATOM 2823 C C . TYR A 1 349 ? 8.995 -8.163 -10.380 1.00 93.19 349 TYR A C 1
ATOM 2825 O O . TYR A 1 349 ? 9.977 -8.182 -9.646 1.00 93.19 349 TYR A O 1
ATOM 2833 N N . ILE A 1 350 ? 8.709 -9.190 -11.196 1.00 92.81 350 ILE A N 1
ATOM 2834 C CA . ILE A 1 350 ? 9.519 -10.421 -11.222 1.00 92.81 350 ILE A CA 1
ATOM 2835 C C . ILE A 1 350 ? 10.941 -10.069 -11.640 1.00 92.81 350 ILE A C 1
ATOM 2837 O O . ILE A 1 350 ? 11.901 -10.387 -10.946 1.00 92.81 350 ILE A O 1
ATOM 2841 N N . LYS A 1 351 ? 11.087 -9.345 -12.752 1.00 91.19 351 LYS A N 1
ATOM 2842 C CA . LYS A 1 351 ? 12.404 -8.968 -13.262 1.00 91.19 351 LYS A CA 1
ATOM 2843 C C . LYS A 1 351 ? 13.170 -8.102 -12.256 1.00 91.19 351 LYS A C 1
ATOM 2845 O O . LYS A 1 351 ? 14.362 -8.315 -12.052 1.00 91.19 351 LYS A O 1
ATOM 2850 N N . LYS A 1 352 ? 12.517 -7.105 -11.654 1.00 91.56 352 LYS A N 1
ATOM 2851 C CA . LYS A 1 352 ? 13.164 -6.099 -10.797 1.00 91.56 352 LYS A CA 1
ATOM 2852 C C . LYS A 1 352 ? 13.455 -6.605 -9.391 1.00 91.56 352 LYS A C 1
ATOM 2854 O O . LYS A 1 352 ? 14.557 -6.378 -8.910 1.00 91.56 352 LYS A O 1
ATOM 2859 N N . LEU A 1 353 ? 12.555 -7.357 -8.766 1.00 90.94 353 LEU A N 1
ATOM 2860 C CA . LEU A 1 353 ? 12.758 -7.856 -7.402 1.00 90.94 353 LEU A CA 1
ATOM 2861 C C . LEU A 1 353 ? 13.705 -9.065 -7.353 1.00 90.94 353 LEU A C 1
ATOM 2863 O O . LEU A 1 353 ? 14.524 -9.163 -6.438 1.00 90.94 353 LEU A O 1
ATOM 2867 N N . THR A 1 354 ? 13.717 -9.919 -8.384 1.00 89.88 354 THR A N 1
ATOM 2868 C CA . THR A 1 354 ? 14.791 -10.918 -8.570 1.00 89.88 354 THR A CA 1
ATOM 2869 C C . THR A 1 354 ? 16.139 -10.239 -8.809 1.00 89.88 354 THR A C 1
ATOM 2871 O O . THR A 1 354 ? 17.164 -10.648 -8.267 1.00 89.88 354 THR A O 1
ATOM 2874 N N . CYS A 1 355 ? 16.151 -9.153 -9.588 1.00 86.69 355 CYS A N 1
ATOM 2875 C CA . CYS A 1 355 ? 17.352 -8.347 -9.777 1.00 86.69 355 CYS A CA 1
ATOM 2876 C C . CYS A 1 355 ? 17.820 -7.715 -8.455 1.00 86.69 355 CYS A C 1
ATOM 2878 O O . CYS A 1 355 ? 19.015 -7.740 -8.186 1.00 86.69 355 CYS A O 1
ATOM 2880 N N . ALA A 1 356 ? 16.914 -7.200 -7.620 1.00 85.75 356 ALA A N 1
ATOM 2881 C CA . ALA A 1 356 ? 17.239 -6.584 -6.333 1.00 85.75 356 ALA A CA 1
ATOM 2882 C C . ALA A 1 356 ? 17.856 -7.582 -5.342 1.00 85.75 356 ALA A C 1
ATOM 2884 O O . ALA A 1 356 ? 18.926 -7.320 -4.795 1.00 85.75 356 ALA A O 1
ATOM 2885 N N . SER A 1 357 ? 17.209 -8.737 -5.163 1.00 82.75 357 SER A N 1
ATOM 2886 C CA . SER A 1 357 ? 17.651 -9.795 -4.241 1.00 82.75 357 SER A CA 1
ATOM 2887 C C . SER A 1 357 ? 18.892 -10.547 -4.702 1.00 82.75 357 SER A C 1
ATOM 2889 O O . SER A 1 357 ? 19.579 -11.151 -3.884 1.00 82.75 357 SER A O 1
ATOM 2891 N N . ASN A 1 358 ? 19.196 -10.514 -6.005 1.00 81.69 358 ASN A N 1
ATOM 2892 C CA . ASN A 1 358 ? 20.289 -11.280 -6.603 1.00 81.69 358 ASN A CA 1
ATOM 2893 C C . ASN A 1 358 ? 20.192 -12.797 -6.300 1.00 81.69 358 ASN A C 1
ATOM 2895 O O . ASN A 1 358 ? 21.202 -13.503 -6.296 1.00 81.69 358 ASN A O 1
ATOM 2899 N N . ASN A 1 359 ? 18.977 -13.290 -6.033 1.00 82.69 359 ASN A N 1
ATOM 2900 C CA . ASN A 1 359 ? 18.648 -14.682 -5.736 1.00 82.69 359 ASN A CA 1
ATOM 2901 C C . ASN A 1 359 ? 17.207 -15.004 -6.205 1.00 82.69 359 ASN A C 1
ATOM 2903 O O . ASN A 1 359 ? 16.555 -14.187 -6.859 1.00 82.69 359 ASN A O 1
ATOM 2907 N N . ASN A 1 360 ? 16.713 -16.208 -5.897 1.00 86.88 360 ASN A N 1
ATOM 2908 C CA . ASN A 1 360 ? 15.372 -16.655 -6.290 1.00 86.88 360 ASN A CA 1
ATOM 2909 C C . ASN A 1 360 ? 14.302 -16.487 -5.194 1.00 86.88 360 ASN A C 1
ATOM 2911 O O . ASN A 1 360 ? 13.169 -16.897 -5.425 1.00 86.88 360 ASN A O 1
ATOM 2915 N N . GLU A 1 361 ? 14.602 -15.868 -4.047 1.00 88.62 361 GLU A N 1
ATOM 2916 C CA . GLU A 1 361 ? 13.674 -15.780 -2.902 1.00 88.62 361 GLU A CA 1
ATOM 2917 C C . GLU A 1 361 ? 12.350 -15.112 -3.285 1.00 88.62 361 GLU A C 1
ATOM 2919 O O . GLU A 1 361 ? 11.277 -15.583 -2.912 1.00 88.62 361 GLU A O 1
ATOM 2924 N N . PHE A 1 362 ? 12.400 -14.050 -4.099 1.00 90.25 362 PHE A N 1
ATOM 2925 C CA . PHE A 1 362 ? 11.183 -13.415 -4.606 1.00 90.25 362 PHE A CA 1
ATOM 2926 C C . PHE A 1 362 ? 10.343 -14.370 -5.472 1.00 90.25 362 PHE A C 1
ATOM 2928 O O . PHE A 1 362 ? 9.116 -14.386 -5.380 1.00 90.25 362 PHE A O 1
ATOM 2935 N N . ILE A 1 363 ? 10.993 -15.173 -6.320 1.00 91.56 363 ILE A N 1
ATOM 2936 C CA . ILE A 1 363 ? 10.307 -16.134 -7.194 1.00 91.56 363 ILE A CA 1
ATOM 2937 C C . ILE A 1 363 ? 9.664 -17.228 -6.344 1.00 91.56 363 ILE A C 1
ATOM 2939 O O . ILE A 1 363 ? 8.507 -17.567 -6.573 1.00 91.56 363 ILE A O 1
ATOM 2943 N N . GLU A 1 364 ? 10.385 -17.749 -5.353 1.00 91.88 364 GLU A N 1
ATOM 2944 C CA . GLU A 1 364 ? 9.873 -18.751 -4.417 1.00 91.88 364 GLU A CA 1
ATOM 2945 C C . GLU A 1 364 ? 8.649 -18.221 -3.664 1.00 91.88 364 GLU A C 1
ATOM 2947 O O . GLU A 1 364 ? 7.601 -18.868 -3.680 1.00 91.88 364 GLU A O 1
ATOM 2952 N N . TRP A 1 365 ? 8.729 -17.000 -3.123 1.00 92.62 365 TRP A N 1
ATOM 2953 C CA . TRP A 1 365 ? 7.597 -16.317 -2.493 1.00 92.62 365 TRP A CA 1
ATOM 2954 C C . TRP A 1 365 ? 6.411 -16.158 -3.457 1.00 92.62 365 TRP A C 1
ATOM 2956 O O . TRP A 1 365 ? 5.284 -16.522 -3.119 1.00 92.62 365 TRP A O 1
ATOM 2966 N N . ARG A 1 366 ? 6.647 -15.704 -4.696 1.00 92.25 366 ARG A N 1
ATOM 2967 C CA . ARG A 1 366 ? 5.597 -15.511 -5.712 1.00 92.25 366 ARG A CA 1
ATOM 2968 C C . ARG A 1 366 ? 4.945 -16.819 -6.163 1.00 92.25 366 ARG A C 1
ATOM 2970 O O . ARG A 1 366 ? 3.756 -16.825 -6.491 1.00 92.25 366 ARG A O 1
ATOM 2977 N N . LEU A 1 367 ? 5.695 -17.917 -6.220 1.00 92.25 367 LEU A N 1
ATOM 2978 C CA . LEU A 1 367 ? 5.171 -19.224 -6.625 1.00 92.25 367 LEU A CA 1
ATOM 2979 C C . LEU A 1 367 ? 4.186 -19.795 -5.604 1.00 92.25 367 LEU A C 1
ATOM 2981 O O . LEU A 1 367 ? 3.294 -20.545 -6.000 1.00 92.25 367 LEU A O 1
ATOM 2985 N N . THR A 1 368 ? 4.280 -19.394 -4.333 1.00 91.88 368 THR A N 1
ATOM 2986 C CA . THR A 1 368 ? 3.318 -19.822 -3.305 1.00 91.88 368 THR A CA 1
ATOM 2987 C C . THR A 1 368 ? 1.883 -19.385 -3.607 1.00 91.88 368 THR A C 1
ATOM 2989 O O . THR A 1 368 ? 0.942 -20.078 -3.240 1.00 91.88 368 THR A O 1
ATOM 2992 N N . MET A 1 369 ? 1.691 -18.306 -4.371 1.00 88.94 369 MET A N 1
ATOM 2993 C CA . MET A 1 369 ? 0.361 -17.847 -4.793 1.00 88.94 369 MET A CA 1
ATOM 2994 C C . MET A 1 369 ? -0.349 -18.844 -5.719 1.00 88.94 369 MET A C 1
ATOM 2996 O O . MET A 1 369 ? -1.568 -18.827 -5.806 1.00 88.94 369 MET A O 1
ATOM 3000 N N . ASN A 1 370 ? 0.395 -19.730 -6.391 1.00 88.50 370 ASN A N 1
ATOM 3001 C CA . ASN A 1 370 ? -0.162 -20.696 -7.342 1.00 88.50 370 ASN A CA 1
ATOM 3002 C C . ASN A 1 370 ? -0.628 -22.003 -6.671 1.00 88.50 370 ASN A C 1
ATOM 3004 O O . ASN A 1 370 ? -0.993 -22.953 -7.366 1.00 88.50 370 ASN A O 1
ATOM 3008 N N . ILE A 1 371 ? -0.567 -22.091 -5.339 1.00 89.94 371 ILE A N 1
ATOM 3009 C CA . ILE A 1 371 ? -1.066 -23.246 -4.590 1.00 89.94 371 ILE A CA 1
ATOM 3010 C C . ILE A 1 371 ? -2.599 -23.293 -4.735 1.00 89.94 371 ILE A C 1
ATOM 3012 O O . ILE A 1 371 ? -3.248 -22.292 -4.437 1.00 89.94 371 ILE A O 1
ATOM 3016 N N . PRO A 1 372 ? -3.203 -24.426 -5.156 1.00 88.19 372 PRO A N 1
ATOM 3017 C CA . PRO A 1 372 ? -4.649 -24.515 -5.392 1.00 88.19 372 PRO A CA 1
ATOM 3018 C C . PRO A 1 372 ? -5.520 -24.103 -4.198 1.00 88.19 372 PRO A C 1
ATOM 3020 O O . PRO A 1 372 ? -6.567 -23.494 -4.397 1.00 88.19 372 PRO A O 1
ATOM 3023 N N . ALA A 1 373 ? -5.053 -24.366 -2.973 1.00 86.81 373 ALA A N 1
ATOM 3024 C CA . ALA A 1 373 ? -5.735 -23.968 -1.743 1.00 86.81 373 ALA A CA 1
ATOM 3025 C C . ALA A 1 373 ? -5.962 -22.449 -1.648 1.00 86.81 373 ALA A C 1
ATOM 3027 O O . ALA A 1 373 ? -6.970 -22.021 -1.099 1.00 86.81 373 ALA A O 1
ATOM 3028 N N . ASN A 1 374 ? -5.084 -21.624 -2.233 1.00 88.81 374 ASN A N 1
ATOM 3029 C CA . ASN A 1 374 ? -5.286 -20.175 -2.263 1.00 88.81 374 ASN A CA 1
ATOM 3030 C C . ASN A 1 374 ? -6.491 -19.796 -3.132 1.00 88.81 374 ASN A C 1
ATOM 3032 O O . ASN A 1 374 ? -7.284 -18.957 -2.727 1.00 88.81 374 ASN A O 1
ATOM 3036 N N . GLN A 1 375 ? -6.675 -20.431 -4.292 1.00 88.38 375 GLN A N 1
ATOM 3037 C CA . GLN A 1 375 ? -7.844 -20.160 -5.133 1.00 88.38 375 GLN A CA 1
ATOM 3038 C C . GLN A 1 375 ? -9.141 -20.587 -4.433 1.00 88.38 375 GLN A C 1
ATOM 3040 O O . GLN A 1 375 ? -10.106 -19.829 -4.418 1.00 88.38 375 GLN A O 1
ATOM 3045 N N . GLU A 1 376 ? -9.146 -21.765 -3.805 1.00 90.31 376 GLU A N 1
ATOM 3046 C CA . GLU A 1 376 ? -10.299 -22.241 -3.033 1.00 90.31 376 GLU A CA 1
ATOM 3047 C C . GLU A 1 376 ? -10.627 -21.294 -1.866 1.00 90.31 376 GLU A C 1
ATOM 3049 O O . GLU A 1 376 ? -11.786 -20.943 -1.647 1.00 90.31 376 GLU A O 1
ATOM 3054 N N . HIS A 1 377 ? -9.607 -20.827 -1.139 1.00 91.25 377 HIS A N 1
ATOM 3055 C CA . HIS A 1 377 ? -9.782 -19.873 -0.043 1.00 91.25 377 HIS A CA 1
ATOM 3056 C C . HIS A 1 377 ? -10.308 -18.521 -0.528 1.00 91.25 377 HIS A C 1
ATOM 3058 O O . HIS A 1 377 ? -11.178 -17.924 0.103 1.00 91.25 377 HIS A O 1
ATOM 3064 N N . TYR A 1 378 ? -9.821 -18.045 -1.676 1.00 90.38 378 TYR A N 1
ATOM 3065 C CA . TYR A 1 378 ? -10.309 -16.815 -2.294 1.00 90.38 378 TYR A CA 1
ATOM 3066 C C . TYR A 1 378 ? -11.791 -16.915 -2.673 1.00 90.38 378 TYR A C 1
ATOM 3068 O O . TYR A 1 378 ? -12.555 -15.996 -2.394 1.00 90.38 378 TYR A O 1
ATOM 3076 N N . GLU A 1 379 ? -12.230 -18.048 -3.222 1.00 90.88 379 GLU A N 1
ATOM 3077 C CA . GLU A 1 379 ? -13.644 -18.288 -3.539 1.00 90.88 379 GLU A CA 1
ATOM 3078 C C . GLU A 1 379 ? -14.532 -18.272 -2.284 1.00 90.88 379 GLU A C 1
ATOM 3080 O O . GLU A 1 379 ? -15.614 -17.677 -2.311 1.00 90.88 379 GLU A O 1
ATOM 3085 N N . LYS A 1 380 ? -14.055 -18.845 -1.166 1.00 91.50 380 LYS A N 1
ATOM 3086 C CA . LYS A 1 380 ? -14.739 -18.769 0.140 1.00 91.50 380 LYS A CA 1
ATOM 3087 C C . LYS A 1 380 ? -14.862 -17.326 0.627 1.00 91.50 380 LYS A C 1
ATOM 3089 O O . LYS A 1 380 ? -15.942 -16.920 1.046 1.00 91.50 380 LYS A O 1
ATOM 3094 N N . ILE A 1 381 ? -13.796 -16.531 0.512 1.00 89.81 381 ILE A N 1
ATOM 3095 C CA . ILE A 1 381 ? -13.831 -15.101 0.849 1.00 89.81 381 ILE A CA 1
ATOM 3096 C C . ILE A 1 381 ? -14.842 -14.364 -0.030 1.00 89.81 381 ILE A C 1
ATOM 3098 O O . ILE A 1 381 ? -15.693 -13.648 0.496 1.00 89.81 381 ILE A O 1
ATOM 3102 N N . CYS A 1 382 ? -14.793 -14.548 -1.354 1.00 87.56 382 CYS A N 1
ATOM 3103 C CA . CYS A 1 382 ? -15.706 -13.882 -2.283 1.00 87.56 382 CYS A CA 1
ATOM 3104 C C . CYS A 1 382 ? -17.176 -14.160 -1.948 1.00 87.56 382 CYS A C 1
ATOM 3106 O O . CYS A 1 382 ? -17.993 -13.243 -2.054 1.00 87.56 382 CYS A O 1
ATOM 3108 N N . ALA A 1 383 ? -17.501 -15.369 -1.475 1.00 88.06 383 ALA A N 1
ATOM 3109 C CA . ALA A 1 383 ? -18.851 -15.739 -1.053 1.00 88.06 383 ALA A CA 1
ATOM 3110 C C . ALA A 1 383 ? -19.397 -14.896 0.117 1.00 88.06 383 ALA A C 1
ATOM 3112 O O . ALA A 1 383 ? -20.606 -14.679 0.170 1.00 88.06 383 ALA A O 1
ATOM 3113 N N . ILE A 1 384 ? -18.530 -14.385 1.000 1.00 86.38 384 ILE A N 1
ATOM 3114 C CA . ILE A 1 384 ? -18.914 -13.626 2.208 1.00 86.38 384 ILE A CA 1
ATOM 3115 C C . ILE A 1 384 ? -18.584 -12.127 2.129 1.00 86.38 384 ILE A C 1
ATOM 3117 O O . ILE A 1 384 ? -18.887 -11.356 3.037 1.00 86.38 384 ILE A O 1
ATOM 3121 N N . THR A 1 385 ? -17.974 -11.658 1.034 1.00 81.94 385 THR A N 1
ATOM 3122 C CA . THR A 1 385 ? -17.618 -10.232 0.882 1.00 81.94 385 THR A CA 1
ATOM 3123 C C . THR A 1 385 ? -18.809 -9.281 1.011 1.00 81.94 385 THR A C 1
ATOM 3125 O O . THR A 1 385 ? -18.638 -8.149 1.464 1.00 81.94 385 THR A O 1
ATOM 3128 N N . GLY A 1 386 ? -20.017 -9.729 0.652 1.00 75.75 386 GLY A N 1
ATOM 3129 C CA . GLY A 1 386 ? -21.246 -8.947 0.803 1.00 75.75 386 GLY A CA 1
ATOM 3130 C C . GLY A 1 386 ? -21.554 -8.564 2.253 1.00 75.75 386 GLY A C 1
ATOM 3131 O O . GLY A 1 386 ? -22.095 -7.484 2.487 1.00 75.75 386 GLY A O 1
ATOM 3132 N N . ASP A 1 387 ? -21.137 -9.393 3.211 1.00 80.38 387 ASP A N 1
ATOM 3133 C CA . ASP A 1 387 ? -21.394 -9.207 4.643 1.00 80.38 387 ASP A CA 1
ATOM 3134 C C . ASP A 1 387 ? -20.431 -8.196 5.271 1.00 80.38 387 ASP A C 1
ATOM 3136 O O . ASP A 1 387 ? -20.743 -7.545 6.271 1.00 80.38 387 ASP A O 1
ATOM 3140 N N . TRP A 1 388 ? -19.279 -7.991 4.632 1.00 80.00 388 TRP A N 1
ATOM 3141 C CA . TRP A 1 388 ? -18.203 -7.124 5.109 1.00 80.00 388 TRP A CA 1
ATOM 3142 C C . TRP A 1 388 ? -18.045 -5.848 4.285 1.00 80.00 388 TRP A C 1
ATOM 3144 O O . TRP A 1 388 ? -17.494 -4.865 4.769 1.00 80.00 388 TRP A O 1
ATOM 3154 N N . SER A 1 389 ? -18.604 -5.797 3.077 1.00 76.75 389 SER A N 1
ATOM 3155 C CA . SER A 1 389 ? -18.583 -4.602 2.241 1.00 76.75 389 SER A CA 1
ATOM 3156 C C . SER A 1 389 ? -19.705 -3.629 2.611 1.00 76.75 389 SER A C 1
ATOM 3158 O O . SER A 1 389 ? -20.812 -4.012 2.997 1.00 76.75 389 SER A O 1
ATOM 3160 N N . ASN A 1 390 ? -19.445 -2.326 2.530 1.00 62.50 390 ASN A N 1
ATOM 3161 C CA . ASN A 1 390 ? -20.502 -1.322 2.541 1.00 62.50 390 ASN A CA 1
ATOM 3162 C C . ASN A 1 390 ? -21.035 -1.166 1.106 1.00 62.50 390 ASN A C 1
ATOM 3164 O O . ASN A 1 390 ? -20.297 -0.744 0.219 1.00 62.50 390 ASN A O 1
ATOM 3168 N N . LEU A 1 391 ? -22.315 -1.497 0.876 1.00 52.12 391 LEU A N 1
ATOM 3169 C CA . LEU A 1 391 ? -23.012 -1.472 -0.429 1.00 52.12 391 LEU A CA 1
ATOM 3170 C C . LEU A 1 391 ? -22.952 -0.122 -1.173 1.00 52.12 391 LEU A C 1
ATOM 3172 O O . LEU A 1 391 ? -23.406 -0.050 -2.310 1.00 52.12 391 LEU A O 1
ATOM 3176 N N . MET A 1 392 ? -22.387 0.925 -0.565 1.00 39.78 392 MET A N 1
ATOM 3177 C CA . MET A 1 392 ? -22.085 2.183 -1.243 1.00 39.78 392 MET A CA 1
ATOM 3178 C C . MET A 1 392 ? -20.794 2.154 -2.087 1.00 39.78 392 MET A C 1
ATOM 3180 O O . MET A 1 392 ? -20.670 2.999 -2.955 1.00 39.78 392 MET A O 1
ATOM 3184 N N . PHE A 1 393 ? -19.847 1.226 -1.872 1.00 46.88 393 PHE A N 1
ATOM 3185 C CA . PHE A 1 393 ? -18.658 1.019 -2.734 1.00 46.88 393 PHE A CA 1
ATOM 3186 C C . PHE A 1 393 ? -18.130 -0.430 -2.674 1.00 46.88 393 PHE A C 1
ATOM 3188 O O . PHE A 1 393 ? -16.928 -0.684 -2.773 1.00 46.88 393 PHE A O 1
ATOM 3195 N N . GLY A 1 394 ? -19.022 -1.412 -2.550 1.00 38.84 394 GLY A N 1
ATOM 3196 C CA . GLY A 1 394 ? -18.689 -2.807 -2.830 1.00 38.84 394 GLY A CA 1
ATOM 3197 C C . GLY A 1 394 ? -18.579 -2.997 -4.328 1.00 38.84 394 GLY A C 1
ATOM 3198 O O . GLY A 1 394 ? -19.597 -3.255 -4.956 1.00 38.84 394 GLY A O 1
ATOM 3199 N N . VAL A 1 395 ? -17.388 -2.760 -4.885 1.00 46.97 395 VAL A N 1
ATOM 3200 C CA . VAL A 1 395 ? -17.012 -2.864 -6.304 1.00 46.97 395 VAL A CA 1
ATOM 3201 C C . VAL A 1 395 ? -18.173 -3.201 -7.253 1.00 46.97 395 VAL A C 1
ATOM 3203 O O . VAL A 1 395 ? -18.296 -4.289 -7.814 1.00 46.97 395 VAL A O 1
ATOM 3206 N N . ARG A 1 396 ? -19.049 -2.219 -7.446 1.00 41.78 396 ARG A N 1
ATOM 3207 C CA . ARG A 1 396 ? -19.955 -2.133 -8.580 1.00 41.78 396 ARG A CA 1
ATOM 3208 C C . ARG A 1 396 ? -19.707 -0.772 -9.177 1.00 41.78 396 ARG A C 1
ATOM 3210 O O . ARG A 1 396 ? -20.262 0.220 -8.737 1.00 41.78 396 ARG A O 1
ATOM 3217 N N . ASP A 1 397 ? -18.790 -0.772 -10.133 1.00 46.16 397 ASP A N 1
ATOM 3218 C CA . ASP A 1 397 ? -18.736 -0.012 -11.382 1.00 46.16 397 ASP A CA 1
ATOM 3219 C C . ASP A 1 397 ? -19.466 1.352 -11.499 1.00 46.16 397 ASP A C 1
ATOM 3221 O O . ASP A 1 397 ? -18.929 2.276 -12.111 1.00 46.16 397 ASP A O 1
ATOM 3225 N N . GLU A 1 398 ? -20.690 1.495 -11.002 1.00 42.81 398 GLU A N 1
ATOM 3226 C CA . GLU A 1 398 ? -21.565 2.656 -11.171 1.00 42.81 398 GLU A CA 1
ATOM 3227 C C . GLU A 1 398 ? -21.118 3.868 -10.330 1.00 42.81 398 GLU A C 1
ATOM 3229 O O . GLU A 1 398 ? -21.048 4.974 -10.873 1.00 42.81 398 GLU A O 1
ATOM 3234 N N . ASP A 1 399 ? -20.668 3.673 -9.084 1.00 44.00 399 ASP A N 1
ATOM 3235 C CA . ASP A 1 399 ? -20.263 4.787 -8.207 1.00 44.00 399 ASP A CA 1
ATOM 3236 C C . ASP A 1 399 ? -18.856 5.341 -8.513 1.00 44.00 399 ASP A C 1
ATOM 3238 O O . ASP A 1 399 ? -18.595 6.539 -8.348 1.00 44.00 399 ASP A O 1
ATOM 3242 N N . LEU A 1 400 ? -17.943 4.502 -9.028 1.00 47.06 400 LEU A N 1
ATOM 3243 C CA . LEU A 1 400 ? -16.645 4.953 -9.556 1.00 47.06 400 LEU A CA 1
ATOM 3244 C C . LEU A 1 400 ? -16.872 5.926 -10.722 1.00 47.06 400 LEU A C 1
ATOM 3246 O O . LEU A 1 400 ? -16.250 6.983 -10.794 1.00 47.06 400 LEU A O 1
ATOM 3250 N N . VAL A 1 401 ? -17.823 5.603 -11.604 1.00 43.06 401 VAL A N 1
ATOM 3251 C CA . VAL A 1 401 ? -18.200 6.440 -12.748 1.00 43.06 401 VAL A CA 1
ATOM 3252 C C . VAL A 1 401 ? -18.893 7.729 -12.307 1.00 43.06 401 VAL A C 1
ATOM 3254 O O . VAL A 1 401 ? -18.670 8.763 -12.930 1.00 43.06 401 VAL A O 1
ATOM 3257 N N . GLU A 1 402 ? -19.706 7.723 -11.252 1.00 44.47 402 GLU A N 1
ATOM 3258 C CA . GLU A 1 402 ? -20.375 8.937 -10.768 1.00 44.47 402 GLU A CA 1
ATOM 3259 C C . GLU A 1 402 ? -19.406 9.909 -10.069 1.00 44.47 402 GLU A C 1
ATOM 3261 O O . GLU A 1 402 ? -19.456 11.115 -10.323 1.00 44.47 402 GLU A O 1
ATOM 3266 N N . LYS A 1 403 ? -18.416 9.402 -9.321 1.00 46.12 403 LYS A N 1
ATOM 3267 C CA . LYS A 1 403 ? -17.299 10.222 -8.810 1.00 46.12 403 LYS A CA 1
ATOM 3268 C C . LYS A 1 403 ? -16.348 10.698 -9.916 1.00 46.12 403 LYS A C 1
ATOM 3270 O O . LYS A 1 403 ? -15.912 11.849 -9.879 1.00 46.12 403 LYS A O 1
ATOM 3275 N N . LEU A 1 404 ? -16.079 9.875 -10.935 1.00 45.84 404 LEU A N 1
ATOM 3276 C CA . LEU A 1 404 ? -15.359 10.304 -12.146 1.00 45.84 404 LEU A CA 1
ATOM 3277 C C . LEU A 1 404 ? -16.140 11.390 -12.913 1.00 45.84 404 LEU A C 1
ATOM 3279 O O . LEU A 1 404 ? -15.542 12.338 -13.415 1.00 45.84 404 LEU A O 1
ATOM 3283 N N . LYS A 1 405 ? -17.478 11.319 -12.953 1.00 38.44 405 LYS A N 1
ATOM 3284 C CA . LYS A 1 405 ? -18.342 12.359 -13.543 1.00 38.44 405 LYS A CA 1
ATOM 3285 C C . LYS A 1 405 ? -18.356 13.654 -12.729 1.00 38.44 405 LYS A C 1
ATOM 3287 O O . LYS A 1 405 ? -18.355 14.723 -13.335 1.00 38.44 405 LYS A O 1
ATOM 3292 N N . LEU A 1 406 ? -18.342 13.582 -11.396 1.00 37.38 406 LEU A N 1
ATOM 3293 C CA . LEU A 1 406 ? -18.228 14.766 -10.531 1.00 37.38 406 LEU A CA 1
ATOM 3294 C C . LEU A 1 406 ? -16.890 15.491 -10.748 1.00 37.38 406 LEU A C 1
ATOM 3296 O O . LEU A 1 406 ? -16.890 16.711 -10.888 1.00 37.38 406 LEU A O 1
ATOM 3300 N N . LYS A 1 407 ? -15.781 14.756 -10.929 1.00 42.16 407 LYS A N 1
ATOM 3301 C CA . LYS A 1 407 ? -14.495 15.354 -11.333 1.00 42.16 407 LYS A CA 1
ATOM 3302 C C . LYS A 1 407 ? -14.571 16.054 -12.698 1.00 42.16 407 LYS A C 1
ATOM 3304 O O . LYS A 1 407 ? -14.037 17.144 -12.843 1.00 42.16 407 LYS A O 1
ATOM 3309 N N . VAL A 1 408 ? -15.286 15.505 -13.685 1.00 37.12 408 VAL A N 1
ATOM 3310 C CA . VAL A 1 408 ? -15.478 16.175 -14.993 1.00 37.12 408 VAL A CA 1
ATOM 3311 C C . VAL A 1 408 ? -16.345 17.440 -14.877 1.00 37.12 408 VAL A C 1
ATOM 3313 O O . VAL A 1 408 ? -16.135 18.402 -15.619 1.00 37.12 408 VAL A O 1
ATOM 3316 N N . HIS A 1 409 ? -17.302 17.477 -13.946 1.00 30.91 409 HIS A N 1
ATOM 3317 C CA . HIS A 1 409 ? -18.199 18.623 -13.776 1.00 30.91 409 HIS A CA 1
ATOM 3318 C C . HIS A 1 409 ? -17.582 19.791 -12.989 1.00 30.91 409 HIS A C 1
ATOM 3320 O O . HIS A 1 409 ? -17.880 20.942 -13.321 1.00 30.91 409 HIS A O 1
ATOM 3326 N N . ASP A 1 410 ? -16.682 19.529 -12.036 1.00 34.12 410 ASP A N 1
ATOM 3327 C CA . ASP A 1 410 ? -16.013 20.578 -11.244 1.00 34.12 410 ASP A CA 1
ATOM 3328 C C . ASP A 1 410 ? -14.944 21.360 -12.035 1.00 34.12 410 ASP A C 1
ATOM 3330 O O . ASP A 1 410 ? -14.669 22.520 -11.728 1.00 34.12 410 ASP A O 1
ATOM 3334 N N . PHE A 1 411 ? -14.420 20.804 -13.135 1.00 37.00 411 PHE A N 1
ATOM 3335 C CA . PHE A 1 411 ? -13.564 21.530 -14.091 1.00 37.00 411 PHE A CA 1
ATOM 3336 C C . PHE A 1 411 ? -14.347 22.192 -15.246 1.00 37.00 411 PHE A C 1
ATOM 3338 O O . PHE A 1 411 ? -13.766 22.857 -16.108 1.00 37.00 411 PHE A O 1
ATOM 3345 N N . GLY A 1 412 ? -15.677 22.042 -15.268 1.00 32.78 412 GLY A N 1
ATOM 3346 C CA . GLY A 1 412 ? -16.547 22.408 -16.389 1.00 32.78 412 GLY A CA 1
ATOM 3347 C C . GLY A 1 412 ? -17.335 23.715 -16.253 1.00 32.78 412 GLY A C 1
ATOM 3348 O O . GLY A 1 412 ? -18.121 24.026 -17.147 1.00 32.78 412 GLY A O 1
ATOM 3349 N N . LEU A 1 413 ? -17.153 24.504 -15.187 1.00 32.12 413 LEU A N 1
ATOM 3350 C CA . LEU A 1 413 ? -17.847 25.788 -15.007 1.00 32.12 413 LEU A CA 1
ATOM 3351 C C . LEU A 1 413 ? -16.891 26.917 -14.602 1.00 32.12 413 LEU A C 1
ATOM 3353 O O . LEU A 1 413 ? -16.980 27.484 -13.522 1.00 32.12 413 LEU A O 1
ATOM 3357 N N . ASN A 1 414 ? -15.998 27.285 -15.523 1.00 33.53 414 ASN A N 1
ATOM 3358 C CA . ASN A 1 414 ? -15.541 28.675 -15.651 1.00 33.53 414 ASN A CA 1
ATOM 3359 C C . ASN A 1 414 ? -15.123 29.011 -17.093 1.00 33.53 414 ASN A C 1
ATOM 3361 O O . ASN A 1 414 ? -14.076 29.591 -17.369 1.00 33.53 414 ASN A O 1
ATOM 3365 N N . LYS A 1 415 ? -15.983 28.651 -18.050 1.00 36.75 415 LYS A N 1
ATOM 3366 C CA . LYS A 1 415 ? -16.006 29.273 -19.379 1.00 36.75 415 LYS A CA 1
ATOM 3367 C C . LYS A 1 415 ? -17.389 29.860 -19.611 1.00 36.75 415 LYS A C 1
ATOM 3369 O O . LYS A 1 415 ? -18.218 29.232 -20.256 1.00 36.75 415 LYS A O 1
ATOM 3374 N N . ASN A 1 416 ? -17.639 31.012 -18.985 1.00 35.69 416 ASN A N 1
ATOM 3375 C CA . ASN A 1 416 ? -18.455 32.119 -19.501 1.00 35.69 416 ASN A CA 1
ATOM 3376 C C . ASN A 1 416 ? -18.553 33.241 -18.450 1.00 35.69 416 ASN A C 1
ATOM 3378 O O . ASN A 1 416 ? -19.567 33.368 -17.766 1.00 35.69 416 ASN A O 1
ATOM 3382 N N . SER A 1 417 ? -17.505 34.065 -18.371 1.00 32.50 417 SER A N 1
ATOM 3383 C CA . SER A 1 417 ? -17.591 35.521 -18.160 1.00 32.50 417 SER A CA 1
ATOM 3384 C C . SER A 1 417 ? -16.260 36.167 -18.511 1.00 32.50 417 SER A C 1
ATOM 3386 O O . SER A 1 417 ? -15.263 35.769 -17.866 1.00 32.50 417 SER A O 1
#

Secondary structure (DSSP, 8-state):
-HHHHHHHHHHHIIIIIHHH--EE--GGG-SSTHHHHHHHHHHHHHHHHT-TT-EEEEEE-SS-EEEEEGGGTEEEEEHHHHHHHHHHHHHHHHHHHHHH-TT-----TTSS-HHHHHT-SS--TT-GGGHHHHSHHHHHHHHHHHHHHHHHHHHHHHHHHHTTHHHHHHHHHHHSTT----S--EEESS---S------------------------TTHHHHHHHHHHHHHHHHHHHHHHHHHHHHHHHHHHHHHHHHHHHS-TTTSTTS-HHHHHHHHHHHHHHHHHHHHHHHHHHS----SS--SSS--HHHHHHHHHHHHHHHTTTTT-HHHHHHHHHHHHHHHHHHHHHHHTSSHHHHHHHGGG-HHHHHHHHHHHHHHHHHS-TTSSS-THHHHHHHHHHHHHTSS----